Protein 2HUN (pdb70)

Organism: Pyrococcus horikoshii (strain ATCC 700860 / DSM 12428 / JCM 9974 / NBRC 100139 / OT-3) (NCBI:txid70601)

Radius of gyration: 27.23 Å; Cα contacts (8 Å, |Δi|>4): 1419; chains: 2; bounding box: 44×69×77 Å

Foldseek 3Di:
DWEEEEEPLQADLNLLLVVVVCVVDVPYAYEYEYQQDPRGDCVSCVVCPPPVRYHYHHDALLPLVVLLVVLLPGQEYEYPWADADFVVCQVPVVRHLCRLVSSLLSNLCSCLVRPQARAYEAEAELQQQPFDPDDADEQPDHGDHDTSNSVSNNNSVVSQLVSCVVRVHFYEYEYEWAEAAPRGACVPLLNLLLVQVVVVAADEDAPQWTFYAYSVLVSVLSVLCRVFNGGSYYAYDTQPHIDDSVVSNCLLQVLVVHDCPSYDYDHHDPDPPGHGHHDRVVCCVRRVRHGPDDSNRSSNNRSVNCVVPCVNRVVRDDACSNPRCNVVD/DALFEEEEEPLQAQLNLLLVVVVVVPHVNYAYEYEYQQDPRGDNVSCPPCCPPPRYHYHHDALLPLVVVLVVLQPGQAYEYDDADADQVVCQVPVPRRLCRLVSSLLSNLCSCLPRPQAHAYEAEAALQQQPDDDDDADEPPDHGDHQGSNSVSNNNSVVSQLVSCVVSVHFYEYEYEWAEAAPRHACVDLLNVLLVCLVVVAAHEAEAVQQAKTFYAYSNLVSVLVVLCSVPNGGSYYAYYGQPRIDGSLVSSCLLCVLVVHDPVSYDYDYDDDRDHRYGHHDRVPCCVRSVRHHPDHVNRRSNNRSVNCVVPVVNNVVSDDPD

CATH classification: 3.40.50.720 (+1 more: 3.90.25.10)

Solvent-accessible surface area: 26525 Å² total; per-residue (Å²): 122,29,85,0,0,0,0,12,0,10,14,37,34,2,0,19,0,0,54,20,0,5,127,99,36,100,105,19,72,1,22,0,2,13,82,58,30,109,27,26,15,67,28,0,2,111,99,26,97,135,38,126,56,14,71,72,29,134,15,40,9,22,61,39,113,56,0,39,69,10,0,140,111,6,67,0,0,0,2,27,19,38,6,57,59,56,99,83,0,67,89,35,0,91,64,0,15,77,7,2,0,36,0,1,25,8,0,0,11,0,0,58,144,68,33,55,150,3,16,0,0,0,12,5,14,9,46,0,0,4,51,30,154,186,38,47,16,46,15,100,41,49,12,29,0,44,6,0,18,1,0,0,11,0,0,0,0,3,0,1,3,0,0,1,74,19,39,111,7,61,2,0,1,0,3,9,6,38,12,3,0,16,22,13,48,0,83,107,29,2,0,41,0,0,1,2,1,48,89,54,33,82,0,16,8,64,40,105,60,74,2,11,0,10,1,33,1,0,0,61,0,0,25,31,0,5,87,128,12,97,36,82,55,8,0,0,0,9,22,63,51,59,36,52,44,25,74,0,2,85,24,0,0,123,29,29,75,100,42,87,147,25,29,64,103,26,154,106,88,124,71,119,110,81,49,35,1,10,48,17,144,35,0,18,115,52,13,148,8,164,55,120,35,75,8,50,88,0,0,96,84,0,5,84,38,0,88,159,12,90,111,4,11,96,103,54,18,87,122,184,8,43,59,83,38,28,56,139,187,146,103,62,20,78,0,0,0,0,9,0,9,16,32,37,2,0,18,0,0,47,36,0,7,141,106,25,98,76,0,73,0,24,0,0,13,63,61,28,110,29,26,16,69,30,0,1,128,113,21,66,128,38,128,59,9,71,76,35,131,14,33,8,24,64,45,114,60,0,33,78,16,0,98,118,6,69,0,0,0,3,24,22,34,8,67,27,20,62,81,0,35,92,56,1,118,62,0,12,68,8,3,0,38,0,1,21,9,0,0,10,0,0,54,135,55,23,57,156,4,16,0,0,0,11,5,13,5,33,0,0,1,60,28,162,178,40,48,15,47,14,98,41,46,11,29,0,9,1,0,17,1,0,0,11,0,0,1,0,4,0,1,4,0,0,1,76,24,38,110,7,59,1,1,1,0,3,9,5,48,11,2,0,19,29,16,46,16,68,78,39,0,0,62,1,0,13,61,0,43,106,49,75,118,0,36,1,119,11,76,1,142,20,31,22,1,11,0,11,2,48,1,0,0,50,0,0,7,29,0,4,54,132,13,96,39,81,53,8,0,0,0,12,21,68,38,65,41,17,20,42,85,0,0,56,32,0,0,144,76,32,66,79,27,77,138,28,36,89,81,67,150,77,113,95,13,60,20,99,39,9,1,8,50,17,144,36,0,15,115,53,12,143,2,138,50,127,38,69,4,68,84,0,0,96,82,0,13,60,39,0,89,151,30,87,144,3,19,132,108,34,60,109,149,238

InterPro domains:
  IPR005888 dTDP-glucose 4,6-dehydratase [TIGR01181] (5-321)
  IPR005888 dTDP-glucose 4,6-dehydratase [cd05246] (4-316)
  IPR016040 NAD(P)-binding domain [PF16363] (7-307)
  IPR036291 NAD(P)-binding domain superfamily [SSF51735] (2-323)

Secondary structure (DSSP, 8-state):
--EEEEETTTSHHHHHHHHHHHHH-TT-EEEEEE---TT--GGGGTTTTT-TTEEEEE--TT-HHHHHHHHHT-SEEEE------HHHHHH-THHHIIIIIIHHHHHHHHHHHH-TTSEEEEEEEGGGG---SSS-B-TTBPP---SHHHHHHHHHHHHHHHHHHHTT-EEEEEEE-EEESTT--TTSHHHHHHHHHHTT--EEEET--EEEEEHHHHHHHHHHHHHHPPTT-EEEE--S-EE-HHHHHHHHHHHTT--STTEEEE---TT------B--HHHHHHH----SS-HHHHHHHHHHHHHHTHHHHGGG--STTT-SSGGG-/-TT-EEEEETTTSHHHHHHHHHHHHH-TT-EEEEEE---TT--GGGGTTTTT-TTEEEEE--TT-HHHHHHHHHH-SEEEE------HHHHHH-THHHIIIIIIHHHHHHHHHHHH-TTSEEEEEEEGGGG---SSS-B-TTBPP---SHHHHHHHHHHHHHHHHHHHTT-EEEEEEE-EEESTT--TTSHHHHHHHHHTTTPPEEEETTS--EEEEEEHHHHHHHHHHHHHHPPTT-EEEE--S-EEEHHHHHHHHHHHHT--TTSEEEE---SS--SB--B--HHHHHHH----SS-HHHHHHHHHHHHHH-HHHHGGG----

B-factor: mean 34.67, std 12.89, range [15.76, 79.52]

Sequence (654 aa):
SMKLLVTGGMGFIGSNFIRYILEKHPDWEVINIDKLGYGSNPANLKDLEDDPRYTFVKGDVADYELVKELVRKVDGVVHLAAESHVDRSISSPEIFLHSNVIGTYTLLESIRRENPEVRFVHVSTDEVYGDILKGSFTENDRLMPSSPYSATKAASDMLVLGWTRTYNLNASITRCTNNYGPYQFPEKLIPKTIIRASLGLKIPIYGTVRDWLYVEDHVRAIELVLLKGESREIYNISAGEEKTNLEVVKIILRLMGKGEELIELVEDRPGHDLRYSLDSWKITRDLKWRPKYTFDEGIKKTIDWYLKNEWWWKPLVDERILHPTPWKLMHSMKLLVTGGMGFIGSNFIRYILEKHPDWEVINIDKLGYGSNPANLKDLEDDPRYTFVKGDVADYELVKELVRKVDGVVHLAAESHVDRSISSPEIFLHSNVIGTYTLLESIRRENPEVRFVHVSTDEVYGDILKGSFTENDRLMPSSPYSATKAASDMLVLGWTRTYNLNASITRCTNNYGPYQFPEKLIPKTIIRASLGLKIPIYGTGKNVRDWLYVEDHVRAIELVLLKGESREIYNISAGEEKTNLEVVKIILRLMGKGEELIELVEDRPGHDLRYSLDSWKITRDLKWRPKYTFDEGIKKTIDWYLKNEWWWKPLVDER

Structure (mmCIF, N/CA/C/O backbone):
data_2HUN
#
_entry.id   2HUN
#
_cell.length_a   142.892
_cell.length_b   73.677
_cell.length_c   100.222
_cell.angle_alpha   90.00
_cell.angle_beta   128.995
_cell.angle_gamma   90.00
#
_symmetry.space_group_name_H-M   'C 1 2 1'
#
loop_
_entity.id
_entity.type
_entity.pdbx_description
1 polymer '336aa long hypothetical dTDP-glucose 4,6-dehydratase'
2 non-polymer NICOTINAMIDE-ADENINE-DINUCLEOTIDE
3 water water
#
loop_
_atom_site.group_PDB
_atom_site.id
_atom_site.type_symbol
_atom_site.label_atom_id
_atom_site.label_alt_id
_atom_site.label_comp_id
_atom_site.label_asym_id
_atom_site.label_entity_id
_atom_site.label_seq_id
_atom_site.pdbx_PDB_ins_code
_atom_site.Cartn_x
_atom_site.Cartn_y
_atom_site.Cartn_z
_atom_site.occupancy
_atom_site.B_iso_or_equiv
_atom_site.auth_seq_id
_atom_site.auth_comp_id
_atom_site.auth_asym_id
_atom_site.auth_atom_id
_atom_site.pdbx_PDB_model_num
ATOM 1 N N . SER A 1 3 ? 16.083 51.646 32.754 1.00 49.28 3 SER A N 1
ATOM 2 C CA . SER A 1 3 ? 17.508 52.060 32.632 1.00 48.72 3 SER A CA 1
ATOM 3 C C . SER A 1 3 ? 17.887 52.364 31.188 1.00 47.86 3 SER A C 1
ATOM 4 O O . SER A 1 3 ? 17.661 51.554 30.286 1.00 49.04 3 SER A O 1
ATOM 7 N N . MET A 1 4 ? 18.478 53.534 30.982 1.00 45.37 4 MET A N 1
ATOM 8 C CA . MET A 1 4 ? 18.898 53.968 29.660 1.00 41.37 4 MET A CA 1
ATOM 9 C C . MET A 1 4 ? 20.031 54.983 29.801 1.00 39.45 4 MET A C 1
ATOM 10 O O . MET A 1 4 ? 19.935 55.905 30.609 1.00 39.87 4 MET A O 1
ATOM 15 N N . LYS A 1 5 ? 21.113 54.793 29.047 1.00 36.87 5 LYS A N 1
ATOM 16 C CA . LYS A 1 5 ? 22.243 55.725 29.077 1.00 35.21 5 LYS A CA 1
ATOM 17 C C . LYS A 1 5 ? 22.072 56.684 27.902 1.00 33.62 5 LYS A C 1
ATOM 18 O O . LYS A 1 5 ? 21.955 56.249 26.757 1.00 33.05 5 LYS A O 1
ATOM 24 N N . LEU A 1 6 ? 22.075 57.983 28.176 1.00 31.23 6 LEU A N 1
ATOM 25 C CA . LEU A 1 6 ? 21.911 58.965 27.113 1.00 29.09 6 LEU A CA 1
ATOM 26 C C . LEU A 1 6 ? 23.117 59.857 26.914 1.00 27.90 6 LEU A C 1
ATOM 27 O O . LEU A 1 6 ? 23.785 60.244 27.870 1.00 28.24 6 LEU A O 1
ATOM 32 N N . LEU A 1 7 ? 23.383 60.176 25.654 1.00 26.34 7 LEU A N 1
ATOM 33 C CA . LEU A 1 7 ? 24.444 61.101 25.305 1.00 25.14 7 LEU A CA 1
ATOM 34 C C . LEU A 1 7 ? 23.668 62.350 24.909 1.00 25.38 7 LEU A C 1
ATOM 35 O O . LEU A 1 7 ? 22.883 62.311 23.963 1.00 25.53 7 LEU A O 1
ATOM 40 N N . VAL A 1 8 ? 23.849 63.437 25.648 1.00 25.36 8 VAL A N 1
ATOM 41 C CA . VAL A 1 8 ? 23.166 64.686 25.336 1.00 25.50 8 VAL A CA 1
ATOM 42 C C . VAL A 1 8 ? 24.191 65.696 24.834 1.00 26.40 8 VAL A C 1
ATOM 43 O O . VAL A 1 8 ? 25.073 66.105 25.591 1.00 26.15 8 VAL A O 1
ATOM 47 N N . THR A 1 9 ? 24.094 66.087 23.561 1.00 25.79 9 THR A N 1
ATOM 48 C CA . THR A 1 9 ? 25.034 67.067 23.013 1.00 24.96 9 THR A CA 1
ATOM 49 C C . THR A 1 9 ? 24.479 68.463 23.285 1.00 24.59 9 THR A C 1
ATOM 50 O O . THR A 1 9 ? 23.261 68.670 23.301 1.00 24.44 9 THR A O 1
ATOM 54 N N . GLY A 1 10 ? 25.379 69.414 23.502 1.00 24.54 10 GLY A N 1
ATOM 55 C CA . GLY A 1 10 ? 24.966 70.776 23.787 1.00 24.52 10 GLY A CA 1
ATOM 56 C C . GLY A 1 10 ? 24.214 70.859 25.101 1.00 24.46 10 GLY A C 1
ATOM 57 O O . GLY A 1 10 ? 23.375 71.738 25.296 1.00 26.47 10 GLY A O 1
ATOM 58 N N . GLY A 1 11 ? 24.527 69.944 26.012 1.00 24.22 11 GLY A N 1
ATOM 59 C CA . GLY A 1 11 ? 23.857 69.910 27.298 1.00 24.33 11 GLY A CA 1
ATOM 60 C C . GLY A 1 11 ? 24.115 71.074 28.237 1.00 25.90 11 GLY A C 1
ATOM 61 O O . GLY A 1 11 ? 23.344 71.286 29.172 1.00 26.77 11 GLY A O 1
ATOM 62 N N . MET A 1 12 ? 25.185 71.830 28.005 1.00 27.12 12 MET A N 1
ATOM 63 C CA . MET A 1 12 ? 25.499 72.965 28.869 1.00 27.80 12 MET A CA 1
ATOM 64 C C . MET A 1 12 ? 24.760 74.226 28.426 1.00 28.49 12 MET A C 1
ATOM 65 O O . MET A 1 12 ? 24.990 75.314 28.966 1.00 28.76 12 MET A O 1
ATOM 70 N N . GLY A 1 13 ? 23.876 74.073 27.442 1.00 25.86 13 GLY A N 1
ATOM 71 C CA . GLY A 1 13 ? 23.112 75.203 26.944 1.00 24.88 13 GLY A CA 1
ATOM 72 C C . GLY A 1 13 ? 21.743 75.333 27.591 1.00 22.94 13 GLY A C 1
ATOM 73 O O . GLY A 1 13 ? 21.401 74.588 28.512 1.00 23.04 13 GLY A O 1
ATOM 74 N N . PHE A 1 14 ? 20.951 76.273 27.091 1.00 24.10 14 PHE A N 1
ATOM 75 C CA . PHE A 1 14 ? 19.613 76.545 27.620 1.00 23.62 14 PHE A CA 1
ATOM 76 C C . PHE A 1 14 ? 18.691 75.328 27.680 1.00 24.01 14 PHE A C 1
ATOM 77 O O . PHE A 1 14 ? 18.329 74.858 28.763 1.00 25.23 14 PHE A O 1
ATOM 85 N N . ILE A 1 15 ? 18.311 74.812 26.520 1.00 23.91 15 ILE A N 1
ATOM 86 C CA . ILE A 1 15 ? 17.407 73.667 26.466 1.00 23.55 15 ILE A CA 1
ATOM 87 C C . ILE A 1 15 ? 18.080 72.377 26.922 1.00 21.56 15 ILE A C 1
ATOM 88 O O . ILE A 1 15 ? 17.456 71.550 27.587 1.00 21.44 15 ILE A O 1
ATOM 93 N N . GLY A 1 16 ? 19.354 72.209 26.571 1.00 22.96 16 GLY A N 1
ATOM 94 C CA . GLY A 1 16 ? 20.076 71.012 26.968 1.00 22.25 16 GLY A CA 1
ATOM 95 C C . GLY A 1 16 ? 20.094 70.831 28.478 1.00 24.10 16 GLY A C 1
ATOM 96 O O . GLY A 1 16 ? 19.823 69.740 28.980 1.00 24.62 16 GLY A O 1
ATOM 97 N N . SER A 1 17 ? 20.412 71.901 29.206 1.00 23.01 17 SER A N 1
ATOM 98 C CA . SER A 1 17 ? 20.454 71.848 30.666 1.00 24.87 17 SER A CA 1
ATOM 99 C C . SER A 1 17 ? 19.090 71.516 31.238 1.00 23.65 17 SER A C 1
ATOM 100 O O . SER A 1 17 ? 18.976 70.692 32.141 1.00 23.90 17 SER A O 1
ATOM 103 N N . ASN A 1 18 ? 18.053 72.172 30.732 1.00 23.94 18 ASN A N 1
ATOM 104 C CA . ASN A 1 18 ? 16.706 71.890 31.206 1.00 23.95 18 ASN A CA 1
ATOM 105 C C . ASN A 1 18 ? 16.363 70.414 30.962 1.00 25.12 18 ASN A C 1
ATOM 106 O O . ASN A 1 18 ? 15.749 69.766 31.806 1.00 27.13 18 ASN A O 1
ATOM 111 N N . PHE A 1 19 ? 16.766 69.892 29.805 1.00 24.62 19 PHE A N 1
ATOM 112 C CA . PHE A 1 19 ? 16.498 68.499 29.461 1.00 25.47 19 PHE A CA 1
ATOM 113 C C . PHE A 1 19 ? 17.185 67.562 30.452 1.00 25.50 19 PHE A C 1
ATOM 114 O O . PHE A 1 19 ? 16.549 66.682 31.035 1.00 24.00 19 PHE A O 1
ATOM 122 N N . ILE A 1 20 ? 18.488 67.758 30.638 1.00 25.40 20 ILE A N 1
ATOM 123 C CA . ILE A 1 20 ? 19.261 66.929 31.553 1.00 26.52 20 ILE A CA 1
ATOM 124 C C . ILE A 1 20 ? 18.701 66.912 32.981 1.00 26.95 20 ILE A C 1
ATOM 125 O O . ILE A 1 20 ? 18.558 65.848 33.574 1.00 29.28 20 ILE A O 1
ATOM 130 N N . ARG A 1 21 ? 18.379 68.079 33.532 1.00 27.70 21 ARG A N 1
ATOM 131 C CA . ARG A 1 21 ? 17.832 68.136 34.888 1.00 29.58 21 ARG A CA 1
ATOM 132 C C . ARG A 1 21 ? 16.514 67.353 34.946 1.00 30.87 21 ARG A C 1
ATOM 133 O O . ARG A 1 21 ? 16.278 66.556 35.861 1.00 29.38 21 ARG A O 1
ATOM 141 N N . TYR A 1 22 ? 15.659 67.588 33.957 1.00 29.43 22 TYR A N 1
ATOM 142 C CA . TYR A 1 22 ? 14.371 66.906 33.875 1.00 30.20 22 TYR A CA 1
ATOM 143 C C . TYR A 1 22 ? 14.567 65.386 33.793 1.00 30.21 22 TYR A C 1
ATOM 144 O O . TYR A 1 22 ? 13.988 64.623 34.566 1.00 29.69 22 TYR A O 1
ATOM 153 N N . ILE A 1 23 ? 15.385 64.952 32.844 1.00 31.94 23 ILE A N 1
ATOM 154 C CA . ILE A 1 23 ? 15.644 63.531 32.653 1.00 34.33 23 ILE A CA 1
ATOM 155 C C . ILE A 1 23 ? 16.157 62.812 33.901 1.00 35.08 23 ILE A C 1
ATOM 156 O O . ILE A 1 23 ? 15.633 61.761 34.272 1.00 36.34 23 ILE A O 1
ATOM 161 N N . LEU A 1 24 ? 17.177 63.370 34.547 1.00 35.25 24 LEU A N 1
ATOM 162 C CA . LEU A 1 24 ? 17.731 62.746 35.746 1.00 35.85 24 LEU A CA 1
ATOM 163 C C . LEU A 1 24 ? 16.737 62.768 36.900 1.00 36.86 24 LEU A C 1
ATOM 164 O O . LEU A 1 24 ? 16.759 61.897 37.767 1.00 37.73 24 LEU A O 1
ATOM 169 N N . GLU A 1 25 ? 15.855 63.757 36.904 1.00 37.75 25 GLU A N 1
ATOM 170 C CA . GLU A 1 25 ? 14.868 63.864 37.962 1.00 40.23 25 GLU A CA 1
ATOM 171 C C . GLU A 1 25 ? 13.741 62.856 37.786 1.00 40.18 25 GLU A C 1
ATOM 172 O O . GLU A 1 25 ? 13.294 62.247 38.753 1.00 39.96 25 GLU A O 1
ATOM 178 N N . LYS A 1 26 ? 13.292 62.670 36.548 1.00 41.39 26 LYS A N 1
ATOM 179 C CA . LYS A 1 26 ? 12.200 61.737 36.261 1.00 42.19 26 LYS A CA 1
ATOM 180 C C . LYS A 1 26 ? 12.603 60.273 36.131 1.00 41.90 26 LYS A C 1
ATOM 181 O O . LYS A 1 26 ? 11.769 59.384 36.292 1.00 41.90 26 LYS A O 1
ATOM 187 N N . HIS A 1 27 ? 13.873 60.018 35.836 1.00 40.68 27 HIS A N 1
ATOM 188 C CA . HIS A 1 27 ? 14.340 58.649 35.663 1.00 40.13 27 HIS A CA 1
ATOM 189 C C . HIS A 1 27 ? 15.517 58.318 36.578 1.00 39.58 27 HIS A C 1
ATOM 190 O O . HIS A 1 27 ? 16.672 58.478 36.196 1.00 38.92 27 HIS A O 1
ATOM 197 N N . PRO A 1 28 ? 15.229 57.825 37.796 1.00 39.97 28 PRO A N 1
ATOM 198 C CA . PRO A 1 28 ? 16.223 57.454 38.812 1.00 39.00 28 PRO A CA 1
ATOM 199 C C . PRO A 1 28 ? 17.378 56.581 38.325 1.00 38.60 28 PRO A C 1
ATOM 200 O O . PRO A 1 28 ? 18.507 56.730 38.786 1.00 38.84 28 PRO A O 1
ATOM 204 N N . ASP A 1 29 ? 17.097 55.672 37.396 1.00 38.89 29 ASP A N 1
ATOM 205 C CA . ASP A 1 29 ? 18.124 54.761 36.895 1.00 39.81 29 ASP A CA 1
ATOM 206 C C . ASP A 1 29 ? 18.792 55.121 35.578 1.00 39.38 29 ASP A C 1
ATOM 207 O O . ASP A 1 29 ? 19.648 54.380 35.089 1.00 40.86 29 ASP A O 1
ATOM 212 N N . TRP A 1 30 ? 18.415 56.253 35.001 1.00 37.23 30 TRP A N 1
ATOM 213 C CA . TRP A 1 30 ? 19.016 56.678 33.745 1.00 35.05 30 TRP A CA 1
ATOM 214 C C . TRP A 1 30 ? 20.344 57.373 34.011 1.00 32.94 30 TRP A C 1
ATOM 215 O O . TRP A 1 30 ? 20.600 57.840 35.119 1.00 33.02 30 TRP A O 1
ATOM 226 N N . GLU A 1 31 ? 21.187 57.433 32.988 1.00 31.83 31 GLU A N 1
ATOM 227 C CA . GLU A 1 31 ? 22.486 58.081 33.098 1.00 32.46 31 GLU A CA 1
ATOM 228 C C . GLU A 1 31 ? 22.688 59.046 31.937 1.00 31.13 31 GLU A C 1
ATOM 229 O O . GLU A 1 31 ? 22.205 58.814 30.828 1.00 29.58 31 GLU A O 1
ATOM 235 N N . VAL A 1 32 ? 23.416 60.124 32.192 1.00 29.18 32 VAL A N 1
ATOM 236 C CA . VAL A 1 32 ? 23.664 61.115 31.167 1.00 27.05 32 VAL A CA 1
ATOM 237 C C . VAL A 1 32 ? 25.129 61.499 31.001 1.00 28.28 32 VAL A C 1
ATOM 238 O O . VAL A 1 32 ? 25.850 61.719 31.973 1.00 29.34 32 VAL A O 1
ATOM 242 N N . ILE A 1 33 ? 25.561 61.559 29.751 1.00 26.40 33 ILE A N 1
ATOM 243 C CA . ILE A 1 33 ? 26.900 61.994 29.423 1.00 26.34 33 ILE A CA 1
ATOM 244 C C . ILE A 1 33 ? 26.629 63.229 28.589 1.00 27.05 33 ILE A C 1
ATOM 245 O O . ILE A 1 33 ? 25.988 63.141 27.542 1.00 26.85 33 ILE A O 1
ATOM 250 N N . ASN A 1 34 ? 27.098 64.374 29.063 1.00 27.45 34 ASN A N 1
ATOM 251 C CA . ASN A 1 34 ? 26.900 65.635 28.372 1.00 28.88 34 ASN A CA 1
ATOM 252 C C . ASN A 1 34 ? 28.166 66.071 27.653 1.00 29.52 34 ASN A C 1
ATOM 253 O O . ASN A 1 34 ? 29.193 66.314 28.282 1.00 30.59 34 ASN A O 1
ATOM 258 N N . ILE A 1 35 ? 28.100 66.147 26.328 1.00 29.54 35 ILE A N 1
ATOM 259 C CA . ILE A 1 35 ? 29.249 66.586 25.558 1.00 28.75 35 ILE A CA 1
ATOM 260 C C . ILE A 1 35 ? 28.916 67.989 25.079 1.00 28.77 35 ILE A C 1
ATOM 261 O O . ILE A 1 35 ? 27.911 68.213 24.408 1.00 27.72 35 ILE A O 1
ATOM 266 N N . ASP A 1 36 ? 29.748 68.940 25.479 1.00 26.99 36 ASP A N 1
ATOM 267 C CA . ASP A 1 36 ? 29.548 70.327 25.125 1.00 25.68 36 ASP A CA 1
ATOM 268 C C . ASP A 1 36 ? 30.926 70.912 24.984 1.00 26.73 36 ASP A C 1
ATOM 269 O O . ASP A 1 36 ? 31.836 70.632 25.751 1.00 26.25 36 ASP A O 1
ATOM 274 N N . LYS A 1 37 ? 31.042 71.751 23.983 1.00 26.96 37 LYS A N 1
ATOM 275 C CA . LYS A 1 37 ? 32.269 72.386 23.622 1.00 26.85 37 LYS A CA 1
ATOM 276 C C . LYS A 1 37 ? 32.550 73.654 24.456 1.00 27.34 37 LYS A C 1
ATOM 277 O O . LYS A 1 37 ? 33.661 74.198 24.451 1.00 27.36 37 LYS A O 1
ATOM 283 N N . LEU A 1 38 ? 31.526 74.087 25.187 1.00 26.25 38 LEU A N 1
ATOM 284 C CA . LEU A 1 38 ? 31.579 75.278 26.033 1.00 28.10 38 LEU A CA 1
ATOM 285 C C . LEU A 1 38 ? 31.832 76.533 25.213 1.00 29.76 38 LEU A C 1
ATOM 286 O O . LEU A 1 38 ? 32.739 77.314 25.505 1.00 30.71 38 LEU A O 1
ATOM 291 N N . GLY A 1 39 ? 31.026 76.714 24.173 1.00 29.30 39 GLY A N 1
ATOM 292 C CA . GLY A 1 39 ? 31.160 77.886 23.333 1.00 30.97 39 GLY A CA 1
ATOM 293 C C . GLY A 1 39 ? 29.983 78.825 23.544 1.00 31.03 39 GLY A C 1
ATOM 294 O O . GLY A 1 39 ? 29.400 78.867 24.624 1.00 31.46 39 GLY A O 1
ATOM 295 N N . TYR A 1 40 ? 29.635 79.576 22.508 1.00 32.36 40 TYR A N 1
ATOM 296 C CA . TYR A 1 40 ? 28.522 80.517 22.578 1.00 33.27 40 TYR A CA 1
ATOM 297 C C . TYR A 1 40 ? 27.254 79.877 23.155 1.00 32.91 40 TYR A C 1
ATOM 298 O O . TYR A 1 40 ? 26.785 78.843 22.666 1.00 31.69 40 TYR A O 1
ATOM 307 N N . GLY A 1 41 ? 26.706 80.499 24.196 1.00 31.60 41 GLY A N 1
ATOM 308 C CA . GLY A 1 41 ? 25.489 80.000 24.809 1.00 28.29 41 GLY A CA 1
ATOM 309 C C . GLY A 1 41 ? 25.669 79.057 25.984 1.00 27.79 41 GLY A C 1
ATOM 310 O O . GLY A 1 41 ? 24.746 78.876 26.775 1.00 25.92 41 GLY A O 1
ATOM 311 N N . SER A 1 42 ? 26.846 78.454 26.109 1.00 26.44 42 SER A N 1
ATOM 312 C CA . SER A 1 42 ? 27.094 77.521 27.200 1.00 27.18 42 SER A CA 1
ATOM 313 C C . SER A 1 42 ? 27.261 78.229 28.540 1.00 28.48 42 SER A C 1
ATOM 314 O O . SER A 1 42 ? 27.722 79.365 28.609 1.00 28.78 42 SER A O 1
ATOM 317 N N . ASN A 1 43 ? 26.881 77.542 29.608 1.00 29.84 43 ASN A N 1
ATOM 318 C CA . ASN A 1 43 ? 27.002 78.095 30.946 1.00 29.75 43 ASN A CA 1
ATOM 319 C C . ASN A 1 43 ? 27.082 76.959 31.962 1.00 29.97 43 ASN A C 1
ATOM 320 O O . ASN A 1 43 ? 26.062 76.380 32.340 1.00 28.75 43 ASN A O 1
ATOM 325 N N . PRO A 1 44 ? 28.305 76.620 32.407 1.00 29.75 44 PRO A N 1
ATOM 326 C CA . PRO A 1 44 ? 28.549 75.553 33.385 1.00 30.16 44 PRO A CA 1
ATOM 327 C C . PRO A 1 44 ? 27.675 75.693 34.629 1.00 30.60 44 PRO A C 1
ATOM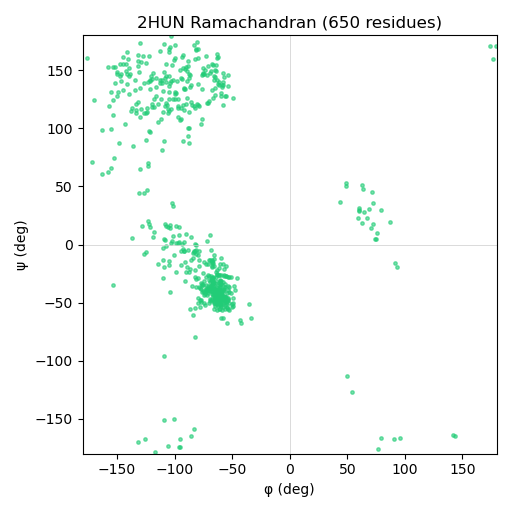 328 O O . PRO A 1 44 ? 27.356 74.705 35.292 1.00 29.92 44 PRO A O 1
ATOM 332 N N . ALA A 1 45 ? 27.295 76.928 34.941 1.00 30.53 45 ALA A N 1
ATOM 333 C CA . ALA A 1 45 ? 26.467 77.197 36.110 1.00 32.10 45 ALA A CA 1
ATOM 334 C C . ALA A 1 45 ? 25.098 76.535 35.983 1.00 32.84 45 ALA A C 1
ATOM 335 O O . ALA A 1 45 ? 24.447 76.239 36.984 1.00 31.82 45 ALA A O 1
ATOM 337 N N . ASN A 1 46 ? 24.669 76.302 34.746 1.00 32.68 46 ASN A N 1
ATOM 338 C CA . ASN A 1 46 ? 23.382 75.669 34.484 1.00 31.90 46 ASN A CA 1
ATOM 339 C C . ASN A 1 46 ? 23.262 74.314 35.170 1.00 32.32 46 ASN A C 1
ATOM 340 O O . ASN A 1 46 ? 22.188 73.949 35.640 1.00 32.21 46 ASN A O 1
ATOM 345 N N . LEU A 1 47 ? 24.365 73.573 35.229 1.00 33.09 47 LEU A N 1
ATOM 346 C CA . LEU A 1 47 ? 24.346 72.237 35.817 1.00 34.76 47 LEU A CA 1
ATOM 347 C C . LEU A 1 47 ? 25.327 72.002 36.966 1.00 38.05 47 LEU A C 1
ATOM 348 O O . LEU A 1 47 ? 25.637 70.850 37.280 1.00 37.24 47 LEU A O 1
ATOM 353 N N . LYS A 1 48 ? 25.806 73.065 37.604 1.00 39.76 48 LYS A N 1
ATOM 354 C CA . LYS A 1 48 ? 26.776 72.883 38.676 1.00 42.56 48 LYS A CA 1
ATOM 355 C C . LYS A 1 48 ? 26.309 72.012 39.835 1.00 43.78 48 LYS A C 1
ATOM 356 O O . LYS A 1 48 ? 27.114 71.300 40.427 1.00 45.10 48 LYS A O 1
ATOM 362 N N . ASP A 1 49 ? 25.020 72.037 40.154 1.00 45.05 49 ASP A N 1
ATOM 363 C CA . ASP A 1 49 ? 24.533 71.225 41.263 1.00 47.88 49 ASP A CA 1
ATOM 364 C C . ASP A 1 49 ? 24.351 69.747 40.917 1.00 48.71 49 ASP A C 1
ATOM 365 O O . ASP A 1 49 ? 24.043 68.937 41.792 1.00 49.21 49 ASP A O 1
ATOM 370 N N . LEU A 1 50 ? 24.540 69.394 39.648 1.00 48.85 50 LEU A N 1
ATOM 371 C CA . LEU A 1 50 ? 24.419 68.002 39.222 1.00 48.64 50 LEU A CA 1
ATOM 372 C C . LEU A 1 50 ? 25.798 67.472 38.856 1.00 48.60 50 LEU A C 1
ATOM 373 O O . LEU A 1 50 ? 25.991 66.266 38.709 1.00 47.87 50 LEU A O 1
ATOM 378 N N . GLU A 1 51 ? 26.753 68.388 38.721 1.00 49.01 51 GLU A N 1
ATOM 379 C CA . GLU A 1 51 ? 28.124 68.043 38.353 1.00 50.82 51 GLU A CA 1
ATOM 380 C C . GLU A 1 51 ? 28.614 66.729 38.923 1.00 50.35 51 GLU A C 1
ATOM 381 O O . GLU A 1 51 ? 29.135 65.885 38.194 1.00 50.59 51 GLU A O 1
ATOM 387 N N . ASP A 1 52 ? 28.453 66.558 40.231 1.00 50.35 52 ASP A N 1
ATOM 388 C CA . ASP A 1 52 ? 28.933 65.352 40.887 1.00 49.81 52 ASP A CA 1
ATOM 389 C C . ASP A 1 52 ? 27.936 64.222 41.120 1.00 47.88 52 ASP A C 1
ATOM 390 O O . ASP A 1 52 ? 28.256 63.246 41.801 1.00 48.23 52 ASP A O 1
ATOM 395 N N . ASP A 1 53 ? 26.732 64.340 40.571 1.00 44.00 53 ASP A N 1
ATOM 396 C CA . ASP A 1 53 ? 25.765 63.261 40.721 1.00 41.15 53 ASP A CA 1
ATOM 397 C C . ASP A 1 53 ? 26.428 62.109 39.967 1.00 38.99 53 ASP A C 1
ATOM 398 O O . ASP A 1 53 ? 26.946 62.305 38.874 1.00 38.16 53 ASP A O 1
ATOM 403 N N . PRO A 1 54 ? 26.439 60.899 40.544 1.00 38.15 54 PRO A N 1
ATOM 404 C CA . PRO A 1 54 ? 27.071 59.759 39.868 1.00 37.69 54 PRO A CA 1
ATOM 405 C C . PRO A 1 54 ? 26.499 59.375 38.500 1.00 36.06 54 PRO A C 1
ATOM 406 O O . PRO A 1 54 ? 27.199 58.801 37.665 1.00 35.43 54 PRO A O 1
ATOM 410 N N . ARG A 1 55 ? 25.233 59.691 38.268 1.00 35.60 55 ARG A N 1
ATOM 411 C CA . ARG A 1 55 ? 24.595 59.351 37.001 1.00 35.08 55 ARG A CA 1
ATOM 412 C C . ARG A 1 55 ? 24.923 60.345 35.889 1.00 35.04 55 ARG A C 1
ATOM 413 O O . ARG A 1 55 ? 24.541 60.139 34.736 1.00 35.18 55 ARG A O 1
ATOM 421 N N . TYR A 1 56 ? 25.637 61.413 36.235 1.00 34.44 56 TYR A N 1
ATOM 422 C CA . TYR A 1 56 ? 25.998 62.448 35.269 1.00 34.14 56 TYR A CA 1
ATOM 423 C C . TYR A 1 56 ? 27.504 62.506 34.993 1.00 33.81 56 TYR A C 1
ATOM 424 O O . TYR A 1 56 ? 28.316 62.384 35.900 1.00 33.46 56 TYR A O 1
ATOM 433 N N . THR A 1 57 ? 27.866 62.684 33.728 1.00 34.39 57 THR A N 1
ATOM 434 C CA . THR A 1 57 ? 29.269 62.779 33.332 1.00 33.10 57 THR A CA 1
ATOM 435 C C . THR A 1 57 ? 29.380 63.864 32.275 1.00 33.39 57 THR A C 1
ATOM 436 O O . THR A 1 57 ? 28.630 63.854 31.297 1.00 33.84 57 THR A O 1
ATOM 440 N N . PHE A 1 58 ? 30.303 64.799 32.469 1.00 33.10 58 PHE A N 1
ATOM 441 C CA . PHE A 1 58 ? 30.500 65.866 31.499 1.00 32.15 58 PHE A CA 1
ATOM 442 C C . PHE A 1 58 ? 31.757 65.644 30.676 1.00 33.00 58 PHE A C 1
ATOM 443 O O . PHE A 1 58 ? 32.835 65.372 31.213 1.00 31.12 58 PHE A O 1
ATOM 451 N N . VAL A 1 59 ? 31.605 65.762 29.363 1.00 33.00 59 VAL A N 1
ATOM 452 C CA . VAL A 1 59 ? 32.718 65.600 28.448 1.00 33.73 59 VAL A CA 1
ATOM 453 C C . VAL A 1 59 ? 32.846 66.847 27.590 1.00 35.10 59 VAL A C 1
ATOM 454 O O . VAL A 1 59 ? 31.966 67.158 26.779 1.00 33.63 59 VAL A O 1
ATOM 458 N N . LYS A 1 60 ? 33.947 67.566 27.783 1.00 34.59 60 LYS A N 1
ATOM 459 C CA . LYS A 1 60 ? 34.211 68.772 27.020 1.00 35.36 60 LYS A CA 1
ATOM 460 C C . LYS A 1 60 ? 34.770 68.373 25.664 1.00 35.68 60 LYS A C 1
ATOM 461 O O . LYS A 1 60 ? 35.800 67.699 25.580 1.00 36.18 60 LYS A O 1
ATOM 467 N N . GLY A 1 61 ? 34.080 68.786 24.604 1.00 34.70 61 GLY A N 1
ATOM 468 C CA . GLY A 1 61 ? 34.518 68.449 23.263 1.00 31.89 61 GLY A CA 1
ATOM 469 C C . GLY A 1 61 ? 33.526 68.871 22.198 1.00 32.81 61 GLY A C 1
ATOM 470 O O . GLY A 1 61 ? 32.395 69.262 22.501 1.00 31.00 61 GLY A O 1
ATOM 471 N N . ASP A 1 62 ? 33.959 68.770 20.946 1.00 31.66 62 ASP A N 1
ATOM 472 C CA . ASP A 1 62 ? 33.164 69.146 19.779 1.00 32.13 62 ASP A CA 1
ATOM 473 C C . ASP A 1 62 ? 32.544 67.903 19.135 1.00 31.02 62 ASP A C 1
ATOM 474 O O . ASP A 1 62 ? 33.250 66.937 18.863 1.00 29.67 62 ASP A O 1
ATOM 479 N N . VAL A 1 63 ? 31.235 67.924 18.887 1.00 28.43 63 VAL A N 1
ATOM 480 C CA . VAL A 1 63 ? 30.577 66.777 18.263 1.00 27.77 63 VAL A CA 1
ATOM 481 C C . VAL A 1 63 ? 31.209 66.469 16.907 1.00 28.81 63 VAL A C 1
ATOM 482 O O . VAL A 1 63 ? 31.029 65.384 16.355 1.00 29.81 63 VAL A O 1
ATOM 486 N N . ALA A 1 64 ? 31.948 67.435 16.374 1.00 28.61 64 ALA A N 1
ATOM 487 C CA . ALA A 1 64 ? 32.622 67.274 15.092 1.00 30.31 64 ALA A CA 1
ATOM 488 C C . ALA A 1 64 ? 33.949 66.530 15.255 1.00 30.83 64 ALA A C 1
ATOM 489 O O . ALA A 1 64 ? 34.670 66.312 14.284 1.00 32.64 64 ALA A O 1
ATOM 491 N N . ASP A 1 65 ? 34.267 66.150 16.487 1.00 31.40 65 ASP A N 1
ATOM 492 C CA . ASP A 1 65 ? 35.506 65.430 16.792 1.00 31.34 65 ASP A CA 1
ATOM 493 C C . ASP A 1 65 ? 35.166 63.947 16.745 1.00 30.69 65 ASP A C 1
ATOM 494 O O . ASP A 1 65 ? 34.809 63.358 17.767 1.00 29.59 65 ASP A O 1
ATOM 499 N N . TYR A 1 66 ? 35.279 63.346 15.564 1.00 30.33 66 TYR A N 1
ATOM 500 C CA . TYR A 1 66 ? 34.936 61.937 15.405 1.00 30.96 66 TYR A CA 1
ATOM 501 C C . TYR A 1 66 ? 35.559 60.999 16.435 1.00 31.11 66 TYR A C 1
ATOM 502 O O . TYR A 1 66 ? 34.849 60.232 17.081 1.00 31.25 66 TYR A O 1
ATOM 511 N N . GLU A 1 67 ? 36.879 61.060 16.590 1.00 31.37 67 GLU A N 1
ATOM 512 C CA . GLU A 1 67 ? 37.577 60.196 17.540 1.00 32.56 67 GLU A CA 1
ATOM 513 C C . GLU A 1 67 ? 37.014 60.253 18.954 1.00 31.55 67 GLU A C 1
ATOM 514 O O . GLU A 1 67 ? 36.901 59.231 19.626 1.00 30.69 67 GLU A O 1
ATOM 520 N N . LEU A 1 68 ? 36.663 61.448 19.411 1.00 31.38 68 LEU A N 1
ATOM 521 C CA . LEU A 1 68 ? 36.108 61.594 20.745 1.00 31.86 68 LEU A CA 1
ATOM 522 C C . LEU A 1 68 ? 34.647 61.145 20.771 1.00 32.00 68 LEU A C 1
ATOM 523 O O . LEU A 1 68 ? 34.232 60.380 21.643 1.00 31.03 68 LEU A O 1
ATOM 528 N N . VAL A 1 69 ? 33.873 61.619 19.803 1.00 31.78 69 VAL A N 1
ATOM 529 C CA . VAL A 1 69 ? 32.451 61.299 19.740 1.00 32.27 69 VAL A CA 1
ATOM 530 C C . VAL A 1 69 ? 32.117 59.817 19.571 1.00 31.42 69 VAL A C 1
ATOM 531 O O . VAL A 1 69 ? 31.193 59.315 20.212 1.00 30.64 69 VAL A O 1
ATOM 535 N N . LYS A 1 70 ? 32.863 59.114 18.723 1.00 32.59 70 LYS A N 1
ATOM 536 C CA . LYS A 1 70 ? 32.592 57.696 18.496 1.00 32.90 70 LYS A CA 1
ATOM 537 C C . LYS A 1 70 ? 32.650 56.900 19.795 1.00 33.75 70 LYS A C 1
ATOM 538 O O . LYS A 1 70 ? 31.842 55.997 20.018 1.00 34.67 70 LYS A O 1
ATOM 544 N N . GLU A 1 71 ? 33.596 57.247 20.661 1.00 34.67 71 GLU A N 1
ATOM 545 C CA . GLU A 1 71 ? 33.755 56.548 21.936 1.00 34.97 71 GLU A CA 1
ATOM 546 C C . GLU A 1 71 ? 32.523 56.726 22.819 1.00 33.46 71 GLU A C 1
ATOM 547 O O . GLU A 1 71 ? 32.108 55.804 23.525 1.00 32.65 71 GLU A O 1
ATOM 553 N N . LEU A 1 72 ? 31.928 57.912 22.771 1.00 31.72 72 LEU A N 1
ATOM 554 C CA . LEU A 1 72 ? 30.746 58.180 23.577 1.00 30.73 72 LEU A CA 1
ATOM 555 C C . LEU A 1 72 ? 29.512 57.485 22.997 1.00 30.41 72 LEU A C 1
ATOM 556 O O . LEU A 1 72 ? 28.719 56.891 23.729 1.00 30.08 72 LEU A O 1
ATOM 561 N N . VAL A 1 73 ? 29.352 57.561 21.679 1.00 30.92 73 VAL A N 1
ATOM 562 C CA . VAL A 1 73 ? 28.209 56.934 21.023 1.00 31.61 73 VAL A CA 1
ATOM 563 C C . VAL A 1 73 ? 28.201 55.423 21.245 1.00 32.58 73 VAL A C 1
ATOM 564 O O . VAL A 1 73 ? 27.137 54.820 21.421 1.00 30.06 73 VAL A O 1
ATOM 568 N N . ARG A 1 74 ? 29.391 54.826 21.251 1.00 32.79 74 ARG A N 1
ATOM 569 C CA . ARG A 1 74 ? 29.545 53.388 21.457 1.00 35.49 74 ARG A CA 1
ATOM 570 C C . ARG A 1 74 ? 28.919 52.882 22.753 1.00 35.69 74 ARG A C 1
ATOM 571 O O . ARG A 1 74 ? 28.420 51.761 22.804 1.00 37.91 74 ARG A O 1
ATOM 579 N N . LYS A 1 75 ? 28.949 53.702 23.798 1.00 35.34 75 LYS A N 1
ATOM 580 C CA . LYS A 1 75 ? 28.446 53.275 25.097 1.00 34.80 75 LYS A CA 1
ATOM 581 C C . LYS A 1 75 ? 27.065 53.734 25.561 1.00 32.85 75 LYS A C 1
ATOM 582 O O . LYS A 1 75 ? 26.699 53.483 26.705 1.00 31.79 75 LYS A O 1
ATOM 588 N N . VAL A 1 76 ? 26.284 54.386 24.707 1.00 31.24 76 VAL A N 1
ATOM 589 C CA . VAL A 1 76 ? 24.964 54.835 25.149 1.00 28.60 76 VAL A CA 1
ATOM 590 C C . VAL A 1 76 ? 23.809 54.114 24.463 1.00 27.47 76 VAL A C 1
ATOM 591 O O . VAL A 1 76 ? 23.999 53.430 23.462 1.00 25.45 76 VAL A O 1
ATOM 595 N N . ASP A 1 77 ? 22.611 54.278 25.018 1.00 27.89 77 ASP A N 1
ATOM 596 C CA . ASP A 1 77 ? 21.402 53.665 24.474 1.00 30.18 77 ASP A CA 1
ATOM 597 C C . ASP A 1 77 ? 20.632 54.672 23.633 1.00 31.68 77 ASP A C 1
ATOM 598 O O . ASP A 1 77 ? 19.846 54.297 22.761 1.00 31.87 77 ASP A O 1
ATOM 603 N N . GLY A 1 78 ? 20.853 55.951 23.914 1.00 31.24 78 GLY A N 1
ATOM 604 C CA . GLY A 1 78 ? 20.165 56.998 23.181 1.00 30.26 78 GLY A CA 1
ATOM 605 C C . GLY A 1 78 ? 21.018 58.243 23.037 1.00 29.66 78 GLY A C 1
ATOM 606 O O . GLY A 1 78 ? 21.928 58.479 23.837 1.00 27.79 78 GLY A O 1
ATOM 607 N N . VAL A 1 79 ? 20.725 59.033 22.008 1.00 27.39 79 VAL A N 1
ATOM 608 C CA . VAL A 1 79 ? 21.454 60.260 21.737 1.00 27.14 79 VAL A CA 1
ATOM 609 C C . VAL A 1 79 ? 20.471 61.393 21.456 1.00 27.32 79 VAL A C 1
ATOM 610 O O . VAL A 1 79 ? 19.662 61.300 20.537 1.00 26.73 79 VAL A O 1
ATOM 614 N N . VAL A 1 80 ? 20.537 62.450 22.261 1.00 25.99 80 VAL A N 1
ATOM 615 C CA . VAL A 1 80 ? 19.674 63.613 22.082 1.00 26.50 80 VAL A CA 1
ATOM 616 C C . VAL A 1 80 ? 20.609 64.739 21.653 1.00 27.25 80 VAL A C 1
ATOM 617 O O . VAL A 1 80 ? 21.393 65.244 22.455 1.00 27.09 80 VAL A O 1
ATOM 621 N N . HIS A 1 81 ? 20.515 65.118 20.379 1.00 25.98 81 HIS A N 1
ATOM 622 C CA . HIS A 1 81 ? 21.383 66.108 19.701 1.00 25.65 81 HIS A CA 1
ATOM 623 C C . HIS A 1 81 ? 20.895 67.579 19.805 1.00 26.44 81 HIS A C 1
ATOM 624 O O . HIS A 1 81 ? 20.141 68.070 18.975 1.00 24.50 81 HIS A O 1
ATOM 631 N N . LEU A 1 82 ? 21.364 68.342 20.789 1.00 25.01 82 LEU A N 1
ATOM 632 C CA . LEU A 1 82 ? 20.981 69.744 20.913 1.00 24.64 82 LEU A CA 1
ATOM 633 C C . LEU A 1 82 ? 22.090 70.702 20.486 1.00 24.74 82 LEU A C 1
ATOM 634 O O . LEU A 1 82 ? 21.828 71.872 20.211 1.00 24.79 82 LEU A O 1
ATOM 639 N N . ALA A 1 83 ? 23.322 70.206 20.417 1.00 22.71 83 ALA A N 1
ATOM 640 C CA . ALA A 1 83 ? 24.462 71.032 20.041 1.00 22.63 83 ALA A CA 1
ATOM 641 C C . ALA A 1 83 ? 24.334 71.730 18.686 1.00 23.67 83 ALA A C 1
ATOM 642 O O . ALA A 1 83 ? 24.083 71.092 17.657 1.00 22.94 83 ALA A O 1
ATOM 644 N N . ALA A 1 84 ? 24.538 73.044 18.691 1.00 23.29 84 ALA A N 1
ATOM 645 C CA . ALA A 1 84 ? 24.454 73.839 17.471 1.00 24.08 84 ALA A CA 1
ATOM 646 C C . ALA A 1 84 ? 24.817 75.291 17.745 1.00 23.52 84 ALA A C 1
ATOM 647 O O . ALA A 1 84 ? 24.793 75.734 18.892 1.00 23.25 84 ALA A O 1
ATOM 649 N N . GLU A 1 85 ? 25.164 76.009 16.681 1.00 24.71 85 GLU A N 1
ATOM 650 C CA . GLU A 1 85 ? 25.470 77.442 16.735 1.00 28.13 85 GLU A CA 1
ATOM 651 C C . GLU A 1 85 ? 24.147 78.039 16.251 1.00 30.32 85 GLU A C 1
ATOM 652 O O . GLU A 1 85 ? 23.670 77.682 15.164 1.00 30.26 85 GLU A O 1
ATOM 658 N N . SER A 1 86 ? 23.550 78.936 17.029 1.00 32.21 86 SER A N 1
ATOM 659 C CA . SER A 1 86 ? 22.236 79.466 16.649 1.00 35.10 86 SER A CA 1
ATOM 660 C C . SER A 1 86 ? 22.025 80.971 16.600 1.00 36.01 86 SER A C 1
ATOM 661 O O . SER A 1 86 ? 20.886 81.434 16.570 1.00 37.55 86 SER A O 1
ATOM 664 N N . HIS A 1 87 ? 23.108 81.734 16.580 1.00 36.41 87 HIS A N 1
ATOM 665 C CA . HIS A 1 87 ? 22.989 83.186 16.555 1.00 39.34 87 HIS A CA 1
ATOM 666 C C . HIS A 1 87 ? 22.869 83.701 15.123 1.00 38.73 87 HIS A C 1
ATOM 667 O O . HIS A 1 87 ? 23.870 83.844 14.426 1.00 39.48 87 HIS A O 1
ATOM 674 N N . VAL A 1 88 ? 21.641 84.002 14.700 1.00 37.69 88 VAL A N 1
ATOM 675 C CA . VAL A 1 88 ? 21.382 84.473 13.345 1.00 37.79 88 VAL A CA 1
ATOM 676 C C . VAL A 1 88 ? 22.370 85.514 12.816 1.00 36.83 88 VAL A C 1
ATOM 677 O O . VAL A 1 88 ? 23.094 85.236 11.867 1.00 35.63 88 VAL A O 1
ATOM 681 N N . ASP A 1 89 ? 22.412 86.705 13.412 1.00 36.90 89 ASP A N 1
ATOM 682 C CA . ASP A 1 89 ? 23.327 87.737 12.924 1.00 37.82 89 ASP A CA 1
ATOM 683 C C . ASP A 1 89 ? 24.758 87.235 12.826 1.00 36.70 89 ASP A C 1
ATOM 684 O O . ASP A 1 89 ? 25.493 87.608 11.913 1.00 36.47 89 ASP A O 1
ATOM 689 N N . ARG A 1 90 ? 25.156 86.392 13.771 1.00 36.42 90 ARG A N 1
ATOM 690 C CA . ARG A 1 90 ? 26.498 85.831 13.743 1.00 36.72 90 ARG A CA 1
ATOM 691 C C . ARG A 1 90 ? 26.648 84.884 12.545 1.00 35.61 90 ARG A C 1
ATOM 692 O O . ARG A 1 90 ? 27.742 84.754 11.990 1.00 35.98 90 ARG A O 1
ATOM 700 N N . SER A 1 91 ? 25.552 84.236 12.140 1.00 33.62 91 SER A N 1
ATOM 701 C CA . SER A 1 91 ? 25.604 83.305 11.005 1.00 31.73 91 SER A CA 1
ATOM 702 C C . SER A 1 91 ? 25.742 84.059 9.685 1.00 31.21 91 SER A C 1
ATOM 703 O O . SER A 1 91 ? 26.304 83.544 8.724 1.00 31.55 91 SER A O 1
ATOM 706 N N . ILE A 1 92 ? 25.243 85.291 9.647 1.00 32.53 92 ILE A N 1
ATOM 707 C CA . ILE A 1 92 ? 25.334 86.107 8.442 1.00 32.55 92 ILE A CA 1
ATOM 708 C C . ILE A 1 92 ? 26.752 86.654 8.264 1.00 33.18 92 ILE A C 1
ATOM 709 O O . ILE A 1 92 ? 27.236 86.781 7.142 1.00 32.97 92 ILE A O 1
ATOM 714 N N . SER A 1 93 ? 27.416 86.957 9.376 1.00 34.49 93 SER A N 1
ATOM 715 C CA . SER A 1 93 ? 28.779 87.490 9.350 1.00 35.87 93 SER A CA 1
ATOM 716 C C . SER A 1 93 ? 29.821 86.409 9.077 1.00 35.25 93 SER A C 1
ATOM 717 O O . SER A 1 93 ? 30.691 86.577 8.228 1.00 36.15 93 SER A O 1
ATOM 720 N N . SER A 1 94 ? 29.739 85.306 9.811 1.00 35.65 94 SER A N 1
ATOM 721 C CA . SER A 1 94 ? 30.684 84.208 9.629 1.00 37.53 94 SER A CA 1
ATOM 722 C C . SER A 1 94 ? 29.943 82.873 9.636 1.00 36.31 94 SER A C 1
ATOM 723 O O . SER A 1 94 ? 29.848 82.204 10.668 1.00 35.96 94 SER A O 1
ATOM 726 N N . PRO A 1 95 ? 29.411 82.470 8.472 1.00 34.31 95 PRO A N 1
ATOM 727 C CA . PRO A 1 95 ? 28.671 81.214 8.340 1.00 32.50 95 PRO A CA 1
ATOM 728 C C . PRO A 1 95 ? 29.510 79.964 8.592 1.00 30.20 95 PRO A C 1
ATOM 729 O O . PRO A 1 95 ? 28.966 78.922 8.951 1.00 28.74 95 PRO A O 1
ATOM 733 N N . GLU A 1 96 ? 30.826 80.069 8.416 1.00 28.20 96 GLU A N 1
ATOM 734 C CA . GLU A 1 96 ? 31.704 78.921 8.614 1.00 28.29 96 GLU A CA 1
ATOM 735 C C . GLU A 1 96 ? 31.412 78.243 9.937 1.00 28.08 96 GLU A C 1
ATOM 736 O O . GLU A 1 96 ? 31.305 77.023 10.019 1.00 27.71 96 GLU A O 1
ATOM 742 N N . ILE A 1 97 ? 31.284 79.055 10.976 1.00 28.95 97 ILE A N 1
ATOM 743 C CA . ILE A 1 97 ? 31.004 78.557 12.310 1.00 29.20 97 ILE A CA 1
ATOM 744 C C . ILE A 1 97 ? 29.761 77.667 12.306 1.00 27.22 97 ILE A C 1
ATOM 745 O O . ILE A 1 97 ? 29.710 76.640 12.984 1.00 26.87 97 ILE A O 1
ATOM 750 N N . PHE A 1 98 ? 28.761 78.051 11.526 1.00 25.98 98 PHE A N 1
ATOM 751 C CA . PHE A 1 98 ? 27.524 77.280 11.494 1.00 26.94 98 PHE A CA 1
ATOM 752 C C . PHE A 1 98 ? 27.600 76.011 10.650 1.00 26.52 98 PHE A C 1
ATOM 753 O O . PHE A 1 98 ? 27.032 74.983 11.025 1.00 24.92 98 PHE A O 1
ATOM 761 N N . LEU A 1 99 ? 28.319 76.072 9.534 1.00 26.87 99 LEU A N 1
ATOM 762 C CA . LEU A 1 99 ? 28.488 74.899 8.680 1.00 28.36 99 LEU A CA 1
ATOM 763 C C . LEU A 1 99 ? 29.186 73.817 9.503 1.00 28.39 99 LEU A C 1
ATOM 764 O O . LEU A 1 99 ? 28.796 72.647 9.484 1.00 27.88 99 LEU A O 1
ATOM 769 N N . HIS A 1 100 ? 30.219 74.226 10.235 1.00 28.42 100 HIS A N 1
ATOM 770 C CA . HIS A 1 100 ? 30.992 73.296 11.050 1.00 28.79 100 HIS A CA 1
ATOM 771 C C . HIS A 1 100 ? 30.217 72.612 12.173 1.00 28.15 100 HIS A C 1
ATOM 772 O O . HIS A 1 100 ? 30.184 71.386 12.256 1.00 27.82 100 HIS A O 1
ATOM 779 N N . SER A 1 101 ? 29.615 73.403 13.054 1.00 27.96 101 SER A N 1
ATOM 780 C CA . SER A 1 101 ? 28.872 72.836 14.174 1.00 28.89 101 SER A CA 1
ATOM 781 C C . SER A 1 101 ? 27.533 72.213 13.780 1.00 28.40 101 SER A C 1
ATOM 782 O O . SER A 1 101 ? 27.191 71.128 14.254 1.00 27.74 101 SER A O 1
ATOM 785 N N . ASN A 1 102 ? 26.782 72.887 12.914 1.00 26.59 102 ASN A N 1
ATOM 786 C CA . ASN A 1 102 ? 25.468 72.377 12.527 1.00 27.09 102 ASN A CA 1
ATOM 787 C C . ASN A 1 102 ? 25.507 71.268 11.483 1.00 25.85 102 ASN A C 1
ATOM 788 O O . ASN A 1 102 ? 24.895 70.220 11.675 1.00 28.93 102 ASN A O 1
ATOM 793 N N . VAL A 1 103 ? 26.223 71.490 10.386 1.00 24.13 103 VAL A N 1
ATOM 794 C CA . VAL A 1 103 ? 26.312 70.483 9.338 1.00 23.80 103 VAL A CA 1
ATOM 795 C C . VAL A 1 103 ? 27.381 69.424 9.599 1.00 24.87 103 VAL A C 1
ATOM 796 O O . VAL A 1 103 ? 27.057 68.241 9.698 1.00 23.19 103 VAL A O 1
ATOM 800 N N . ILE A 1 104 ? 28.645 69.833 9.715 1.00 22.61 104 ILE A N 1
ATOM 801 C CA . ILE A 1 104 ? 29.712 68.860 9.950 1.00 23.79 104 ILE A CA 1
ATOM 802 C C . ILE A 1 104 ? 29.487 68.120 11.267 1.00 23.59 104 ILE A C 1
ATOM 803 O O . ILE A 1 104 ? 29.675 66.912 11.352 1.00 26.14 104 ILE A O 1
ATOM 808 N N . GLY A 1 105 ? 29.071 68.851 12.291 1.00 23.91 105 GLY A N 1
ATOM 809 C CA . GLY A 1 105 ? 28.828 68.233 13.578 1.00 24.19 105 GLY A CA 1
ATOM 810 C C . GLY A 1 105 ? 27.769 67.147 13.514 1.00 25.61 105 GLY A C 1
ATOM 811 O O . GLY A 1 105 ? 27.939 66.073 14.096 1.00 24.72 105 GLY A O 1
ATOM 812 N N . THR A 1 106 ? 26.670 67.414 12.813 1.00 22.60 106 THR A N 1
ATOM 813 C CA . THR A 1 106 ? 25.614 66.418 12.720 1.00 23.61 106 THR A CA 1
ATOM 814 C C . THR A 1 106 ? 26.082 65.230 11.878 1.00 23.59 106 THR A C 1
ATOM 815 O O . THR A 1 106 ? 25.799 64.079 12.204 1.00 25.09 106 THR A O 1
ATOM 819 N N . TYR A 1 107 ? 26.804 65.524 10.805 1.00 25.68 107 TYR A N 1
ATOM 820 C CA . TYR A 1 107 ? 27.364 64.499 9.923 1.00 27.87 107 TYR A CA 1
ATOM 821 C C . TYR A 1 107 ? 28.241 63.544 10.738 1.00 28.32 107 TYR A C 1
ATOM 822 O O . TYR A 1 107 ? 28.118 62.323 10.632 1.00 29.28 107 TYR A O 1
ATOM 831 N N . THR A 1 108 ? 29.129 64.118 11.545 1.00 28.22 108 THR A N 1
ATOM 832 C CA . THR A 1 108 ? 30.046 63.340 12.373 1.00 27.09 108 THR A CA 1
ATOM 833 C C . THR A 1 108 ? 29.301 62.435 13.352 1.00 27.55 108 THR A C 1
ATOM 834 O O . THR A 1 108 ? 29.684 61.286 13.565 1.00 27.30 108 THR A O 1
ATOM 838 N N . LEU A 1 109 ? 28.239 62.963 13.948 1.00 27.78 109 LEU A N 1
ATOM 839 C CA . LEU A 1 109 ? 27.439 62.195 14.885 1.00 28.48 109 LEU A CA 1
ATOM 840 C C . LEU A 1 109 ? 26.774 61.038 14.138 1.00 26.93 109 LEU A C 1
ATOM 841 O O . LEU A 1 109 ? 26.751 59.908 14.628 1.00 27.77 109 LEU A O 1
ATOM 846 N N . LEU A 1 110 ? 26.237 61.323 12.953 1.00 25.73 110 LEU A N 1
ATOM 847 C CA . LEU A 1 110 ? 25.579 60.295 12.145 1.00 24.66 110 LEU A CA 1
ATOM 848 C C . LEU A 1 110 ? 26.581 59.204 11.764 1.00 24.49 110 LEU A C 1
ATOM 849 O O . LEU A 1 110 ? 26.273 58.016 11.821 1.00 24.75 110 LEU A O 1
ATOM 854 N N . GLU A 1 111 ? 27.783 59.607 11.376 1.00 23.94 111 GLU A N 1
ATOM 855 C CA . GLU A 1 111 ? 28.798 58.631 11.005 1.00 24.74 111 GLU A CA 1
ATOM 856 C C . GLU A 1 111 ? 29.176 57.755 12.189 1.00 24.64 111 GLU A C 1
ATOM 857 O O . GLU A 1 111 ? 29.276 56.537 12.053 1.00 26.67 111 GLU A O 1
ATOM 863 N N . SER A 1 112 ? 29.374 58.363 13.356 1.00 24.57 112 SER A N 1
ATOM 864 C CA . SER A 1 112 ? 29.738 57.592 14.537 1.00 25.50 112 SER A CA 1
ATOM 865 C C . SER A 1 112 ? 28.622 56.609 14.867 1.00 25.81 112 SER A C 1
ATOM 866 O O . SER A 1 112 ? 28.878 55.473 15.269 1.00 25.03 112 SER A O 1
ATOM 869 N N . ILE A 1 113 ? 27.379 57.041 14.686 1.00 24.33 113 ILE A N 1
ATOM 870 C CA . ILE A 1 113 ? 26.250 56.171 14.966 1.00 23.05 113 ILE A CA 1
ATOM 871 C C . ILE A 1 113 ? 26.178 54.969 14.020 1.00 23.57 113 ILE A C 1
ATOM 872 O O . ILE A 1 113 ? 26.036 53.832 14.480 1.00 22.68 113 ILE A O 1
ATOM 877 N N . ARG A 1 114 ? 26.291 55.202 12.712 1.00 22.91 114 ARG A N 1
ATOM 878 C CA . ARG A 1 114 ? 26.205 54.100 11.755 1.00 25.45 114 ARG A CA 1
ATOM 879 C C . ARG A 1 114 ? 27.466 53.237 11.718 1.00 25.96 114 ARG A C 1
ATOM 880 O O . ARG A 1 114 ? 27.404 52.065 11.355 1.00 26.22 114 ARG A O 1
ATOM 888 N N . ARG A 1 115 ? 28.603 53.806 12.100 1.00 25.90 115 ARG A N 1
ATOM 889 C CA . ARG A 1 115 ? 29.847 53.044 12.101 1.00 27.36 115 ARG A CA 1
ATOM 890 C C . ARG A 1 115 ? 30.030 52.246 13.393 1.00 28.50 115 ARG A C 1
ATOM 891 O O . ARG A 1 115 ? 30.539 51.127 13.363 1.00 29.76 115 ARG A O 1
ATOM 899 N N . GLU A 1 116 ? 29.593 52.805 14.518 1.00 29.07 116 GLU A N 1
ATOM 900 C CA . GLU A 1 116 ? 29.755 52.143 15.817 1.00 29.46 116 GLU A CA 1
ATOM 901 C C . GLU A 1 116 ? 28.531 51.485 16.448 1.00 32.06 116 GLU A C 1
ATOM 902 O O . GLU A 1 116 ? 28.641 50.400 17.019 1.00 34.25 116 GLU A O 1
ATOM 908 N N . ASN A 1 117 ? 27.371 52.128 16.361 1.00 30.92 117 ASN A N 1
ATOM 909 C CA . ASN A 1 117 ? 26.186 51.588 17.010 1.00 31.84 117 ASN A CA 1
ATOM 910 C C . ASN A 1 117 ? 24.885 51.999 16.317 1.00 30.55 117 ASN A C 1
ATOM 911 O O . ASN A 1 117 ? 24.130 52.825 16.829 1.00 29.48 117 ASN A O 1
ATOM 916 N N . PRO A 1 118 ? 24.595 51.400 15.155 1.00 30.87 118 PRO A N 1
ATOM 917 C CA . PRO A 1 118 ? 23.383 51.716 14.394 1.00 30.99 118 PRO A CA 1
ATOM 918 C C . PRO A 1 118 ? 22.047 51.487 15.100 1.00 31.06 118 PRO A C 1
ATOM 919 O O . PRO A 1 118 ? 21.011 51.940 14.619 1.00 31.74 118 PRO A O 1
ATOM 923 N N . GLU A 1 119 ? 22.060 50.807 16.240 1.00 31.66 119 GLU A N 1
ATOM 924 C CA . GLU A 1 119 ? 20.817 50.549 16.957 1.00 33.98 119 GLU A CA 1
ATOM 925 C C . GLU A 1 119 ? 20.490 51.612 18.006 1.00 33.30 119 GLU A C 1
ATOM 926 O O . GLU A 1 119 ? 19.415 51.586 18.610 1.00 32.45 119 GLU A O 1
ATOM 932 N N . VAL A 1 120 ? 21.410 52.549 18.214 1.00 31.32 120 VAL A N 1
ATOM 933 C CA . VAL A 1 120 ? 21.195 53.609 19.197 1.00 31.40 120 VAL A CA 1
ATOM 934 C C . VAL A 1 120 ? 19.991 54.469 18.798 1.00 31.02 120 VAL A C 1
ATOM 935 O O . VAL A 1 120 ? 19.773 54.728 17.616 1.00 32.16 120 VAL A O 1
ATOM 939 N N . ARG A 1 121 ? 19.203 54.892 19.781 1.00 29.90 121 ARG A N 1
ATOM 940 C CA . ARG A 1 121 ? 18.039 55.733 19.511 1.00 30.19 121 ARG A CA 1
ATOM 941 C C . ARG A 1 121 ? 18.532 57.172 19.396 1.00 30.21 121 ARG A C 1
ATOM 942 O O . ARG A 1 121 ? 19.078 57.721 20.348 1.00 32.64 121 ARG A O 1
ATOM 950 N N . PHE A 1 122 ? 18.327 57.779 18.232 1.00 27.60 122 PHE A N 1
ATOM 951 C CA . PHE A 1 122 ? 18.795 59.137 17.970 1.00 27.49 122 PHE A CA 1
ATOM 952 C C . PHE A 1 122 ? 17.695 60.173 17.725 1.00 26.90 122 PHE A C 1
ATOM 953 O O . PHE A 1 122 ? 16.812 59.966 16.901 1.00 27.12 122 PHE A O 1
ATOM 961 N N . VAL A 1 123 ? 17.754 61.281 18.458 1.00 25.21 123 VAL A N 1
ATOM 962 C CA . VAL A 1 123 ? 16.797 62.366 18.288 1.00 23.74 123 VAL A CA 1
ATOM 963 C C . VAL A 1 123 ? 17.576 63.617 17.891 1.00 23.41 123 VAL A C 1
ATOM 964 O O . VAL A 1 123 ? 18.424 64.092 18.642 1.00 25.25 123 VAL A O 1
ATOM 968 N N . HIS A 1 124 ? 17.286 64.128 16.699 1.00 21.56 124 HIS A N 1
ATOM 969 C CA . HIS A 1 124 ? 17.929 65.326 16.153 1.00 21.48 124 HIS A CA 1
ATOM 970 C C . HIS A 1 124 ? 17.009 66.514 16.428 1.00 23.71 124 HIS A C 1
ATOM 971 O O . HIS A 1 124 ? 15.872 66.552 15.934 1.00 24.56 124 HIS A O 1
ATOM 978 N N . VAL A 1 125 ? 17.496 67.472 17.220 1.00 23.02 125 VAL A N 1
ATOM 979 C CA . VAL A 1 125 ? 16.721 68.664 17.562 1.00 22.27 125 VAL A CA 1
ATOM 980 C C . VAL A 1 125 ? 16.950 69.781 16.529 1.00 24.19 125 VAL A C 1
ATOM 981 O O . VAL A 1 125 ? 18.088 70.176 16.248 1.00 20.58 125 VAL A O 1
ATOM 985 N N . SER A 1 126 ? 15.859 70.291 15.967 1.00 22.10 126 SER A N 1
ATOM 986 C CA . SER A 1 126 ? 15.958 71.331 14.954 1.00 25.90 126 SER A CA 1
ATOM 987 C C . SER A 1 126 ? 15.012 72.500 15.250 1.00 26.36 126 SER A C 1
ATOM 988 O O . SER A 1 126 ? 14.397 72.553 16.323 1.00 27.93 126 SER A O 1
ATOM 991 N N . THR A 1 127 ? 14.869 73.409 14.285 1.00 26.29 127 THR A N 1
ATOM 992 C CA . THR A 1 127 ? 14.062 74.616 14.472 1.00 25.77 127 THR A CA 1
ATOM 993 C C . THR A 1 127 ? 12.940 74.916 13.482 1.00 24.77 127 THR A C 1
ATOM 994 O O . THR A 1 127 ? 12.972 74.494 12.323 1.00 24.62 127 THR A O 1
ATOM 998 N N . ASP A 1 128 ? 11.965 75.691 13.951 1.00 24.82 128 ASP A N 1
ATOM 999 C CA . ASP A 1 128 ? 10.822 76.098 13.136 1.00 23.22 128 ASP A CA 1
ATOM 1000 C C . ASP A 1 128 ? 11.288 77.046 12.031 1.00 24.66 128 ASP A C 1
ATOM 1001 O O . ASP A 1 128 ? 10.573 77.286 11.056 1.00 23.62 128 ASP A O 1
ATOM 1006 N N . GLU A 1 129 ? 12.500 77.574 12.179 1.00 23.60 129 GLU A N 1
ATOM 1007 C CA . GLU A 1 129 ? 13.038 78.491 11.183 1.00 24.86 129 GLU A CA 1
ATOM 1008 C C . GLU A 1 129 ? 13.411 77.825 9.862 1.00 22.90 129 GLU A C 1
ATOM 1009 O O . GLU A 1 129 ? 13.573 78.513 8.852 1.00 20.55 129 GLU A O 1
ATOM 1015 N N . VAL A 1 130 ? 13.543 76.502 9.850 1.00 20.59 130 VAL A N 1
ATOM 1016 C CA . VAL A 1 130 ? 13.903 75.821 8.605 1.00 21.54 130 VAL A CA 1
ATOM 1017 C C . VAL A 1 130 ? 12.868 76.059 7.511 1.00 20.77 130 VAL A C 1
ATOM 1018 O O . VAL A 1 130 ? 13.210 76.100 6.336 1.00 21.14 130 VAL A O 1
ATOM 1022 N N . TYR A 1 131 ? 11.610 76.232 7.907 1.00 20.22 131 TYR A N 1
ATOM 1023 C CA . TYR A 1 131 ? 10.515 76.463 6.967 1.00 21.57 131 TYR A CA 1
ATOM 1024 C C . TYR A 1 131 ? 10.397 77.889 6.429 1.00 22.81 131 TYR A C 1
ATOM 1025 O O . TYR A 1 131 ? 9.664 78.135 5.473 1.00 23.68 131 TYR A O 1
ATOM 1034 N N . GLY A 1 132 ? 11.097 78.832 7.045 1.00 23.85 132 GLY A N 1
ATOM 1035 C CA . GLY A 1 132 ? 10.976 80.208 6.597 1.00 23.15 132 GLY A CA 1
ATOM 1036 C C . GLY A 1 132 ? 9.668 80.784 7.112 1.00 23.65 132 GLY A C 1
ATOM 1037 O O . GLY A 1 132 ? 8.932 80.104 7.831 1.00 22.66 132 GLY A O 1
ATOM 1038 N N . ASP A 1 133 ? 9.347 82.015 6.738 1.00 24.10 133 ASP A N 1
ATOM 1039 C CA . ASP A 1 133 ? 8.122 82.634 7.244 1.00 25.05 133 ASP A CA 1
ATOM 1040 C C . ASP A 1 133 ? 6.843 82.250 6.516 1.00 23.62 133 ASP A C 1
ATOM 1041 O O . ASP A 1 133 ? 6.878 81.649 5.447 1.00 20.32 133 ASP A O 1
ATOM 1046 N N . ILE A 1 134 ? 5.711 82.609 7.112 1.00 22.27 134 ILE A N 1
ATOM 1047 C CA . ILE A 1 134 ? 4.406 82.313 6.536 1.00 23.23 134 ILE A CA 1
ATOM 1048 C C . ILE A 1 134 ? 3.385 83.300 7.108 1.00 24.54 134 ILE A C 1
ATOM 1049 O O . ILE A 1 134 ? 3.168 83.367 8.322 1.00 24.59 134 ILE A O 1
ATOM 1054 N N . LEU A 1 135 ? 2.771 84.078 6.225 1.00 26.57 135 LEU A N 1
ATOM 1055 C CA . LEU A 1 135 ? 1.789 85.074 6.639 1.00 28.67 135 LEU A CA 1
ATOM 1056 C C . LEU A 1 135 ? 0.522 84.483 7.242 1.00 28.22 135 LEU A C 1
ATOM 1057 O O . LEU A 1 135 ? -0.005 85.003 8.223 1.00 28.60 135 LEU A O 1
ATOM 1062 N N . LYS A 1 136 ? 0.029 83.396 6.665 1.00 27.53 136 LYS A N 1
ATOM 1063 C CA . LYS A 1 136 ? -1.183 82.780 7.183 1.00 27.85 136 LYS A CA 1
ATOM 1064 C C . LYS A 1 136 ? -1.104 81.252 7.139 1.00 26.43 136 LYS A C 1
ATOM 1065 O O . LYS A 1 136 ? -0.625 80.673 6.169 1.00 26.05 136 LYS A O 1
ATOM 1071 N N . GLY A 1 137 ? -1.579 80.608 8.202 1.00 27.19 137 GLY A N 1
ATOM 1072 C CA . GLY A 1 137 ? -1.538 79.157 8.265 1.00 25.19 137 GLY A CA 1
ATOM 1073 C C . GLY A 1 137 ? -0.311 78.666 9.015 1.00 25.20 137 GLY A C 1
ATOM 1074 O O . GLY A 1 137 ? 0.354 79.444 9.697 1.00 23.67 137 GLY A O 1
ATOM 1075 N N . SER A 1 138 ? -0.016 77.374 8.895 1.00 24.73 138 SER A N 1
ATOM 1076 C CA . SER A 1 138 ? 1.123 76.773 9.579 1.00 23.88 138 SER A CA 1
ATOM 1077 C C . SER A 1 138 ? 1.733 75.661 8.741 1.00 23.79 138 SER A C 1
ATOM 1078 O O . SER A 1 138 ? 1.022 74.957 8.029 1.00 24.02 138 SER A O 1
ATOM 1081 N N . PHE A 1 139 ? 3.050 75.504 8.849 1.00 21.35 139 PHE A N 1
ATOM 1082 C CA . PHE A 1 139 ? 3.789 74.487 8.110 1.00 19.81 139 PHE A CA 1
ATOM 1083 C C . PHE A 1 139 ? 3.693 73.101 8.741 1.00 18.99 139 PHE A C 1
ATOM 1084 O O . PHE A 1 139 ? 3.770 72.951 9.968 1.00 16.96 139 PHE A O 1
ATOM 1092 N N . THR A 1 140 ? 3.523 72.081 7.903 1.00 17.85 140 THR A N 1
ATOM 1093 C CA . THR A 1 140 ? 3.474 70.720 8.410 1.00 17.83 140 THR A CA 1
ATOM 1094 C C . THR A 1 140 ? 4.826 70.123 8.046 1.00 18.40 140 THR A C 1
ATOM 1095 O O . THR A 1 140 ? 5.585 70.713 7.273 1.00 16.48 140 THR A O 1
ATOM 1099 N N . GLU A 1 141 ? 5.122 68.959 8.606 1.00 16.98 141 GLU A N 1
ATOM 1100 C CA . GLU A 1 141 ? 6.387 68.286 8.339 1.00 18.22 141 GLU A CA 1
ATOM 1101 C C . GLU A 1 141 ? 6.483 67.851 6.875 1.00 19.67 141 GLU A C 1
ATOM 1102 O O . GLU A 1 141 ? 7.543 67.419 6.424 1.00 19.48 141 GLU A O 1
ATOM 1108 N N . ASN A 1 142 ? 5.387 67.967 6.125 1.00 18.60 142 ASN A N 1
ATOM 1109 C CA . ASN A 1 142 ? 5.433 67.586 4.707 1.00 18.57 142 ASN A CA 1
ATOM 1110 C C . ASN A 1 142 ? 5.679 68.763 3.761 1.00 18.15 142 ASN A C 1
ATOM 1111 O O . ASN A 1 142 ? 5.709 68.585 2.546 1.00 17.91 142 ASN A O 1
ATOM 1116 N N . ASP A 1 143 ? 5.866 69.961 4.311 1.00 18.27 143 ASP A N 1
ATOM 1117 C CA . ASP A 1 143 ? 6.113 71.142 3.482 1.00 19.37 143 ASP A CA 1
ATOM 1118 C C . ASP A 1 143 ? 7.600 71.349 3.232 1.00 19.43 143 ASP A C 1
ATOM 1119 O O . ASP A 1 143 ? 8.429 70.939 4.030 1.00 18.69 143 ASP A O 1
ATOM 1124 N N . ARG A 1 144 ? 7.926 71.981 2.110 1.00 19.75 144 ARG A N 1
ATOM 1125 C CA . ARG A 1 144 ? 9.307 72.256 1.746 1.00 20.73 144 ARG A CA 1
ATOM 1126 C C . ARG A 1 144 ? 9.913 73.189 2.776 1.00 20.71 144 ARG A C 1
ATOM 1127 O O . ARG A 1 144 ? 9.202 73.835 3.541 1.00 20.33 144 ARG A O 1
ATOM 1135 N N . LEU A 1 145 ? 11.236 73.267 2.783 1.00 22.09 145 LEU A N 1
ATOM 1136 C CA . LEU A 1 145 ? 11.924 74.162 3.689 1.00 23.13 145 LEU A CA 1
ATOM 1137 C C . LEU A 1 145 ? 12.304 75.396 2.874 1.00 24.99 145 LEU A C 1
ATOM 1138 O O . LEU A 1 145 ? 12.371 75.339 1.643 1.00 23.77 145 LEU A O 1
ATOM 1143 N N . MET A 1 146 ? 12.539 76.511 3.560 1.00 26.22 146 MET A N 1
ATOM 1144 C CA . MET A 1 146 ? 12.933 77.751 2.900 1.00 26.63 146 MET A CA 1
ATOM 1145 C C . MET A 1 146 ? 13.708 78.602 3.906 1.00 26.99 146 MET A C 1
ATOM 1146 O O . MET A 1 146 ? 13.249 79.668 4.320 1.00 26.25 146 MET A O 1
ATOM 1151 N N . PRO A 1 147 ? 14.897 78.129 4.318 1.00 26.68 147 PRO A N 1
ATOM 1152 C CA . PRO A 1 147 ? 15.730 78.855 5.283 1.00 26.01 147 PRO A CA 1
ATOM 1153 C C . PRO A 1 147 ? 16.139 80.227 4.747 1.00 26.64 147 PRO A C 1
ATOM 1154 O O . PRO A 1 147 ? 16.491 80.355 3.578 1.00 26.05 147 PRO A O 1
ATOM 1158 N N . SER A 1 148 ? 16.087 81.249 5.599 1.00 26.68 148 SER A N 1
ATOM 1159 C CA . SER A 1 148 ? 16.442 82.598 5.168 1.00 28.25 148 SER A CA 1
ATOM 1160 C C . SER A 1 148 ? 17.758 83.110 5.740 1.00 27.18 148 SER A C 1
ATOM 1161 O O . SER A 1 148 ? 18.111 84.261 5.525 1.00 29.13 148 SER A O 1
ATOM 1164 N N . SER A 1 149 ? 18.483 82.264 6.465 1.00 27.67 149 SER A N 1
ATOM 1165 C CA . SER A 1 149 ? 19.773 82.669 7.026 1.00 26.26 149 SER A CA 1
ATOM 1166 C C . SER A 1 149 ? 20.730 81.488 7.010 1.00 26.56 149 SER A C 1
ATOM 1167 O O . SER A 1 149 ? 20.302 80.343 6.890 1.00 26.65 149 SER A O 1
ATOM 1170 N N . PRO A 1 150 ? 22.044 81.749 7.118 1.00 24.90 150 PRO A N 1
ATOM 1171 C CA . PRO A 1 150 ? 22.998 80.638 7.113 1.00 24.83 150 PRO A CA 1
ATOM 1172 C C . PRO A 1 150 ? 22.717 79.718 8.293 1.00 25.17 150 PRO A C 1
ATOM 1173 O O . PRO A 1 150 ? 22.931 78.507 8.223 1.00 27.65 150 PRO A O 1
ATOM 1177 N N . TYR A 1 151 ? 22.237 80.298 9.384 1.00 22.69 151 TYR A N 1
ATOM 1178 C CA . TYR A 1 151 ? 21.923 79.498 10.553 1.00 24.66 151 TYR A CA 1
ATOM 1179 C C . TYR A 1 151 ? 20.829 78.476 10.235 1.00 24.56 151 TYR A C 1
ATOM 1180 O O . TYR A 1 151 ? 21.014 77.277 10.448 1.00 23.24 151 TYR A O 1
ATOM 1189 N N . SER A 1 152 ? 19.690 78.951 9.734 1.00 22.06 152 SER A N 1
ATOM 1190 C CA . SER A 1 152 ? 18.585 78.048 9.438 1.00 23.35 152 SER A CA 1
ATOM 1191 C C . SER A 1 152 ? 18.890 77.159 8.232 1.00 23.10 152 SER A C 1
ATOM 1192 O 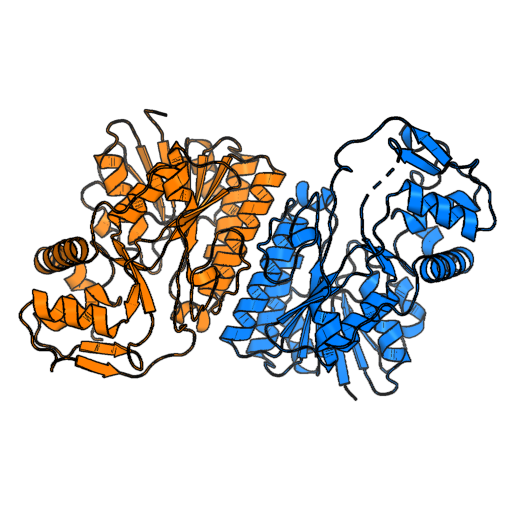O . SER A 1 152 ? 18.389 76.042 8.136 1.00 22.30 152 SER A O 1
ATOM 1195 N N . ALA A 1 153 ? 19.734 77.640 7.326 1.00 23.92 153 ALA A N 1
ATOM 1196 C CA . ALA A 1 153 ? 20.088 76.848 6.154 1.00 23.49 153 ALA A CA 1
ATOM 1197 C C . ALA A 1 153 ? 20.973 75.674 6.572 1.00 23.71 153 ALA A C 1
ATOM 1198 O O . ALA A 1 153 ? 20.873 74.577 6.001 1.00 22.97 153 ALA A O 1
ATOM 1200 N N . THR A 1 154 ? 21.837 75.901 7.560 1.00 21.10 154 THR A N 1
ATOM 1201 C CA . THR A 1 154 ? 22.717 74.838 8.039 1.00 21.45 154 THR A CA 1
ATOM 1202 C C . THR A 1 154 ? 21.925 73.863 8.909 1.00 20.72 154 THR A C 1
ATOM 1203 O O . THR A 1 154 ? 22.197 72.664 8.914 1.00 20.25 154 THR A O 1
ATOM 1207 N N . LYS A 1 155 ? 20.940 74.369 9.643 1.00 20.92 155 LYS A N 1
ATOM 1208 C CA . LYS A 1 155 ? 20.109 73.480 10.448 1.00 21.28 155 LYS A CA 1
ATOM 1209 C C . LYS A 1 155 ? 19.315 72.613 9.466 1.00 21.01 155 LYS A C 1
ATOM 1210 O O . LYS A 1 155 ? 19.181 71.406 9.664 1.00 22.49 155 LYS A O 1
ATOM 1216 N N . ALA A 1 156 ? 18.799 73.236 8.406 1.00 20.95 156 ALA A N 1
ATOM 1217 C CA . ALA A 1 156 ? 18.016 72.534 7.382 1.00 21.73 156 ALA A CA 1
ATOM 1218 C C . ALA A 1 156 ? 18.872 71.481 6.699 1.00 20.87 156 ALA A C 1
ATOM 1219 O O . ALA A 1 156 ? 18.417 70.366 6.464 1.00 22.01 156 ALA A O 1
ATOM 1221 N N . ALA A 1 157 ? 20.113 71.842 6.385 1.00 19.11 157 ALA A N 1
ATOM 1222 C CA . ALA A 1 157 ? 21.042 70.921 5.749 1.00 19.30 157 ALA A CA 1
ATOM 1223 C C . ALA A 1 157 ? 21.293 69.726 6.655 1.00 21.48 157 ALA A C 1
ATOM 1224 O O . ALA A 1 157 ? 21.376 68.594 6.175 1.00 24.35 157 ALA A O 1
ATOM 1226 N N . SER A 1 158 ? 21.420 69.967 7.961 1.00 19.89 158 SER A N 1
ATOM 1227 C CA . SER A 1 158 ? 21.656 68.868 8.891 1.00 19.13 158 SER A CA 1
ATOM 1228 C C . SER A 1 158 ? 20.442 67.942 8.936 1.00 17.86 158 SER A C 1
ATOM 1229 O O . SER A 1 158 ? 20.599 66.725 9.016 1.00 19.36 158 SER A O 1
ATOM 1232 N N . ASP A 1 159 ? 19.236 68.504 8.879 1.00 17.54 159 ASP A N 1
ATOM 1233 C CA . ASP A 1 159 ? 18.026 67.673 8.879 1.00 18.01 159 ASP A CA 1
ATOM 1234 C C . ASP A 1 159 ? 18.077 66.689 7.701 1.00 17.74 159 ASP A C 1
ATOM 1235 O O . ASP A 1 159 ? 17.783 65.501 7.851 1.00 19.95 159 ASP A O 1
ATOM 1240 N N . MET A 1 160 ? 18.441 67.191 6.526 1.00 18.48 160 MET A N 1
ATOM 1241 C CA . MET A 1 160 ? 18.503 66.358 5.331 1.00 19.00 160 MET A CA 1
ATOM 1242 C C . MET A 1 160 ? 19.470 65.181 5.486 1.00 22.10 160 MET A C 1
ATOM 1243 O O . MET A 1 160 ? 19.164 64.060 5.051 1.00 21.65 160 MET A O 1
ATOM 1248 N N . LEU A 1 161 ? 20.630 65.425 6.099 1.00 22.08 161 LEU A N 1
ATOM 1249 C CA . LEU A 1 161 ? 21.605 64.352 6.293 1.00 23.51 161 LEU A CA 1
ATOM 1250 C C . LEU A 1 161 ? 21.005 63.284 7.197 1.00 23.83 161 LEU A C 1
ATOM 1251 O O . LEU A 1 161 ? 21.137 62.092 6.932 1.00 23.45 161 LEU A O 1
ATOM 1256 N N . VAL A 1 162 ? 20.332 63.711 8.260 1.00 24.19 162 VAL A N 1
ATOM 1257 C CA . VAL A 1 162 ? 19.717 62.756 9.171 1.00 24.41 162 VAL A CA 1
ATOM 1258 C C . VAL A 1 162 ? 18.698 61.872 8.455 1.00 23.95 162 VAL A C 1
ATOM 1259 O O . VAL A 1 162 ? 18.670 60.664 8.666 1.00 23.80 162 VAL A O 1
ATOM 1263 N N . LEU A 1 163 ? 17.862 62.469 7.612 1.00 24.31 163 LEU A N 1
ATOM 1264 C CA . LEU A 1 163 ? 16.858 61.704 6.880 1.00 23.32 163 LEU A CA 1
ATOM 1265 C C . LEU A 1 163 ? 17.539 60.676 5.973 1.00 22.70 163 LEU A C 1
ATOM 1266 O O . LEU A 1 163 ? 17.141 59.514 5.925 1.00 22.37 163 LEU A O 1
ATOM 1271 N N . GLY A 1 164 ? 18.583 61.112 5.278 1.00 22.03 164 GLY A N 1
ATOM 1272 C CA . GLY A 1 164 ? 19.304 60.237 4.370 1.00 23.91 164 GLY A CA 1
ATOM 1273 C C . GLY A 1 164 ? 20.044 59.094 5.034 1.00 24.12 164 GLY A C 1
ATOM 1274 O O . GLY A 1 164 ? 19.927 57.943 4.610 1.00 23.71 164 GLY A O 1
ATOM 1275 N N . TRP A 1 165 ? 20.819 59.410 6.065 1.00 23.78 165 TRP A N 1
ATOM 1276 C CA . TRP A 1 165 ? 21.587 58.399 6.790 1.00 23.64 165 TRP A CA 1
ATOM 1277 C C . TRP A 1 165 ? 20.671 57.373 7.457 1.00 23.62 165 TRP A C 1
ATOM 1278 O O . TRP A 1 165 ? 20.970 56.181 7.481 1.00 24.02 165 TRP A O 1
ATOM 1289 N N . THR A 1 166 ? 19.548 57.842 7.988 1.00 23.44 166 THR A N 1
ATOM 1290 C CA . THR A 1 166 ? 18.594 56.968 8.652 1.00 22.84 166 THR A CA 1
ATOM 1291 C C . THR A 1 166 ? 18.108 55.853 7.721 1.00 24.69 166 THR A C 1
ATOM 1292 O O . THR A 1 166 ? 18.033 54.690 8.122 1.00 22.64 166 THR A O 1
ATOM 1296 N N . ARG A 1 167 ? 17.779 56.213 6.484 1.00 25.09 167 ARG A N 1
ATOM 1297 C CA . ARG A 1 167 ? 17.299 55.248 5.499 1.00 27.41 167 ARG A CA 1
ATOM 1298 C C . ARG A 1 167 ? 18.438 54.425 4.912 1.00 28.26 167 ARG A C 1
ATOM 1299 O O . ARG A 1 167 ? 18.290 53.230 4.666 1.00 28.64 167 ARG A O 1
ATOM 1307 N N . THR A 1 168 ? 19.582 55.062 4.700 1.00 27.66 168 THR A N 1
ATOM 1308 C CA . THR A 1 168 ? 20.724 54.362 4.139 1.00 28.11 168 THR A CA 1
ATOM 1309 C C . THR A 1 168 ? 21.232 53.244 5.047 1.00 28.75 168 THR A C 1
ATOM 1310 O O . THR A 1 168 ? 21.461 52.126 4.589 1.00 28.66 168 THR A O 1
ATOM 1314 N N . TYR A 1 169 ? 21.392 53.548 6.334 1.00 27.40 169 TYR A N 1
ATOM 1315 C CA . TYR A 1 169 ? 21.924 52.585 7.291 1.00 25.33 169 TYR A CA 1
ATOM 1316 C C . TYR A 1 169 ? 20.917 52.033 8.290 1.00 25.29 169 TYR A C 1
ATOM 1317 O O . TYR A 1 169 ? 21.296 51.480 9.324 1.00 24.38 169 TYR A O 1
ATOM 1326 N N . ASN A 1 170 ? 19.633 52.177 7.977 1.00 25.96 170 ASN A N 1
ATOM 1327 C CA . ASN A 1 170 ? 18.568 51.685 8.842 1.00 25.33 170 ASN A CA 1
ATOM 1328 C C . ASN A 1 170 ? 18.712 52.089 10.301 1.00 25.27 170 ASN A C 1
ATOM 1329 O O . ASN A 1 170 ? 18.613 51.255 11.202 1.00 23.29 170 ASN A O 1
ATOM 1334 N N . LEU A 1 171 ? 18.919 53.378 10.534 1.00 23.86 171 LEU A N 1
ATOM 1335 C CA . LEU A 1 171 ? 19.064 53.885 11.886 1.00 23.17 171 LEU A CA 1
ATOM 1336 C C . LEU A 1 171 ? 17.698 54.057 12.551 1.00 24.84 171 LEU A C 1
ATOM 1337 O O . LEU A 1 171 ? 16.659 53.966 11.895 1.00 24.41 171 LEU A O 1
ATOM 1342 N N . ASN A 1 172 ? 17.713 54.288 13.860 1.00 25.90 172 ASN A N 1
ATOM 1343 C CA . ASN A 1 172 ? 16.497 54.512 14.635 1.00 25.78 172 ASN A CA 1
ATOM 1344 C C . ASN A 1 172 ? 16.591 55.981 15.020 1.00 25.56 172 ASN A C 1
ATOM 1345 O O . ASN A 1 172 ? 17.001 56.311 16.132 1.00 25.55 172 ASN A O 1
ATOM 1350 N N . ALA A 1 173 ? 16.214 56.860 14.095 1.00 24.04 173 ALA A N 1
ATOM 1351 C CA . ALA A 1 173 ? 16.317 58.289 14.334 1.00 23.16 173 ALA A CA 1
ATOM 1352 C C . ALA A 1 173 ? 15.096 59.109 13.949 1.00 22.63 173 ALA A C 1
ATOM 1353 O O . ALA A 1 173 ? 14.457 58.847 12.935 1.00 20.00 173 ALA A O 1
ATOM 1355 N N . SER A 1 174 ? 14.784 60.102 14.776 1.00 21.45 174 SER A N 1
ATOM 1356 C CA . SER A 1 174 ? 13.673 61.016 14.520 1.00 23.25 174 SER A CA 1
ATOM 1357 C C . SER A 1 174 ? 14.222 62.438 14.609 1.00 23.63 174 SER A C 1
ATOM 1358 O O . SER A 1 174 ? 15.301 62.658 15.158 1.00 23.22 174 SER A O 1
ATOM 1361 N N . ILE A 1 175 ? 13.474 63.391 14.062 1.00 22.94 175 ILE A N 1
ATOM 1362 C CA . ILE A 1 175 ? 13.860 64.795 14.076 1.00 20.48 175 ILE A CA 1
ATOM 1363 C C . ILE A 1 175 ? 12.741 65.593 14.735 1.00 21.03 175 ILE A C 1
ATOM 1364 O O . ILE A 1 175 ? 11.561 65.312 14.517 1.00 20.50 175 ILE A O 1
ATOM 1369 N N . THR A 1 176 ? 13.110 66.574 15.555 1.00 20.03 176 THR A N 1
ATOM 1370 C CA . THR A 1 176 ? 12.115 67.435 16.182 1.00 20.41 176 THR A CA 1
ATOM 1371 C C . THR A 1 176 ? 12.350 68.879 15.725 1.00 20.15 176 THR A C 1
ATOM 1372 O O . THR A 1 176 ? 13.491 69.284 15.467 1.00 17.17 176 THR A O 1
ATOM 1376 N N . ARG A 1 177 ? 11.269 69.642 15.608 1.00 19.51 177 ARG A N 1
ATOM 1377 C CA . ARG A 1 177 ? 11.350 71.047 15.219 1.00 20.01 177 ARG A CA 1
ATOM 1378 C C . ARG A 1 177 ? 10.396 71.810 16.129 1.00 21.55 177 ARG A C 1
ATOM 1379 O O . ARG A 1 177 ? 9.182 71.575 16.119 1.00 18.26 177 ARG A O 1
ATOM 1387 N N . CYS A 1 178 ? 10.947 72.724 16.919 1.00 21.41 178 CYS A N 1
ATOM 1388 C CA . CYS A 1 178 ? 10.142 73.486 17.861 1.00 23.80 178 CYS A CA 1
ATOM 1389 C C . CYS A 1 178 ? 10.229 74.993 17.660 1.00 24.37 178 CYS A C 1
ATOM 1390 O O . CYS A 1 178 ? 11.161 75.507 17.037 1.00 23.50 178 CYS A O 1
ATOM 1393 N N . THR A 1 179 ? 9.257 75.691 18.233 1.00 24.99 179 THR A N 1
ATOM 1394 C CA . THR A 1 179 ? 9.189 77.138 18.149 1.00 26.47 179 THR A CA 1
ATOM 1395 C C . THR A 1 179 ? 10.080 77.748 19.227 1.00 26.85 179 THR A C 1
ATOM 1396 O O . THR A 1 179 ? 10.982 77.090 19.740 1.00 27.44 179 THR A O 1
ATOM 1400 N N . ASN A 1 180 ? 9.813 78.997 19.586 1.00 26.43 180 ASN A N 1
ATOM 1401 C CA . ASN A 1 180 ? 10.620 79.694 20.582 1.00 26.25 180 ASN A CA 1
ATOM 1402 C C . ASN A 1 180 ? 10.470 79.176 22.008 1.00 24.47 180 ASN A C 1
ATOM 1403 O O . ASN A 1 180 ? 9.365 79.131 22.542 1.00 24.45 180 ASN A O 1
ATOM 1408 N N . ASN A 1 181 ? 11.589 78.783 22.615 1.00 23.25 181 ASN A N 1
ATOM 1409 C CA . ASN A 1 181 ? 11.579 78.297 23.996 1.00 24.15 181 ASN A CA 1
ATOM 1410 C C . ASN A 1 181 ? 11.822 79.448 24.971 1.00 24.24 181 ASN A C 1
ATOM 1411 O O . ASN A 1 181 ? 12.500 80.423 24.642 1.00 25.01 181 ASN A O 1
ATOM 1416 N N . TYR A 1 182 ? 11.271 79.313 26.172 1.00 25.21 182 TYR A N 1
ATOM 1417 C CA . TYR A 1 182 ? 11.448 80.294 27.236 1.00 26.06 182 TYR A CA 1
ATOM 1418 C C . TYR A 1 182 ? 11.335 79.542 28.556 1.00 25.81 182 TYR A C 1
ATOM 1419 O O . TYR A 1 182 ? 10.686 78.495 28.632 1.00 26.49 182 TYR A O 1
ATOM 1428 N N . GLY A 1 183 ? 11.990 80.062 29.588 1.00 26.31 183 GLY A N 1
ATOM 1429 C CA . GLY A 1 183 ? 11.960 79.414 30.883 1.00 23.84 183 GLY A CA 1
ATOM 1430 C C . GLY A 1 183 ? 13.305 79.540 31.573 1.00 24.51 183 GLY A C 1
ATOM 1431 O O . GLY A 1 183 ? 14.145 80.343 31.151 1.00 23.33 183 GLY A O 1
ATOM 1432 N N . PRO A 1 184 ? 13.550 78.745 32.627 1.00 24.08 184 PRO A N 1
ATOM 1433 C CA . PRO A 1 184 ? 14.812 78.782 33.377 1.00 24.34 184 PRO A CA 1
ATOM 1434 C C . PRO A 1 184 ? 16.060 78.619 32.517 1.00 26.50 184 PRO A C 1
ATOM 1435 O O . PRO A 1 184 ? 16.055 77.900 31.515 1.00 27.34 184 PRO A O 1
ATOM 1439 N N . TYR A 1 185 ? 17.127 79.304 32.911 1.00 27.31 185 TYR A N 1
ATOM 1440 C CA . TYR A 1 185 ? 18.408 79.213 32.221 1.00 27.51 185 TYR A CA 1
ATOM 1441 C C . TYR A 1 185 ? 18.538 79.837 30.831 1.00 26.64 185 TYR A C 1
ATOM 1442 O O . TYR A 1 185 ? 19.501 79.552 30.118 1.00 25.04 185 TYR A O 1
ATOM 1451 N N . GLN A 1 186 ? 17.585 80.673 30.430 1.00 26.05 186 GLN A N 1
ATOM 1452 C CA . GLN A 1 186 ? 17.694 81.341 29.133 1.00 25.47 186 GLN A CA 1
ATOM 1453 C C . GLN A 1 186 ? 18.518 82.613 29.357 1.00 27.16 186 GLN A C 1
ATOM 1454 O O . GLN A 1 186 ? 18.282 83.332 30.328 1.00 27.39 186 GLN A O 1
ATOM 1460 N N . PHE A 1 187 ? 19.476 82.898 28.475 1.00 28.27 187 PHE A N 1
ATOM 1461 C CA . PHE A 1 187 ? 20.305 84.095 28.638 1.00 29.71 187 PHE A CA 1
ATOM 1462 C C . PHE A 1 187 ? 19.468 85.380 28.689 1.00 31.61 187 PHE A C 1
ATOM 1463 O O . PHE A 1 187 ? 18.504 85.533 27.942 1.00 31.05 187 PHE A O 1
ATOM 1471 N N . PRO A 1 188 ? 19.842 86.316 29.581 1.00 33.30 188 PRO A N 1
ATOM 1472 C CA . PRO A 1 188 ? 19.225 87.620 29.864 1.00 34.13 188 PRO A CA 1
ATOM 1473 C C . PRO A 1 188 ? 18.814 88.560 28.735 1.00 35.63 188 PRO A C 1
ATOM 1474 O O . PRO A 1 188 ? 17.872 89.338 28.910 1.00 37.75 188 PRO A O 1
ATOM 1478 N N . GLU A 1 189 ? 19.482 88.513 27.590 1.00 36.86 189 GLU A N 1
ATOM 1479 C CA . GLU A 1 189 ? 19.085 89.416 26.518 1.00 39.03 189 GLU A CA 1
ATOM 1480 C C . GLU A 1 189 ? 17.912 88.927 25.675 1.00 38.42 189 GLU A C 1
ATOM 1481 O O . GLU A 1 189 ? 17.424 89.660 24.820 1.00 38.34 189 GLU A O 1
ATOM 1487 N N . LYS A 1 190 ? 17.461 87.695 25.904 1.00 36.39 190 LYS A N 1
ATOM 1488 C CA . LYS A 1 190 ? 16.316 87.182 25.156 1.00 35.60 190 LYS A CA 1
ATOM 1489 C C . LYS A 1 190 ? 15.088 87.915 25.692 1.00 33.78 190 LYS A C 1
ATOM 1490 O O . LYS A 1 190 ? 15.024 88.229 26.873 1.00 32.21 190 LYS A O 1
ATOM 1496 N N . LEU A 1 191 ? 14.127 88.186 24.819 1.00 33.83 191 LEU A N 1
ATOM 1497 C CA . LEU A 1 191 ? 12.913 88.917 25.177 1.00 32.94 191 LEU A CA 1
ATOM 1498 C C . LEU A 1 191 ? 12.296 88.752 26.566 1.00 33.59 191 LEU A C 1
ATOM 1499 O O . LEU A 1 191 ? 12.202 89.717 27.327 1.00 34.88 191 LEU A O 1
ATOM 1504 N N . ILE A 1 192 ? 11.857 87.539 26.886 1.00 32.74 192 ILE A N 1
ATOM 1505 C CA . ILE A 1 192 ? 11.203 87.269 28.163 1.00 32.28 192 ILE A CA 1
ATOM 1506 C C . ILE A 1 192 ? 12.110 87.496 29.376 1.00 32.89 192 ILE A C 1
ATOM 1507 O O . ILE A 1 192 ? 11.701 88.131 30.347 1.00 31.53 192 ILE A O 1
ATOM 1512 N N . PRO A 1 193 ? 13.353 86.988 29.339 1.00 33.11 193 PRO A N 1
ATOM 1513 C CA . PRO A 1 193 ? 14.239 87.207 30.487 1.00 33.13 193 PRO A CA 1
ATOM 1514 C C . PRO A 1 193 ? 14.556 88.696 30.647 1.00 33.44 193 PRO A C 1
ATOM 1515 O O . PRO A 1 193 ? 14.493 89.241 31.747 1.00 34.11 193 PRO A O 1
ATOM 1519 N N . LYS A 1 194 ? 14.902 89.345 29.538 1.00 33.74 194 LYS A N 1
ATOM 1520 C CA . LYS A 1 194 ? 15.224 90.765 29.557 1.00 34.14 194 LYS A CA 1
ATOM 1521 C C . LYS A 1 194 ? 14.070 91.564 30.152 1.00 35.29 194 LYS A C 1
ATOM 1522 O O . LYS A 1 194 ? 14.281 92.445 30.989 1.00 35.78 194 LYS A O 1
ATOM 1528 N N . THR A 1 195 ? 12.850 91.256 29.721 1.00 34.38 195 THR A N 1
ATOM 1529 C CA . THR A 1 195 ? 11.674 91.957 30.218 1.00 34.15 195 THR A CA 1
ATOM 1530 C C . THR A 1 195 ? 11.494 91.790 31.727 1.00 35.00 195 THR A C 1
ATOM 1531 O O . THR A 1 195 ? 11.256 92.768 32.435 1.00 35.48 195 THR A O 1
ATOM 1535 N N . ILE A 1 196 ? 11.604 90.558 32.218 1.00 34.28 196 ILE A N 1
ATOM 1536 C CA . ILE A 1 196 ? 11.449 90.290 33.646 1.00 33.48 196 ILE A CA 1
ATOM 1537 C C . ILE A 1 196 ? 12.503 91.042 34.456 1.00 34.41 196 ILE A C 1
ATOM 1538 O O . ILE A 1 196 ? 12.181 91.742 35.418 1.00 34.01 196 ILE A O 1
ATOM 1543 N N . ILE A 1 197 ? 13.763 90.885 34.062 1.00 34.15 197 ILE A N 1
ATOM 1544 C CA . ILE A 1 197 ? 14.872 91.544 34.736 1.00 33.88 197 ILE A CA 1
ATOM 1545 C C . ILE A 1 197 ? 14.698 93.065 34.792 1.00 34.87 197 ILE A C 1
ATOM 1546 O O . ILE A 1 197 ? 14.725 93.665 35.871 1.00 34.68 197 ILE A O 1
ATOM 1551 N N . ARG A 1 198 ? 14.518 93.686 33.633 1.00 34.77 198 ARG A N 1
ATOM 1552 C CA . ARG A 1 19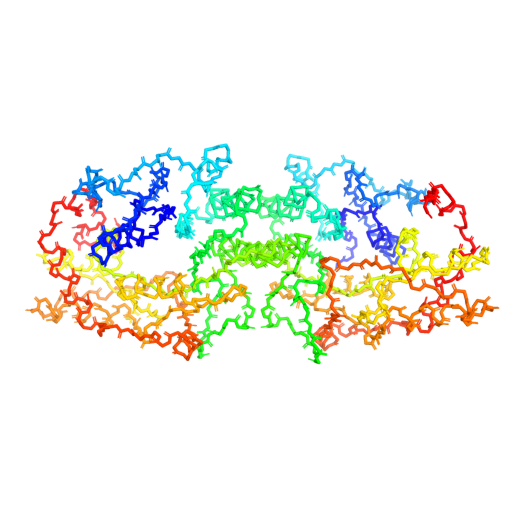8 ? 14.346 95.132 33.574 1.00 36.14 198 ARG A CA 1
ATOM 1553 C C . ARG A 1 198 ? 13.140 95.628 34.370 1.00 36.62 198 ARG A C 1
ATOM 1554 O O . ARG A 1 198 ? 13.226 96.644 35.055 1.00 37.14 198 ARG A O 1
ATOM 1562 N N . ALA A 1 199 ? 12.022 94.913 34.288 1.00 36.04 199 ALA A N 1
ATOM 1563 C CA . ALA A 1 199 ? 10.821 95.317 35.007 1.00 36.41 199 ALA A CA 1
ATOM 1564 C C . ALA A 1 199 ? 11.032 95.249 36.518 1.00 37.47 199 ALA A C 1
ATOM 1565 O O . ALA A 1 199 ? 10.549 96.106 37.258 1.00 36.72 199 ALA A O 1
ATOM 1567 N N . SER A 1 200 ? 11.749 94.229 36.979 1.00 37.69 200 SER A N 1
ATOM 1568 C CA . SER A 1 200 ? 12.003 94.089 38.408 1.00 39.15 200 SER A CA 1
ATOM 1569 C C . SER A 1 200 ? 12.903 95.229 38.886 1.00 40.24 200 SER A C 1
ATOM 1570 O O . SER A 1 200 ? 13.013 95.481 40.087 1.00 40.08 200 SER A O 1
ATOM 1573 N N . LEU A 1 201 ? 13.541 95.909 37.935 1.00 41.20 201 LEU A N 1
ATOM 1574 C CA . LEU A 1 201 ? 14.437 97.021 38.235 1.00 42.86 201 LEU A CA 1
ATOM 1575 C C . LEU A 1 201 ? 13.825 98.366 37.858 1.00 44.20 201 LEU A C 1
ATOM 1576 O O . LEU A 1 201 ? 14.531 99.374 37.761 1.00 45.50 201 LEU A O 1
ATOM 1581 N N . GLY A 1 202 ? 12.516 98.375 37.636 1.00 42.98 202 GLY A N 1
ATOM 1582 C CA . GLY A 1 202 ? 11.837 99.604 37.273 1.00 42.88 202 GLY A CA 1
ATOM 1583 C C . GLY A 1 202 ? 12.346 100.263 36.002 1.00 42.91 202 GLY A C 1
ATOM 1584 O O . GLY A 1 202 ? 12.170 101.468 35.821 1.00 43.05 202 GLY A O 1
ATOM 1585 N N . LEU A 1 203 ? 12.973 99.486 35.120 1.00 42.48 203 LEU A N 1
ATOM 1586 C CA . LEU A 1 203 ? 13.492 100.028 33.867 1.00 42.14 203 LEU A CA 1
ATOM 1587 C C . LEU A 1 203 ? 12.434 99.967 32.770 1.00 42.47 203 LEU A C 1
ATOM 1588 O O . LEU A 1 203 ? 11.579 99.079 32.762 1.00 42.48 203 LEU A O 1
ATOM 1593 N N . LYS A 1 204 ? 12.496 100.923 31.847 1.00 43.35 204 LYS A N 1
ATOM 1594 C CA . LYS A 1 204 ? 11.554 100.994 30.740 1.00 44.83 204 LYS A CA 1
ATOM 1595 C C . LYS A 1 204 ? 11.743 99.823 29.781 1.00 45.89 204 LYS A C 1
ATOM 1596 O O . LYS A 1 204 ? 12.863 99.498 29.391 1.00 45.16 204 LYS A O 1
ATOM 1602 N N . ILE A 1 205 ? 10.638 99.191 29.409 1.00 46.42 205 ILE A N 1
ATOM 1603 C CA . ILE A 1 205 ? 10.670 98.070 28.485 1.00 47.48 205 ILE A CA 1
ATOM 1604 C C . ILE A 1 205 ? 10.348 98.625 27.097 1.00 48.22 205 ILE A C 1
ATOM 1605 O O . ILE A 1 205 ? 9.221 99.028 26.830 1.00 47.69 205 ILE A O 1
ATOM 1610 N N . PRO A 1 206 ? 11.333 98.663 26.194 1.00 49.28 206 PRO A N 1
ATOM 1611 C CA . PRO A 1 206 ? 11.025 99.203 24.866 1.00 50.58 206 PRO A CA 1
ATOM 1612 C C . PRO A 1 206 ? 10.231 98.239 24.017 1.00 52.32 206 PRO A C 1
ATOM 1613 O O . PRO A 1 206 ? 10.338 97.028 24.163 1.00 52.69 206 PRO A O 1
ATOM 1617 N N . ILE A 1 207 ? 9.437 98.791 23.115 1.00 53.84 207 ILE A N 1
ATOM 1618 C CA . ILE A 1 207 ? 8.630 98.027 22.175 1.00 55.33 207 ILE A CA 1
ATOM 1619 C C . ILE A 1 207 ? 8.589 98.730 20.824 1.00 56.46 207 ILE A C 1
ATOM 1620 O O . ILE A 1 207 ? 7.951 99.756 20.636 1.00 55.88 207 ILE A O 1
ATOM 1625 N N . TYR A 1 208 ? 9.364 98.179 19.879 1.00 58.03 208 TYR A N 1
ATOM 1626 C CA . TYR A 1 208 ? 9.514 98.889 18.615 1.00 60.59 208 TYR A CA 1
ATOM 1627 C C . TYR A 1 208 ? 8.283 98.715 17.726 1.00 62.00 208 TYR A C 1
ATOM 1628 O O . TYR A 1 208 ? 8.031 97.653 17.170 1.00 61.90 208 TYR A O 1
ATOM 1637 N N . GLY A 1 209 ? 7.475 99.790 17.701 1.00 63.82 209 GLY A N 1
ATOM 1638 C CA . GLY A 1 209 ? 6.394 99.882 16.720 1.00 65.66 209 GLY A CA 1
ATOM 1639 C C . GLY A 1 209 ? 5.217 98.931 16.990 1.00 67.34 209 GLY A C 1
ATOM 1640 O O . GLY A 1 209 ? 4.719 98.254 16.102 1.00 67.66 209 GLY A O 1
ATOM 1641 N N . THR A 1 210 ? 4.785 98.877 18.267 1.00 69.00 210 THR A N 1
ATOM 1642 C CA . THR A 1 210 ? 3.607 98.070 18.610 1.00 70.71 210 THR A CA 1
ATOM 1643 C C . THR A 1 210 ? 3.735 96.616 18.149 1.00 71.05 210 THR A C 1
ATOM 1644 O O . THR A 1 210 ? 2.849 95.794 18.357 1.00 71.29 210 THR A O 1
ATOM 1648 N N . VAL A 1 214 ? 3.456 87.612 14.684 1.00 46.90 214 VAL A N 1
ATOM 1649 C CA . VAL A 1 214 ? 3.773 86.776 15.825 1.00 46.56 214 VAL A CA 1
ATOM 1650 C C . VAL A 1 214 ? 4.827 85.685 15.816 1.00 46.51 214 VAL A C 1
ATOM 1651 O O . VAL A 1 214 ? 5.418 85.336 14.792 1.00 47.67 214 VAL A O 1
ATOM 1655 N N . ARG A 1 215 ? 5.035 85.160 17.019 1.00 44.78 215 ARG A N 1
ATOM 1656 C CA . ARG A 1 215 ? 5.948 84.065 17.287 1.00 43.36 215 ARG A CA 1
ATOM 1657 C C . ARG A 1 215 ? 5.225 83.163 18.270 1.00 39.32 215 ARG A C 1
ATOM 1658 O O . ARG A 1 215 ? 4.433 83.630 19.090 1.00 38.06 215 ARG A O 1
ATOM 1666 N N . ASP A 1 216 ? 5.482 81.868 18.162 1.00 36.65 216 ASP A N 1
ATOM 1667 C CA . ASP A 1 216 ? 4.872 80.896 19.046 1.00 35.22 216 ASP A CA 1
ATOM 1668 C C . ASP A 1 216 ? 5.824 80.723 20.228 1.00 32.48 216 ASP A C 1
ATOM 1669 O O . ASP A 1 216 ? 7.036 80.603 20.046 1.00 32.95 216 ASP A O 1
ATOM 1674 N N . TRP A 1 217 ? 5.278 80.731 21.437 1.00 30.54 217 TRP A N 1
ATOM 1675 C CA . TRP A 1 217 ? 6.101 80.571 22.625 1.00 27.56 217 TRP A CA 1
ATOM 1676 C C . TRP A 1 217 ? 5.813 79.246 23.300 1.00 26.31 217 TRP A C 1
ATOM 1677 O O . TRP A 1 217 ? 4.664 78.927 23.619 1.00 25.40 217 TRP A O 1
ATOM 1688 N N . LEU A 1 218 ? 6.871 78.468 23.498 1.00 24.64 218 LEU A N 1
ATOM 1689 C CA . LEU A 1 218 ? 6.764 77.153 24.118 1.00 24.19 218 LEU A CA 1
ATOM 1690 C C . LEU A 1 218 ? 7.595 77.073 25.397 1.00 22.93 218 LEU A C 1
ATOM 1691 O O . LEU A 1 218 ? 8.812 77.269 25.357 1.00 22.95 218 LEU A O 1
ATOM 1696 N N . TYR A 1 219 ? 6.950 76.781 26.525 1.00 23.59 219 TYR A N 1
ATOM 1697 C CA . TYR A 1 219 ? 7.684 76.663 27.788 1.00 23.93 219 TYR A CA 1
ATOM 1698 C C . TYR A 1 219 ? 8.715 75.549 27.614 1.00 23.22 219 TYR A C 1
ATOM 1699 O O . TYR A 1 219 ? 8.381 74.457 27.160 1.00 24.58 219 TYR A O 1
ATOM 1708 N N . VAL A 1 220 ? 9.966 75.825 27.968 1.00 22.88 220 VAL A N 1
ATOM 1709 C CA . VAL A 1 220 ? 11.032 74.846 27.786 1.00 21.75 220 VAL A CA 1
ATOM 1710 C C . VAL A 1 220 ? 10.740 73.455 28.348 1.00 23.59 220 VAL A C 1
ATOM 1711 O O . VAL A 1 220 ? 11.050 72.453 27.702 1.00 22.31 220 VAL A O 1
ATOM 1715 N N . GLU A 1 221 ? 10.138 73.368 29.531 1.00 23.81 221 GLU A N 1
ATOM 1716 C CA . GLU A 1 221 ? 9.848 72.045 30.084 1.00 27.18 221 GLU A CA 1
ATOM 1717 C C . GLU A 1 221 ? 8.905 71.257 29.161 1.00 28.38 221 GLU A C 1
ATOM 1718 O O . GLU A 1 221 ? 9.016 70.029 29.054 1.00 27.74 221 GLU A O 1
ATOM 1724 N N . ASP A 1 222 ? 7.983 71.961 28.500 1.00 27.48 222 ASP A N 1
ATOM 1725 C CA . ASP A 1 222 ? 7.052 71.312 27.579 1.00 26.79 222 ASP A CA 1
ATOM 1726 C C . ASP A 1 222 ? 7.804 70.803 26.352 1.00 25.66 222 ASP A C 1
ATOM 1727 O O . ASP A 1 222 ? 7.461 69.761 25.795 1.00 24.34 222 ASP A O 1
ATOM 1732 N N . HIS A 1 223 ? 8.815 71.551 25.919 1.00 24.11 223 HIS A N 1
ATOM 1733 C CA . HIS A 1 223 ? 9.623 71.130 24.784 1.00 24.02 223 HIS A CA 1
ATOM 1734 C C . HIS A 1 223 ? 10.333 69.856 25.248 1.00 24.02 223 HIS A C 1
ATOM 1735 O O . HIS A 1 223 ? 10.349 68.843 24.548 1.00 24.18 223 HIS A O 1
ATOM 1742 N N . VAL A 1 224 ? 10.900 69.917 26.448 1.00 24.85 224 VAL A N 1
ATOM 1743 C CA . VAL A 1 224 ? 11.615 68.791 27.045 1.00 23.84 224 VAL A CA 1
ATOM 1744 C C . VAL A 1 224 ? 10.741 67.541 27.108 1.00 24.50 224 VAL A C 1
ATOM 1745 O O . VAL A 1 224 ? 11.190 66.447 26.768 1.00 24.18 224 VAL A O 1
ATOM 1749 N N . ARG A 1 225 ? 9.493 67.708 27.537 1.00 23.90 225 ARG A N 1
ATOM 1750 C CA . ARG A 1 225 ? 8.567 66.585 27.633 1.00 23.57 225 ARG A CA 1
ATOM 1751 C C . ARG A 1 225 ? 8.315 65.986 26.256 1.00 25.14 225 ARG A C 1
ATOM 1752 O O . ARG A 1 225 ? 8.216 64.758 26.110 1.00 25.30 225 ARG A O 1
ATOM 1760 N N . ALA A 1 226 ? 8.219 66.853 25.247 1.00 23.01 226 ALA A N 1
ATOM 1761 C CA . ALA A 1 226 ? 8.008 66.406 23.877 1.00 21.10 226 ALA A CA 1
ATOM 1762 C C . ALA A 1 226 ? 9.217 65.596 23.400 1.00 21.25 226 ALA A C 1
ATOM 1763 O O . ALA A 1 226 ? 9.056 64.531 22.814 1.00 22.06 226 ALA A O 1
ATOM 1765 N N . ILE A 1 227 ? 10.424 66.102 23.641 1.00 19.86 227 ILE A N 1
ATOM 1766 C CA . ILE A 1 227 ? 11.631 65.389 23.231 1.00 19.92 227 ILE A CA 1
ATOM 1767 C C . ILE A 1 227 ? 11.660 64.001 23.877 1.00 22.36 227 ILE A C 1
ATOM 1768 O O . ILE A 1 227 ? 11.963 63.002 23.217 1.00 23.60 227 ILE A O 1
ATOM 1773 N N . GLU A 1 228 ? 11.342 63.944 25.166 1.00 22.75 228 GLU A N 1
ATOM 1774 C CA . GLU A 1 228 ? 11.321 62.678 25.892 1.00 24.19 228 GLU A CA 1
ATOM 1775 C C . GLU A 1 228 ? 10.375 61.709 25.197 1.00 25.38 228 GLU A C 1
ATOM 1776 O O . GLU A 1 228 ? 10.718 60.550 24.949 1.00 22.01 228 GLU A O 1
ATOM 1782 N N . LEU A 1 229 ? 9.178 62.202 24.886 1.00 25.67 229 LEU A N 1
ATOM 1783 C CA . LEU A 1 229 ? 8.154 61.408 24.232 1.00 26.40 229 LEU A CA 1
ATOM 1784 C C . LEU A 1 229 ? 8.640 60.898 22.877 1.00 24.88 229 LEU A C 1
ATOM 1785 O O . LEU A 1 229 ? 8.452 59.730 22.546 1.00 23.89 229 LEU A O 1
ATOM 1790 N N . VAL A 1 230 ? 9.254 61.783 22.095 1.00 23.73 230 VAL A N 1
ATOM 1791 C CA . VAL A 1 230 ? 9.774 61.422 20.783 1.00 22.78 230 VAL A CA 1
ATOM 1792 C C . VAL A 1 230 ? 10.885 60.378 20.949 1.00 23.10 230 VAL A C 1
ATOM 1793 O O . VAL A 1 230 ? 10.975 59.436 20.174 1.00 22.87 230 VAL A O 1
ATOM 1797 N N . LEU A 1 231 ? 11.720 60.554 21.968 1.00 23.20 231 LEU A N 1
ATOM 1798 C CA . LEU A 1 231 ? 12.816 59.621 22.239 1.00 25.82 231 LEU A CA 1
ATOM 1799 C C . LEU A 1 231 ? 12.297 58.205 22.494 1.00 26.26 231 LEU A C 1
ATOM 1800 O O . LEU A 1 231 ? 12.750 57.249 21.875 1.00 25.64 231 LEU A O 1
ATOM 1805 N N . LEU A 1 232 ? 11.335 58.085 23.403 1.00 25.93 232 LEU A N 1
ATOM 1806 C CA . LEU A 1 232 ? 10.780 56.785 23.769 1.00 27.84 232 LEU A CA 1
ATOM 1807 C C . LEU A 1 232 ? 9.702 56.217 22.843 1.00 27.20 232 LEU A C 1
ATOM 1808 O O . LEU A 1 232 ? 9.552 55.006 22.756 1.00 28.56 232 LEU A O 1
ATOM 1813 N N . LYS A 1 233 ? 8.949 57.069 22.156 1.00 27.97 233 LYS A N 1
ATOM 1814 C CA . LYS A 1 233 ? 7.880 56.567 21.296 1.00 28.68 233 LYS A CA 1
ATOM 1815 C C . LYS A 1 233 ? 7.881 57.022 19.840 1.00 28.30 233 LYS A C 1
ATOM 1816 O O . LYS A 1 233 ? 7.097 56.515 19.036 1.00 27.03 233 LYS A O 1
ATOM 1822 N N . GLY A 1 234 ? 8.752 57.969 19.497 1.00 27.43 234 GLY A N 1
ATOM 1823 C CA . GLY A 1 234 ? 8.812 58.457 18.130 1.00 25.57 234 GLY A CA 1
ATOM 1824 C C . GLY A 1 234 ? 9.265 57.409 17.128 1.00 27.73 234 GLY A C 1
ATOM 1825 O O . GLY A 1 234 ? 10.129 56.580 17.425 1.00 29.28 234 GLY A O 1
ATOM 1826 N N . GLU A 1 235 ? 8.698 57.454 15.927 1.00 27.58 235 GLU A N 1
ATOM 1827 C CA . GLU A 1 235 ? 9.039 56.493 14.885 1.00 27.04 235 GLU A CA 1
ATOM 1828 C C . GLU A 1 235 ? 10.238 56.971 14.078 1.00 26.64 235 GLU A C 1
ATOM 1829 O O . GLU A 1 235 ? 10.389 58.164 13.823 1.00 24.37 235 GLU A O 1
ATOM 1835 N N . SER A 1 236 ? 11.089 56.032 13.678 1.00 25.09 236 SER A N 1
ATOM 1836 C CA . SER A 1 236 ? 12.279 56.360 12.910 1.00 26.06 236 SER A CA 1
ATOM 1837 C C . SER A 1 236 ? 11.897 56.929 11.549 1.00 25.50 236 SER A C 1
ATOM 1838 O O . SER A 1 236 ? 10.850 56.588 11.008 1.00 24.98 236 SER A O 1
ATOM 1841 N N . ARG A 1 237 ? 12.748 57.799 11.010 1.00 25.35 237 ARG A N 1
ATOM 1842 C CA . ARG A 1 237 ? 12.516 58.419 9.706 1.00 26.81 237 ARG A CA 1
ATOM 1843 C C . ARG A 1 237 ? 11.422 59.487 9.738 1.00 26.10 237 ARG A C 1
ATOM 1844 O O . ARG A 1 237 ? 11.061 60.035 8.697 1.00 26.13 237 ARG A O 1
ATOM 1852 N N . GLU A 1 238 ? 10.902 59.792 10.923 1.00 23.49 238 GLU A N 1
ATOM 1853 C CA . GLU A 1 238 ? 9.837 60.789 11.049 1.00 25.12 238 GLU A CA 1
ATOM 1854 C C . GLU A 1 238 ? 10.257 62.114 11.686 1.00 24.73 238 GLU A C 1
ATOM 1855 O O . GLU A 1 238 ? 11.071 62.151 12.608 1.00 22.93 238 GLU A O 1
ATOM 1861 N N . ILE A 1 239 ? 9.679 63.202 11.185 1.00 23.04 239 ILE A N 1
ATOM 1862 C CA . ILE A 1 239 ? 9.938 64.525 11.725 1.00 21.63 239 ILE A CA 1
ATOM 1863 C C . ILE A 1 239 ? 8.720 64.899 12.574 1.00 22.17 239 ILE A C 1
ATOM 1864 O O . ILE A 1 239 ? 7.574 64.598 12.205 1.00 19.93 239 ILE A O 1
ATOM 1869 N N . TYR A 1 240 ? 8.970 65.540 13.712 1.00 20.60 240 TYR A N 1
ATOM 1870 C CA . TYR A 1 240 ? 7.902 65.942 14.614 1.00 20.64 240 TYR A CA 1
ATOM 1871 C C . TYR A 1 240 ? 7.967 67.431 14.964 1.00 23.06 240 TYR A C 1
ATOM 1872 O O . TYR A 1 240 ? 8.902 67.877 15.631 1.00 22.89 240 TYR A O 1
ATOM 1881 N N . ASN A 1 241 ? 6.978 68.197 14.507 1.00 23.32 241 ASN A N 1
ATOM 1882 C CA . ASN A 1 241 ? 6.919 69.623 14.816 1.00 22.05 241 ASN A CA 1
ATOM 1883 C C . ASN A 1 241 ? 6.445 69.707 16.259 1.00 20.31 241 ASN A C 1
ATOM 1884 O O . ASN A 1 241 ? 5.632 68.895 16.691 1.00 18.23 241 ASN A O 1
ATOM 1889 N N . ILE A 1 242 ? 6.930 70.703 16.991 1.00 20.46 242 ILE A N 1
ATOM 1890 C CA . ILE A 1 242 ? 6.532 70.900 18.384 1.00 20.63 242 ILE A CA 1
ATOM 1891 C C . ILE A 1 242 ? 6.207 72.379 18.575 1.00 22.02 242 ILE A C 1
ATOM 1892 O O . ILE A 1 242 ? 7.085 73.234 18.440 1.00 21.31 242 ILE A O 1
ATOM 1897 N N . SER A 1 243 ? 4.943 72.665 18.882 1.00 22.39 243 SER A N 1
ATOM 1898 C CA . SER A 1 243 ? 4.474 74.028 19.083 1.00 25.38 243 SER A CA 1
ATOM 1899 C C . SER A 1 243 ? 3.323 74.063 20.079 1.00 25.19 243 SER A C 1
ATOM 1900 O O . SER A 1 243 ? 2.525 73.127 20.169 1.00 26.78 243 SER A O 1
ATOM 1903 N N . ALA A 1 244 ? 3.235 75.158 20.822 1.00 25.84 244 ALA A N 1
ATOM 1904 C CA . ALA A 1 244 ? 2.203 75.304 21.832 1.00 26.98 244 ALA A CA 1
ATOM 1905 C C . ALA A 1 244 ? 0.920 75.953 21.334 1.00 26.95 244 ALA A C 1
ATOM 1906 O O . ALA A 1 244 ? -0.108 75.881 22.002 1.00 28.52 244 ALA A O 1
ATOM 1908 N N . GLY A 1 245 ? 0.974 76.577 20.164 1.00 27.05 245 GLY A N 1
ATOM 1909 C CA . GLY A 1 245 ? -0.201 77.248 19.648 1.00 29.00 245 GLY A CA 1
ATOM 1910 C C . GLY A 1 245 ? -0.459 78.510 20.454 1.00 29.36 245 GLY A C 1
ATOM 1911 O O . GLY A 1 245 ? -1.602 78.878 20.711 1.00 31.01 245 GLY A O 1
ATOM 1912 N N . GLU A 1 246 ? 0.620 79.167 20.867 1.00 29.43 246 GLU A N 1
ATOM 1913 C CA . GLU A 1 246 ? 0.535 80.397 21.655 1.00 29.98 246 GLU A CA 1
ATOM 1914 C C . GLU A 1 246 ? 1.288 81.468 20.882 1.00 29.79 246 GLU A C 1
ATOM 1915 O O . GLU A 1 246 ? 2.381 81.885 21.282 1.00 27.49 246 GLU A O 1
ATOM 1921 N N . GLU A 1 247 ? 0.715 81.896 19.763 1.00 29.42 247 GLU A N 1
ATOM 1922 C CA . GLU A 1 247 ? 1.358 82.907 18.934 1.00 31.31 247 GLU A CA 1
ATOM 1923 C C . GLU A 1 247 ? 1.016 84.288 19.442 1.00 32.73 247 GLU A C 1
ATOM 1924 O O . GLU A 1 247 ? -0.153 84.670 19.508 1.00 32.64 247 GLU A O 1
ATOM 1930 N N . LYS A 1 248 ? 2.050 85.031 19.815 1.00 33.28 248 LYS A N 1
ATOM 1931 C CA . LYS A 1 248 ? 1.868 86.368 20.353 1.00 35.80 248 LYS A CA 1
ATOM 1932 C C . LYS A 1 248 ? 2.926 87.337 19.851 1.00 37.08 248 LYS A C 1
ATOM 1933 O O . LYS A 1 248 ? 3.993 86.933 19.388 1.00 36.60 248 LYS A O 1
ATOM 1939 N N . THR A 1 249 ? 2.612 88.624 19.944 1.00 38.33 249 THR A N 1
ATOM 1940 C CA . THR A 1 249 ? 3.536 89.670 19.536 1.00 39.57 249 THR A CA 1
ATOM 1941 C C . THR A 1 249 ? 4.304 90.064 20.784 1.00 38.88 249 THR A C 1
ATOM 1942 O O . THR A 1 249 ? 3.883 89.745 21.897 1.00 38.86 249 THR A O 1
ATOM 1946 N N . ASN A 1 250 ? 5.428 90.747 20.611 1.00 39.18 250 ASN A N 1
ATOM 1947 C CA . ASN A 1 250 ? 6.220 91.157 21.760 1.00 39.78 250 ASN A CA 1
ATOM 1948 C C . ASN A 1 250 ? 5.417 92.003 22.743 1.00 39.72 250 ASN A C 1
ATOM 1949 O O . ASN A 1 250 ? 5.547 91.844 23.958 1.00 39.52 250 ASN A O 1
ATOM 1954 N N . LEU A 1 251 ? 4.578 92.896 22.229 1.00 39.74 251 LEU A N 1
ATOM 1955 C CA . LEU A 1 251 ? 3.772 93.728 23.110 1.00 40.53 251 LEU A CA 1
ATOM 1956 C C . LEU A 1 251 ? 2.872 92.845 23.961 1.00 40.37 251 LEU A C 1
ATOM 1957 O O . LEU A 1 251 ? 2.715 93.082 25.156 1.00 40.62 251 LEU A O 1
ATOM 1962 N N . GLU A 1 252 ? 2.281 91.827 23.339 1.00 39.97 252 GLU A N 1
ATOM 1963 C CA . GLU A 1 252 ? 1.404 90.903 24.054 1.00 39.64 252 GLU A CA 1
ATOM 1964 C C . GLU A 1 252 ? 2.168 90.186 25.155 1.00 37.90 252 GLU A C 1
ATOM 1965 O O . GLU A 1 252 ? 1.675 90.042 26.277 1.00 36.75 252 GLU A O 1
ATOM 1971 N N . VAL A 1 253 ? 3.369 89.723 24.819 1.00 37.37 253 VAL A N 1
ATOM 1972 C CA . VAL A 1 253 ? 4.212 89.018 25.775 1.00 35.40 253 VAL A CA 1
ATOM 1973 C C . VAL A 1 253 ? 4.532 89.946 26.940 1.00 35.38 253 VAL A C 1
ATOM 1974 O O . VAL A 1 253 ? 4.352 89.580 28.101 1.00 34.68 253 VAL A O 1
ATOM 1978 N N . VAL A 1 254 ? 4.987 91.154 26.623 1.00 36.13 254 VAL A N 1
ATOM 1979 C CA . VAL A 1 254 ? 5.325 92.133 27.650 1.00 36.89 254 VAL A CA 1
ATOM 1980 C C . VAL A 1 254 ? 4.141 92.472 28.556 1.00 36.19 254 VAL A C 1
ATOM 1981 O O . VAL A 1 254 ? 4.284 92.497 29.775 1.00 37.03 254 VAL A O 1
ATOM 1985 N N . LYS A 1 255 ? 2.972 92.723 27.974 1.00 36.80 255 LYS A N 1
ATOM 1986 C CA . LYS A 1 255 ? 1.793 93.043 28.777 1.00 37.50 255 LYS A CA 1
ATOM 1987 C C . LYS A 1 255 ? 1.462 91.937 29.774 1.00 36.75 255 LYS A C 1
ATOM 1988 O O . LYS A 1 255 ? 1.064 92.210 30.906 1.00 38.33 255 LYS A O 1
ATOM 1994 N N . ILE A 1 256 ? 1.619 90.687 29.353 1.00 35.51 256 ILE A N 1
ATOM 1995 C CA . ILE A 1 256 ? 1.325 89.555 30.224 1.00 33.64 256 ILE A CA 1
ATOM 1996 C C . ILE A 1 256 ? 2.378 89.404 31.324 1.00 32.45 256 ILE A C 1
ATOM 1997 O O . ILE A 1 256 ? 2.049 89.092 32.468 1.00 33.49 256 ILE A O 1
ATOM 2002 N N . ILE A 1 257 ? 3.641 89.631 30.982 1.00 32.92 257 ILE A N 1
ATOM 2003 C CA . ILE A 1 257 ? 4.718 89.530 31.962 1.00 32.17 257 ILE A CA 1
ATOM 2004 C C . ILE A 1 257 ? 4.511 90.549 33.084 1.00 33.38 257 ILE A C 1
ATOM 2005 O O . ILE A 1 257 ? 4.642 90.230 34.265 1.00 33.62 257 ILE A O 1
ATOM 2010 N N . LEU A 1 258 ? 4.181 91.779 32.708 1.00 35.57 258 LEU A N 1
ATOM 2011 C CA . LEU A 1 258 ? 3.965 92.836 33.688 1.00 37.28 258 LEU A CA 1
ATOM 2012 C C . LEU A 1 258 ? 2.784 92.509 34.584 1.00 38.09 258 LEU A C 1
ATOM 2013 O O . LEU A 1 258 ? 2.864 92.660 35.804 1.00 39.58 258 LEU A O 1
ATOM 2018 N N . ARG A 1 259 ? 1.687 92.063 33.981 1.00 38.87 259 ARG A N 1
ATOM 2019 C CA . ARG A 1 259 ? 0.509 91.704 34.753 1.00 39.70 259 ARG A CA 1
ATOM 2020 C C . ARG A 1 259 ? 0.871 90.635 35.774 1.00 40.78 259 ARG A C 1
ATOM 2021 O O . ARG A 1 259 ? 0.570 90.768 36.959 1.00 40.60 259 ARG A O 1
ATOM 2029 N N . LEU A 1 260 ? 1.537 89.582 35.307 1.00 42.05 260 LEU A N 1
ATOM 2030 C CA . LEU A 1 260 ? 1.919 88.472 36.173 1.00 42.84 260 LEU A CA 1
ATOM 2031 C C . LEU A 1 260 ? 2.972 88.840 37.205 1.00 42.93 260 LEU A C 1
ATOM 2032 O O . LEU A 1 260 ? 3.210 88.091 38.153 1.00 42.76 260 LEU A O 1
ATOM 2037 N N . MET A 1 261 ? 3.605 89.993 37.018 1.00 43.59 261 MET A N 1
ATOM 2038 C CA . MET A 1 261 ? 4.598 90.459 37.972 1.00 44.17 261 MET A CA 1
ATOM 2039 C C . MET A 1 261 ? 3.887 91.417 38.927 1.00 46.06 261 MET A C 1
ATOM 2040 O O . MET A 1 261 ? 4.520 92.175 39.664 1.00 45.31 261 MET A O 1
ATOM 2045 N N . GLY A 1 262 ? 2.557 91.368 38.897 1.00 47.49 262 GLY A N 1
ATOM 2046 C CA . GLY A 1 262 ? 1.742 92.212 39.752 1.00 49.29 262 GLY A CA 1
ATOM 2047 C C . GLY A 1 262 ? 1.968 93.691 39.521 1.00 50.93 262 GLY A C 1
ATOM 2048 O O . GLY A 1 262 ? 1.834 94.496 40.445 1.00 51.31 262 GLY A O 1
ATOM 2049 N N . LYS A 1 263 ? 2.291 94.055 38.284 1.00 52.29 263 LYS A N 1
ATOM 2050 C CA . LYS A 1 263 ? 2.557 95.450 37.956 1.00 53.73 263 LYS A CA 1
ATOM 2051 C C . LYS A 1 263 ? 1.605 96.073 36.956 1.00 55.97 263 LYS A C 1
ATOM 2052 O O . LYS A 1 263 ? 0.653 95.451 36.478 1.00 57.29 263 LYS A O 1
ATOM 2058 N N . GLY A 1 264 ? 1.894 97.335 36.648 1.00 57.26 264 GLY A N 1
ATOM 2059 C CA . GLY A 1 264 ? 1.107 98.084 35.696 1.00 57.55 264 GLY A CA 1
ATOM 2060 C C . GLY A 1 264 ? 1.863 98.156 34.393 1.00 57.91 264 GLY A C 1
ATOM 2061 O O . GLY A 1 264 ? 2.968 97.629 34.287 1.00 58.83 264 GLY A O 1
ATOM 2062 N N . GLU A 1 265 ? 1.274 98.808 33.397 1.00 57.79 265 GLU A N 1
ATOM 2063 C CA . GLU A 1 265 ? 1.911 98.902 32.090 1.00 57.74 265 GLU A CA 1
ATOM 2064 C C . GLU A 1 265 ? 2.657 100.210 31.812 1.00 57.49 265 GLU A C 1
ATOM 2065 O O . GLU A 1 265 ? 2.996 100.502 30.663 1.00 57.22 265 GLU A O 1
ATOM 2071 N N . GLU A 1 266 ? 2.928 100.985 32.867 1.00 57.86 266 GLU A N 1
ATOM 2072 C CA . GLU A 1 266 ? 3.632 102.269 32.747 1.00 58.17 266 GLU A CA 1
ATOM 2073 C C . GLU A 1 266 ? 5.044 102.133 32.185 1.00 57.41 266 GLU A C 1
ATOM 2074 O O . GLU A 1 266 ? 5.583 103.074 31.605 1.00 57.85 266 GLU A O 1
ATOM 2080 N N . LEU A 1 267 ? 5.639 100.961 32.382 1.00 56.50 267 LEU A N 1
ATOM 2081 C CA . LEU A 1 267 ? 6.996 100.677 31.928 1.00 55.22 267 LEU A CA 1
ATOM 2082 C C . LEU A 1 267 ? 7.114 100.511 30.423 1.00 55.03 267 LEU A C 1
ATOM 2083 O O . LEU A 1 267 ? 8.216 100.569 29.874 1.00 54.04 267 LEU A O 1
ATOM 2088 N N . ILE A 1 268 ? 5.985 100.303 29.753 1.00 55.50 268 ILE A N 1
ATOM 2089 C CA . ILE A 1 268 ? 6.007 100.132 28.305 1.00 56.74 268 ILE A CA 1
ATOM 2090 C C . ILE A 1 268 ? 6.298 101.452 27.600 1.00 58.20 268 ILE A C 1
ATOM 2091 O O . ILE A 1 268 ? 5.570 102.433 27.763 1.00 58.01 268 ILE A O 1
ATOM 2096 N N . GLU A 1 269 ? 7.372 101.463 26.818 1.00 59.75 269 GLU A N 1
ATOM 2097 C CA . GLU A 1 269 ? 7.787 102.646 26.078 1.00 61.88 269 GLU A CA 1
ATOM 2098 C C . GLU A 1 269 ? 7.841 102.314 24.591 1.00 62.99 269 GLU A C 1
ATOM 2099 O O . GLU A 1 269 ? 8.823 101.755 24.093 1.00 63.54 269 GLU A O 1
ATOM 2105 N N . LEU A 1 270 ? 6.769 102.666 23.892 1.00 64.28 270 LEU A N 1
ATOM 2106 C CA . LEU A 1 270 ? 6.816 102.373 22.465 1.00 65.68 270 LEU A CA 1
ATOM 2107 C C . LEU A 1 270 ? 7.649 103.419 21.714 1.00 66.31 270 LEU A C 1
ATOM 2108 O O . LEU A 1 270 ? 7.370 104.610 21.736 1.00 66.40 270 LEU A O 1
ATOM 2113 N N . VAL A 1 271 ? 8.728 102.930 21.064 1.00 67.38 271 VAL A N 1
ATOM 2114 C CA . VAL A 1 271 ? 9.592 103.813 20.282 1.00 69.21 271 VAL A CA 1
ATOM 2115 C C . VAL A 1 271 ? 9.373 103.630 18.777 1.00 70.65 271 VAL A C 1
ATOM 2116 O O . VAL A 1 271 ? 8.458 102.950 18.330 1.00 71.01 271 VAL A O 1
ATOM 2120 N N . GLU A 1 272 ? 10.228 104.304 17.982 1.00 72.23 272 GLU A N 1
ATOM 2121 C CA . GLU A 1 272 ? 10.140 104.133 16.535 1.00 73.75 272 GLU A CA 1
ATOM 2122 C C . GLU A 1 272 ? 10.554 102.722 16.109 1.00 74.17 272 GLU A C 1
ATOM 2123 O O . GLU A 1 272 ? 11.276 102.019 16.804 1.00 74.92 272 GLU A O 1
ATOM 2129 N N . ASP A 1 273 ? 10.040 102.300 14.938 1.00 73.90 273 ASP A N 1
ATOM 2130 C CA . ASP A 1 273 ? 10.194 100.905 14.537 1.00 73.66 273 ASP A CA 1
ATOM 2131 C C . ASP A 1 273 ? 11.619 100.547 14.112 1.00 73.41 273 ASP A C 1
ATOM 2132 O O . ASP A 1 273 ? 12.462 101.400 13.843 1.00 72.92 273 ASP A O 1
ATOM 2137 N N . ARG A 1 274 ? 11.887 99.224 14.092 1.00 73.39 274 ARG A N 1
ATOM 2138 C CA . ARG A 1 274 ? 13.229 98.742 13.774 1.00 73.55 274 ARG A CA 1
ATOM 2139 C C . ARG A 1 274 ? 13.206 97.614 12.730 1.00 73.37 274 ARG A C 1
ATOM 2140 O O . ARG A 1 274 ? 12.210 96.943 12.511 1.00 73.36 274 ARG A O 1
ATOM 2148 N N . PRO A 1 275 ? 14.362 97.458 12.057 1.00 72.99 275 PRO A N 1
ATOM 2149 C CA . PRO A 1 275 ? 14.472 96.541 10.919 1.00 72.49 275 PRO A CA 1
ATOM 2150 C C . PRO A 1 275 ? 14.232 95.062 11.266 1.00 71.73 275 PRO A C 1
ATOM 2151 O O . PRO A 1 275 ? 14.256 94.629 12.411 1.00 72.04 275 PRO A O 1
ATOM 2155 N N . GLY A 1 276 ? 13.920 94.301 10.194 1.00 70.58 276 GLY A N 1
ATOM 2156 C CA . GLY A 1 276 ? 13.899 92.835 10.227 1.00 68.87 276 GLY A CA 1
ATOM 2157 C C . GLY A 1 276 ? 13.250 92.174 11.455 1.00 67.52 276 GLY A C 1
ATOM 2158 O O . GLY A 1 276 ? 13.713 91.149 11.932 1.00 68.58 276 GLY A O 1
ATOM 2159 N N . HIS A 1 277 ? 12.164 92.768 11.987 1.00 65.24 277 HIS A N 1
ATOM 2160 C CA . HIS A 1 277 ? 11.397 92.018 12.990 1.00 63.03 277 HIS A CA 1
ATOM 2161 C C . HIS A 1 277 ? 9.930 91.876 12.578 1.00 60.84 277 HIS A C 1
ATOM 2162 O O . HIS A 1 277 ? 9.001 92.102 13.347 1.00 60.60 277 HIS A O 1
ATOM 2169 N N . ASP A 1 278 ? 9.744 91.491 11.301 1.00 58.00 278 ASP A N 1
ATOM 2170 C CA . ASP A 1 278 ? 8.435 91.606 10.651 1.00 55.33 278 ASP A CA 1
ATOM 2171 C C . ASP A 1 278 ? 7.875 90.247 10.198 1.00 52.04 278 ASP A C 1
ATOM 2172 O O . ASP A 1 278 ? 6.889 90.160 9.479 1.00 52.63 278 ASP A O 1
ATOM 2177 N N . LEU A 1 279 ? 8.567 89.153 10.570 1.00 47.05 279 LEU A N 1
ATOM 2178 C CA . LEU A 1 279 ? 8.182 87.859 9.998 1.00 42.10 279 LEU A CA 1
ATOM 2179 C C . LEU A 1 279 ? 7.465 86.943 11.001 1.00 38.83 279 LEU A C 1
ATOM 2180 O O . LEU A 1 279 ? 7.731 86.939 12.193 1.00 37.96 279 LEU A O 1
ATOM 2185 N N . ARG A 1 280 ? 6.497 86.176 10.461 1.00 33.25 280 ARG A N 1
ATOM 2186 C CA . ARG A 1 280 ? 5.778 85.206 11.270 1.00 29.34 280 ARG A CA 1
ATOM 2187 C C . ARG A 1 280 ? 6.240 83.775 10.966 1.00 27.87 280 ARG A C 1
ATOM 2188 O O . ARG A 1 280 ? 6.437 83.386 9.823 1.00 26.45 280 ARG A O 1
ATOM 2196 N N . TYR A 1 281 ? 6.429 83.008 12.031 1.00 27.71 281 TYR A N 1
ATOM 2197 C CA . TYR A 1 281 ? 6.842 81.619 11.932 1.00 27.71 281 TYR A CA 1
ATOM 2198 C C . TYR A 1 281 ? 5.739 80.845 12.622 1.00 25.74 281 TYR A C 1
ATOM 2199 O O . TYR A 1 281 ? 5.296 81.239 13.696 1.00 25.08 281 TYR A O 1
ATOM 2208 N N . SER A 1 282 ? 5.281 79.761 12.007 1.00 23.76 282 SER A N 1
ATOM 2209 C CA . SER A 1 282 ? 4.203 78.989 12.603 1.00 23.54 282 SER A CA 1
ATOM 2210 C C . SER A 1 282 ? 4.279 77.510 12.236 1.00 24.50 282 SER A C 1
ATOM 2211 O O . SER A 1 282 ? 4.370 77.155 11.062 1.00 22.84 282 SER A O 1
ATOM 2214 N N . LEU A 1 283 ? 4.243 76.655 13.255 1.00 25.37 283 LEU A N 1
ATOM 2215 C CA . LEU A 1 283 ? 4.311 75.215 13.056 1.00 24.82 283 LEU A CA 1
ATOM 2216 C C . LEU A 1 283 ? 3.001 74.517 13.396 1.00 24.59 283 LEU A C 1
ATOM 2217 O O . LEU A 1 283 ? 2.342 74.839 14.384 1.00 23.38 283 LEU A O 1
ATOM 2222 N N . ASP A 1 284 ? 2.644 73.553 12.555 1.00 24.59 284 ASP A N 1
ATOM 2223 C CA . ASP A 1 284 ? 1.452 72.739 12.739 1.00 23.40 284 ASP A CA 1
ATOM 2224 C C . ASP A 1 284 ? 1.971 71.503 13.485 1.00 22.68 284 ASP A C 1
ATOM 2225 O O . ASP A 1 284 ? 2.669 70.681 12.895 1.00 22.23 284 ASP A O 1
ATOM 2230 N N . SER A 1 285 ? 1.650 71.374 14.769 1.00 22.87 285 SER A N 1
ATOM 2231 C CA . SER A 1 285 ? 2.116 70.217 15.533 1.00 25.36 285 SER A CA 1
ATOM 2232 C C . SER A 1 285 ? 1.053 69.136 15.752 1.00 24.97 285 SER A C 1
ATOM 2233 O O . SER A 1 285 ? 1.018 68.489 16.799 1.00 26.08 285 SER A O 1
ATOM 2236 N N . TRP A 1 286 ? 0.197 68.930 14.759 1.00 24.23 286 TRP A N 1
ATOM 2237 C CA . TRP A 1 286 ? -0.845 67.910 14.862 1.00 25.57 286 TRP A CA 1
ATOM 2238 C C . TRP A 1 286 ? -0.277 66.485 14.836 1.00 24.87 286 TRP A C 1
ATOM 2239 O O . TRP A 1 286 ? -0.788 65.593 15.513 1.00 24.22 286 TRP A O 1
ATOM 2250 N N . LYS A 1 287 ? 0.779 66.273 14.059 1.00 23.98 287 LYS A N 1
ATOM 2251 C CA . LYS A 1 287 ? 1.383 64.946 13.944 1.00 24.50 287 LYS A CA 1
ATOM 2252 C C . LYS A 1 287 ? 1.761 64.351 15.298 1.00 23.45 287 LYS A C 1
ATOM 2253 O O . LYS A 1 287 ? 1.355 63.240 15.635 1.00 23.00 287 LYS A O 1
ATOM 2259 N N . ILE A 1 288 ? 2.530 65.100 16.080 1.00 23.30 288 ILE A N 1
ATOM 2260 C CA . ILE A 1 288 ? 2.954 64.621 17.381 1.00 22.06 288 ILE A CA 1
ATOM 2261 C C . ILE A 1 288 ? 1.763 64.488 18.324 1.00 22.64 288 ILE A C 1
ATOM 2262 O O . ILE A 1 288 ? 1.737 63.605 19.184 1.00 22.02 288 ILE A O 1
ATOM 2267 N N . THR A 1 289 ? 0.763 65.345 18.157 1.00 22.60 289 THR A N 1
ATOM 2268 C CA . THR A 1 289 ? -0.422 65.264 19.000 1.00 21.70 289 THR A CA 1
ATOM 2269 C C . THR A 1 289 ? -1.138 63.947 18.733 1.00 20.38 289 THR A C 1
ATOM 2270 O O . THR A 1 289 ? -1.420 63.180 19.654 1.00 22.11 289 THR A O 1
ATOM 2274 N N . ARG A 1 290 ? -1.414 63.694 17.458 1.00 21.10 290 ARG A N 1
ATOM 2275 C CA . ARG A 1 290 ? -2.115 62.495 17.002 1.00 20.70 290 ARG A CA 1
ATOM 2276 C C . ARG A 1 290 ? -1.395 61.186 17.309 1.00 21.05 290 ARG A C 1
ATOM 2277 O O . ARG A 1 290 ? -1.990 60.261 17.857 1.00 21.45 290 ARG A O 1
ATOM 2285 N N . ASP A 1 291 ? -0.123 61.106 16.934 1.00 19.50 291 ASP A N 1
ATOM 2286 C CA . ASP A 1 291 ? 0.658 59.887 17.128 1.00 21.07 291 ASP A CA 1
ATOM 2287 C C . ASP A 1 291 ? 1.191 59.624 18.535 1.00 22.69 291 ASP A C 1
ATOM 2288 O O . ASP A 1 291 ? 1.039 58.522 19.059 1.00 22.85 291 ASP A O 1
ATOM 2293 N N . LEU A 1 292 ? 1.805 60.629 19.153 1.00 22.51 292 LEU A N 1
ATOM 2294 C CA . LEU A 1 292 ? 2.381 60.442 20.478 1.00 23.60 292 LEU A CA 1
ATOM 2295 C C . LEU A 1 292 ? 1.571 61.028 21.628 1.00 25.01 292 LEU A C 1
ATOM 2296 O O . LEU A 1 292 ? 1.989 60.953 22.785 1.00 26.10 292 LEU A O 1
ATOM 2301 N N . LYS A 1 293 ? 0.419 61.614 21.315 1.00 24.27 293 LYS A N 1
ATOM 2302 C CA . LYS A 1 293 ? -0.445 62.201 22.335 1.00 24.32 293 LYS A CA 1
ATOM 2303 C C . LYS A 1 293 ? 0.199 63.328 23.134 1.00 24.50 293 LYS A C 1
ATOM 2304 O O . LYS A 1 293 ? -0.150 63.546 24.294 1.00 24.79 293 LYS A O 1
ATOM 2310 N N . TRP A 1 294 ? 1.134 64.050 22.523 1.00 25.24 294 TRP A N 1
ATOM 2311 C CA . TRP A 1 294 ? 1.777 65.162 23.212 1.00 24.66 294 TRP A CA 1
ATOM 2312 C C . TRP A 1 294 ? 0.870 66.391 23.275 1.00 24.81 294 TRP A C 1
ATOM 2313 O O . TRP A 1 294 ? 0.281 66.783 22.270 1.00 23.45 294 TRP A O 1
ATOM 2324 N N . ARG A 1 295 ? 0.788 66.999 24.455 1.00 24.38 295 ARG A N 1
ATOM 2325 C CA . ARG A 1 295 ? 0.001 68.212 24.677 1.00 26.68 295 ARG A CA 1
ATOM 2326 C C . ARG A 1 295 ? 0.805 69.107 25.629 1.00 27.95 295 ARG A C 1
ATOM 2327 O O . ARG A 1 295 ? 1.530 68.609 26.494 1.00 27.18 295 ARG A O 1
ATOM 2335 N N . PRO A 1 296 ? 0.701 70.437 25.479 1.00 27.90 296 PRO A N 1
ATOM 2336 C CA . PRO A 1 296 ? 1.465 71.277 26.409 1.00 29.17 296 PRO A CA 1
ATOM 2337 C C . PRO A 1 296 ? 0.889 71.065 27.808 1.00 29.37 296 PRO A C 1
ATOM 2338 O O . PRO A 1 296 ? -0.332 70.921 27.968 1.00 27.93 296 PRO A O 1
ATOM 2342 N N . LYS A 1 297 ? 1.758 71.032 28.813 1.00 28.11 297 LYS A N 1
ATOM 2343 C CA . LYS A 1 297 ? 1.317 70.829 30.195 1.00 30.19 297 LYS A CA 1
ATOM 2344 C C . LYS A 1 297 ? 1.013 72.162 30.881 1.00 29.52 297 LYS A C 1
ATOM 2345 O O . LYS A 1 297 ? 0.233 72.226 31.830 1.00 29.87 297 LYS A O 1
ATOM 2351 N N . TYR A 1 298 ? 1.624 73.226 30.378 1.00 30.05 298 TYR A N 1
ATOM 2352 C CA . TYR A 1 298 ? 1.455 74.555 30.950 1.00 31.13 298 TYR A CA 1
ATOM 2353 C C . TYR A 1 298 ? 0.872 75.534 29.938 1.00 31.93 298 TYR A C 1
ATOM 2354 O O . TYR A 1 298 ? 1.166 75.448 28.744 1.00 31.52 298 TYR A O 1
ATOM 2363 N N . THR A 1 299 ? 0.045 76.460 30.416 1.00 30.48 299 THR A N 1
ATOM 2364 C CA . THR A 1 299 ? -0.515 77.484 29.540 1.00 30.75 299 THR A CA 1
ATOM 2365 C C . THR A 1 299 ? 0.578 78.549 29.471 1.00 31.13 299 THR A C 1
ATOM 2366 O O . THR A 1 299 ? 1.560 78.464 30.201 1.00 29.51 299 THR A O 1
ATOM 2370 N N . PHE A 1 300 ? 0.426 79.536 28.597 1.00 30.98 300 PHE A N 1
ATOM 2371 C CA . PHE A 1 300 ? 1.433 80.580 28.493 1.00 32.63 300 PHE A CA 1
ATOM 2372 C C . PHE A 1 300 ? 1.561 81.302 29.837 1.00 34.24 300 PHE A C 1
ATOM 2373 O O . PHE A 1 300 ? 2.671 81.597 30.292 1.00 33.14 300 PHE A O 1
ATOM 2381 N N . ASP A 1 301 ? 0.420 81.572 30.469 1.00 34.44 301 ASP A N 1
ATOM 2382 C CA . ASP A 1 301 ? 0.389 82.246 31.767 1.00 36.26 301 ASP A CA 1
ATOM 2383 C C . ASP A 1 301 ? 1.134 81.470 32.846 1.00 36.42 301 ASP A C 1
ATOM 2384 O O . ASP A 1 301 ? 1.879 82.048 33.641 1.00 35.91 301 ASP A O 1
ATOM 2389 N N . GLU A 1 302 ? 0.923 80.159 32.883 1.00 35.83 302 GLU A N 1
ATOM 2390 C CA . GLU A 1 302 ? 1.586 79.329 33.876 1.00 35.84 302 GLU A CA 1
ATOM 2391 C C . GLU A 1 302 ? 3.089 79.286 33.610 1.00 34.66 302 GLU A C 1
ATOM 2392 O O . GLU A 1 302 ? 3.894 79.348 34.537 1.00 34.27 302 GLU A O 1
ATOM 2398 N N . GLY A 1 303 ? 3.460 79.199 32.337 1.00 34.18 303 GLY A N 1
ATOM 2399 C CA . GLY A 1 303 ? 4.866 79.141 31.978 1.00 33.65 303 GLY A CA 1
ATOM 2400 C C . GLY A 1 303 ? 5.612 80.433 32.257 1.00 33.20 303 GLY A C 1
ATOM 2401 O O . GLY A 1 303 ? 6.779 80.405 32.655 1.00 31.09 303 GLY A O 1
ATOM 2402 N N . ILE A 1 304 ? 4.944 81.562 32.030 1.00 32.38 304 ILE A N 1
ATOM 2403 C CA . ILE A 1 304 ? 5.544 82.875 32.264 1.00 33.13 304 ILE A CA 1
ATOM 2404 C C . ILE A 1 304 ? 5.688 83.109 33.766 1.00 33.39 304 ILE A C 1
ATOM 2405 O O . ILE A 1 304 ? 6.692 83.647 34.229 1.00 34.37 304 ILE A O 1
ATOM 2410 N N . LYS A 1 305 ? 4.673 82.690 34.515 1.00 34.52 305 LYS A N 1
ATOM 2411 C CA . LYS A 1 305 ? 4.662 82.820 35.966 1.00 35.58 305 LYS A CA 1
ATOM 2412 C C . LYS A 1 305 ? 5.830 82.023 36.549 1.00 35.34 305 LYS A C 1
ATOM 2413 O O . LYS A 1 305 ? 6.543 82.503 37.427 1.00 35.69 305 LYS A O 1
ATOM 2419 N N . LYS A 1 306 ? 6.025 80.802 36.056 1.00 35.13 306 LYS A N 1
ATOM 2420 C CA . LYS A 1 306 ? 7.115 79.960 36.537 1.00 34.14 306 LYS A CA 1
ATOM 2421 C C . LYS A 1 306 ? 8.452 80.572 36.140 1.00 32.05 306 LYS A C 1
ATOM 2422 O O . LYS A 1 306 ? 9.436 80.458 36.865 1.00 32.31 306 LYS A O 1
ATOM 2428 N N . THR A 1 307 ? 8.474 81.226 34.986 1.00 30.14 307 THR A N 1
ATOM 2429 C CA . THR A 1 307 ? 9.684 81.858 34.488 1.00 29.81 307 THR A CA 1
ATOM 2430 C C . THR A 1 307 ? 9.998 83.113 35.308 1.00 31.21 307 THR A C 1
ATOM 2431 O O . THR A 1 307 ? 11.163 83.403 35.596 1.00 30.76 307 THR A O 1
ATOM 2435 N N . ILE A 1 308 ? 8.955 83.848 35.688 1.00 31.74 308 ILE A N 1
ATOM 2436 C CA . ILE A 1 308 ? 9.126 85.049 36.500 1.00 32.81 308 ILE A CA 1
ATOM 2437 C C . ILE A 1 308 ? 9.719 84.645 37.851 1.00 33.84 308 ILE A C 1
ATOM 2438 O O . ILE A 1 308 ? 10.728 85.202 38.286 1.00 33.99 308 ILE A O 1
ATOM 2443 N N . ASP A 1 309 ? 9.096 83.663 38.502 1.00 33.88 309 ASP A N 1
ATOM 2444 C CA . ASP A 1 309 ? 9.567 83.186 39.797 1.00 34.67 309 ASP A CA 1
ATOM 2445 C C . ASP A 1 309 ? 11.025 82.734 39.749 1.00 34.99 309 ASP A C 1
ATOM 2446 O O . ASP A 1 309 ? 11.808 83.068 40.635 1.00 34.50 309 ASP A O 1
ATOM 2451 N N . TRP A 1 310 ? 11.389 81.976 38.718 1.00 33.12 310 TRP A N 1
ATOM 2452 C CA . TRP A 1 310 ? 12.757 81.479 38.597 1.00 31.17 310 TRP A CA 1
ATOM 2453 C C . TRP A 1 310 ? 13.800 82.590 38.513 1.00 30.94 310 TRP A C 1
ATOM 2454 O O . TRP A 1 310 ? 14.814 82.543 39.208 1.00 31.81 310 TRP A O 1
ATOM 2465 N N . TYR A 1 311 ? 13.561 83.578 37.655 1.00 31.48 311 TYR A N 1
ATOM 2466 C CA . TYR A 1 311 ? 14.508 84.673 37.487 1.00 31.28 311 TYR A CA 1
ATOM 2467 C C . TYR A 1 311 ? 14.626 85.578 38.701 1.00 32.93 311 TYR A C 1
ATOM 2468 O O . TYR A 1 311 ? 15.697 86.130 38.968 1.00 32.31 311 TYR A O 1
ATOM 2477 N N . LEU A 1 312 ? 13.536 85.735 39.441 1.00 33.36 312 LEU A N 1
ATOM 2478 C CA . LEU A 1 312 ? 13.586 86.583 40.617 1.00 35.01 312 LEU A CA 1
ATOM 2479 C C . LEU A 1 312 ? 14.378 85.889 41.736 1.00 35.62 312 LEU A C 1
ATOM 2480 O O . LEU A 1 312 ? 15.123 86.545 42.465 1.00 37.93 312 LEU A O 1
ATOM 2485 N N . LYS A 1 313 ? 14.260 84.559 41.830 1.00 36.04 313 LYS A N 1
ATOM 2486 C CA . LYS A 1 313 ? 14.964 83.772 42.851 1.00 36.69 313 LYS A CA 1
ATOM 2487 C C . LYS A 1 313 ? 16.356 83.300 42.442 1.00 34.90 313 LYS A C 1
ATOM 2488 O O . LYS A 1 313 ? 17.072 82.693 43.238 1.00 36.07 313 LYS A O 1
ATOM 2494 N N . ASN A 1 314 ? 16.753 83.558 41.207 1.00 31.93 314 ASN A N 1
ATOM 2495 C CA . ASN A 1 314 ? 18.059 83.091 40.782 1.00 31.03 314 ASN A CA 1
ATOM 2496 C C . ASN A 1 314 ? 18.899 84.206 40.207 1.00 29.75 314 ASN A C 1
ATOM 2497 O O . ASN A 1 314 ? 19.563 84.043 39.182 1.00 28.31 314 ASN A O 1
ATOM 2502 N N . GLU A 1 315 ? 18.877 85.342 40.893 1.00 28.48 315 GLU A N 1
ATOM 2503 C CA . GLU A 1 315 ? 19.649 86.491 40.458 1.00 30.09 315 GLU A CA 1
ATOM 2504 C C . GLU A 1 315 ? 21.118 86.095 40.358 1.00 28.54 315 GLU A C 1
ATOM 2505 O O . GLU A 1 315 ? 21.869 86.666 39.577 1.00 29.65 315 GLU A O 1
ATOM 2511 N N . TRP A 1 316 ? 21.517 85.099 41.139 1.00 29.67 316 TRP A N 1
ATOM 2512 C CA . TRP A 1 316 ? 22.902 84.633 41.126 1.00 31.52 316 TRP A CA 1
ATOM 2513 C C . TRP A 1 316 ? 23.307 84.140 39.736 1.00 31.93 316 TRP A C 1
ATOM 2514 O O . TRP A 1 316 ? 24.460 84.301 39.320 1.00 30.31 316 TRP A O 1
ATOM 2525 N N . TRP A 1 317 ? 22.346 83.554 39.022 1.00 31.15 317 TRP A N 1
ATOM 2526 C CA . TRP A 1 317 ? 22.600 83.006 37.691 1.00 30.52 317 TRP A CA 1
ATOM 2527 C C . TRP A 1 317 ? 22.678 84.036 36.554 1.00 30.50 317 TRP A C 1
ATOM 2528 O O . TRP A 1 317 ? 23.668 84.065 35.823 1.00 30.24 317 TRP A O 1
ATOM 2539 N N . TRP A 1 318 ? 21.658 84.883 36.413 1.00 29.54 318 TRP A N 1
ATOM 2540 C CA . TRP A 1 318 ? 21.633 85.864 35.323 1.00 31.67 318 TRP A CA 1
ATOM 2541 C C . TRP A 1 318 ? 22.463 87.128 35.513 1.00 32.18 318 TRP A C 1
ATOM 2542 O O . TRP A 1 318 ? 22.914 87.744 34.546 1.00 31.06 318 TRP A O 1
ATOM 2553 N N . LYS A 1 319 ? 22.635 87.518 36.766 1.00 33.70 319 LYS A N 1
ATOM 2554 C CA . LYS A 1 319 ? 23.383 88.704 37.126 1.00 36.38 319 LYS A CA 1
ATOM 2555 C C . LYS A 1 319 ? 24.768 88.788 36.460 1.00 35.38 319 LYS A C 1
ATOM 2556 O O . LYS A 1 319 ? 25.113 89.799 35.864 1.00 34.39 319 LYS A O 1
ATOM 2562 N N . PRO A 1 320 ? 25.583 87.728 36.556 1.00 35.38 320 PRO A N 1
ATOM 2563 C CA . PRO A 1 320 ? 26.915 87.740 35.935 1.00 36.12 320 PRO A CA 1
ATOM 2564 C C . PRO A 1 320 ? 26.828 87.870 34.415 1.00 37.63 320 PRO A C 1
ATOM 2565 O O . PRO A 1 320 ? 27.775 88.304 33.760 1.00 38.42 320 PRO A O 1
ATOM 2569 N N . LEU A 1 321 ? 25.677 87.504 33.861 1.00 37.84 321 LEU A N 1
ATOM 2570 C CA . LEU A 1 321 ? 25.489 87.542 32.415 1.00 40.87 321 LEU A CA 1
ATOM 2571 C C . LEU A 1 321 ? 25.002 88.862 31.823 1.00 42.68 321 LEU A C 1
ATOM 2572 O O . LEU A 1 321 ? 25.217 89.119 30.638 1.00 42.37 321 LEU A O 1
ATOM 2577 N N . VAL A 1 322 ? 24.347 89.695 32.626 1.00 45.03 322 VAL A N 1
ATOM 2578 C CA . VAL A 1 322 ? 23.856 90.972 32.113 1.00 48.17 322 VAL A CA 1
ATOM 2579 C C . VAL A 1 322 ? 24.999 91.972 31.953 1.00 51.52 322 VAL A C 1
ATOM 2580 O O . VAL A 1 322 ? 25.957 91.965 32.730 1.00 51.80 322 VAL A O 1
ATOM 2584 N N . ASP A 1 323 ? 24.894 92.829 30.940 1.00 54.73 323 ASP A N 1
ATOM 2585 C CA . ASP A 1 323 ? 25.971 93.797 30.644 1.00 57.79 323 ASP A CA 1
ATOM 2586 C C . ASP A 1 323 ? 25.596 95.256 30.977 1.00 60.18 323 ASP A C 1
ATOM 2587 O O . ASP A 1 323 ? 25.739 95.723 32.101 1.00 61.62 323 ASP A O 1
ATOM 2592 N N . GLU A 1 324 ? 25.139 95.991 29.949 1.00 61.79 324 GLU A N 1
ATOM 2593 C CA . GLU A 1 324 ? 24.832 97.405 30.160 1.00 63.07 324 GLU A CA 1
ATOM 2594 C C . GLU A 1 324 ? 23.777 97.867 29.164 1.00 63.20 324 GLU A C 1
ATOM 2595 O O . GLU A 1 324 ? 22.958 98.739 29.416 1.00 63.59 324 GLU A O 1
ATOM 2601 N N . ARG A 1 325 ? 23.872 97.276 27.966 1.00 63.51 325 ARG A N 1
ATOM 2602 C CA . ARG A 1 325 ? 22.800 97.395 26.992 1.00 64.08 325 ARG A CA 1
ATOM 2603 C C . ARG A 1 325 ? 21.467 96.960 27.617 1.00 63.80 325 ARG A C 1
ATOM 2604 O O . ARG A 1 325 ? 20.395 97.467 27.311 1.00 64.60 325 ARG A O 1
ATOM 2612 N N . ILE A 1 326 ? 21.588 95.936 28.490 1.00 63.29 326 ILE A N 1
ATOM 2613 C CA . ILE A 1 326 ? 20.417 95.279 29.062 1.00 62.97 326 ILE A CA 1
ATOM 2614 C C . ILE A 1 326 ? 19.846 96.057 30.252 1.00 62.78 326 ILE A C 1
ATOM 2615 O O . ILE A 1 326 ? 18.645 96.082 30.487 1.00 62.79 326 ILE A O 1
ATOM 2620 N N . LEU A 1 327 ? 20.750 96.662 31.047 1.00 62.54 327 LEU A N 1
ATOM 2621 C CA . LEU A 1 327 ? 20.283 97.439 32.199 1.00 62.42 327 LEU A CA 1
ATOM 2622 C C . LEU A 1 327 ? 20.200 98.942 31.909 1.00 62.68 327 LEU A C 1
ATOM 2623 O O . LEU A 1 327 ? 19.875 99.758 32.762 1.00 63.58 327 LEU A O 1
ATOM 2628 N N . HIS A 1 328 ? 20.534 99.297 30.673 1.00 62.37 328 HIS A N 1
ATOM 2629 C CA . HIS A 1 328 ? 20.553 100.696 30.254 1.00 62.32 328 HIS A CA 1
ATOM 2630 C C . HIS A 1 328 ? 19.151 101.317 30.358 1.00 62.19 328 HIS A C 1
ATOM 2631 O O . HIS A 1 328 ? 18.160 100.697 29.986 1.00 61.44 328 HIS A O 1
ATOM 2638 N N . PRO A 1 329 ? 19.056 102.558 30.854 1.00 61.96 329 PRO A N 1
ATOM 2639 C CA . PRO A 1 329 ? 17.769 103.255 31.012 1.00 61.49 329 PRO A CA 1
ATOM 2640 C C . PRO A 1 329 ? 17.042 103.483 29.679 1.00 61.36 329 PRO A C 1
ATOM 2641 O O . PRO A 1 329 ? 15.818 103.353 29.591 1.00 60.84 329 PRO A O 1
ATOM 2645 N N . THR A 1 330 ? 17.820 103.844 28.655 1.00 61.83 330 THR A N 1
ATOM 2646 C CA . THR A 1 330 ? 17.309 104.142 27.308 1.00 62.04 330 THR A CA 1
ATOM 2647 C C . THR A 1 330 ? 18.084 103.390 26.220 1.00 62.94 330 THR A C 1
ATOM 2648 O O . THR A 1 330 ? 18.747 104.006 25.384 1.00 63.03 330 THR A O 1
ATOM 2652 N N . PRO A 1 331 ? 18.000 102.052 26.204 1.00 63.79 331 PRO A N 1
ATOM 2653 C CA . PRO A 1 331 ? 18.713 101.250 25.202 1.00 64.53 331 PRO A CA 1
ATOM 2654 C C . PRO A 1 331 ? 18.316 101.460 23.740 1.00 65.50 331 PRO A C 1
ATOM 2655 O O . PRO A 1 331 ? 19.119 101.229 22.836 1.00 65.38 331 PRO A O 1
ATOM 2659 N N . TRP A 1 332 ? 17.084 101.899 23.506 1.00 66.76 332 TRP A N 1
ATOM 2660 C CA . TRP A 1 332 ? 16.601 102.120 22.144 1.00 68.10 332 TRP A CA 1
ATOM 2661 C C . TRP A 1 332 ? 17.247 103.350 21.507 1.00 68.95 332 TRP A C 1
ATOM 2662 O O . TRP A 1 332 ? 16.924 103.711 20.375 1.00 68.83 332 TRP A O 1
ATOM 2673 N N . LYS A 1 333 ? 18.162 103.987 22.233 1.00 70.55 333 LYS A N 1
ATOM 2674 C CA . LYS A 1 333 ? 18.854 105.168 21.724 1.00 72.01 333 LYS A CA 1
ATOM 2675 C C . LYS A 1 333 ? 20.317 104.868 21.402 1.00 72.64 333 LYS A C 1
ATOM 2676 O O . LYS A 1 333 ? 20.958 105.608 20.657 1.00 73.08 333 LYS A O 1
ATOM 2682 N N . LEU A 1 334 ? 20.830 103.781 21.970 1.00 73.57 334 LEU A N 1
ATOM 2683 C CA . LEU A 1 334 ? 22.212 103.344 21.765 1.00 74.31 334 LEU A CA 1
ATOM 2684 C C . LEU A 1 334 ? 22.576 102.377 22.890 1.00 74.79 334 LEU A C 1
ATOM 2685 O O . LEU A 1 334 ? 23.641 102.564 23.516 1.00 75.49 334 LEU A O 1
ATOM 2690 N N . MET B 1 1 ? 21.550 89.969 -22.606 1.00 72.44 1 MET B N 1
ATOM 2691 C CA . MET B 1 1 ? 22.320 88.836 -22.016 1.00 71.83 1 MET B CA 1
ATOM 2692 C C . MET B 1 1 ? 23.364 88.285 -22.978 1.00 71.00 1 MET B C 1
ATOM 2693 O O . MET B 1 1 ? 24.079 87.336 -22.658 1.00 71.19 1 MET B O 1
ATOM 2698 N N . HIS B 1 2 ? 23.461 88.886 -24.156 1.00 69.89 2 HIS B N 1
ATOM 2699 C CA . HIS B 1 2 ? 24.422 88.421 -25.140 1.00 68.10 2 HIS B CA 1
ATOM 2700 C C . HIS B 1 2 ? 25.862 88.657 -24.685 1.00 65.49 2 HIS B C 1
ATOM 2701 O O . HIS B 1 2 ? 26.124 89.559 -23.890 1.00 65.87 2 HIS B O 1
ATOM 2708 N N . SER B 1 3 ? 26.782 87.837 -25.199 1.00 61.93 3 SER B N 1
ATOM 2709 C CA . SER B 1 3 ? 28.210 87.899 -24.865 1.00 57.78 3 SER B CA 1
ATOM 2710 C C . SER B 1 3 ? 28.508 87.321 -23.478 1.00 54.89 3 SER B C 1
ATOM 2711 O O . SER B 1 3 ? 29.626 87.441 -22.964 1.00 53.60 3 SER B O 1
ATOM 2714 N N . MET B 1 4 ? 27.501 86.679 -22.894 1.00 49.05 4 MET B N 1
ATOM 2715 C CA . MET B 1 4 ? 27.586 86.076 -21.566 1.00 44.28 4 MET B CA 1
ATOM 2716 C C . MET B 1 4 ? 28.721 85.066 -21.352 1.00 40.47 4 MET B C 1
ATOM 2717 O O . MET B 1 4 ? 28.884 84.125 -22.124 1.00 39.29 4 MET B O 1
ATOM 2722 N N . LYS B 1 5 ? 29.504 85.266 -20.297 1.00 37.27 5 LYS B N 1
ATOM 2723 C CA . LYS B 1 5 ? 30.598 84.352 -19.976 1.00 35.32 5 LYS B CA 1
ATOM 2724 C C . LYS B 1 5 ? 30.136 83.408 -18.870 1.00 33.52 5 LYS B C 1
ATOM 2725 O O . LYS B 1 5 ? 29.611 83.850 -17.850 1.00 33.50 5 LYS B O 1
ATOM 2731 N N . LEU B 1 6 ? 30.347 82.109 -19.054 1.00 31.33 6 LEU B N 1
ATOM 2732 C CA . LEU B 1 6 ? 29.900 81.145 -18.056 1.00 29.72 6 LEU B CA 1
ATOM 2733 C C . LEU B 1 6 ? 30.967 80.281 -17.406 1.00 29.50 6 LEU B C 1
ATOM 2734 O O . LEU B 1 6 ? 31.923 79.856 -18.054 1.00 27.88 6 LEU B O 1
ATOM 2739 N N . LEU B 1 7 ? 30.784 80.030 -16.111 1.00 29.41 7 LEU B N 1
ATOM 2740 C CA . LEU B 1 7 ? 31.653 79.127 -15.377 1.00 28.32 7 LEU B CA 1
ATOM 2741 C C . LEU B 1 7 ? 30.776 77.886 -15.234 1.00 28.89 7 LEU B C 1
ATOM 2742 O O . LEU B 1 7 ? 29.720 77.935 -14.596 1.00 28.21 7 LEU B O 1
ATOM 2747 N N . VAL B 1 8 ? 31.192 76.788 -15.853 1.00 28.10 8 VAL B N 1
ATOM 2748 C CA . VAL B 1 8 ? 30.439 75.548 -15.769 1.00 27.20 8 VAL B CA 1
ATOM 2749 C C . VAL B 1 8 ? 31.237 74.596 -14.896 1.00 27.61 8 VAL B C 1
ATOM 2750 O O . VAL B 1 8 ? 32.380 74.266 -15.214 1.00 26.06 8 VAL B O 1
ATOM 2754 N N . THR B 1 9 ? 30.653 74.165 -13.785 1.00 26.72 9 THR B N 1
ATOM 2755 C CA . THR B 1 9 ? 31.356 73.239 -12.908 1.00 27.39 9 THR B CA 1
ATOM 2756 C C . THR B 1 9 ? 30.961 71.819 -13.282 1.00 27.75 9 THR B C 1
ATOM 2757 O O . THR B 1 9 ? 29.804 71.555 -13.609 1.00 29.76 9 THR B O 1
ATOM 2761 N N . GLY B 1 10 ? 31.922 70.904 -13.225 1.00 28.08 10 GLY B N 1
ATOM 2762 C CA . GLY B 1 10 ? 31.640 69.520 -13.570 1.00 28.98 10 GLY B CA 1
ATOM 2763 C C . GLY B 1 10 ? 31.358 69.384 -15.054 1.00 28.37 10 GLY B C 1
ATOM 2764 O O . GLY B 1 10 ? 30.594 68.515 -15.477 1.00 29.54 10 GLY B O 1
ATOM 2765 N N . GLY B 1 11 ? 31.981 70.246 -15.849 1.00 27.17 11 GLY B N 1
ATOM 2766 C CA . GLY B 1 11 ? 31.771 70.212 -17.286 1.00 28.01 11 GLY B CA 1
ATOM 2767 C C . GLY B 1 11 ? 32.345 69.007 -18.010 1.00 29.46 11 GLY B C 1
ATOM 2768 O O . GLY B 1 11 ? 32.011 68.758 -19.178 1.00 29.89 11 GLY B O 1
ATOM 2769 N N . MET B 1 12 ? 33.203 68.252 -17.331 1.00 29.34 12 MET B N 1
ATOM 2770 C CA . MET B 1 12 ? 33.811 67.085 -17.952 1.00 28.57 12 MET B CA 1
ATOM 2771 C C . MET B 1 12 ? 32.955 65.845 -17.720 1.00 28.90 12 MET B C 1
ATOM 2772 O O . MET B 1 12 ? 33.371 64.731 -18.034 1.00 28.21 12 MET B O 1
ATOM 2777 N N . GLY B 1 13 ? 31.754 66.049 -17.182 1.00 27.69 13 GLY B N 1
ATOM 2778 C CA . GLY B 1 13 ? 30.859 64.933 -16.925 1.00 26.86 13 GLY B CA 1
ATOM 2779 C C . GLY B 1 13 ? 29.836 64.703 -18.029 1.00 26.19 13 GLY B C 1
ATOM 2780 O O . GLY B 1 13 ? 29.863 65.360 -19.072 1.00 26.62 13 GLY B O 1
ATOM 2781 N N . PHE B 1 14 ? 28.922 63.771 -17.787 1.00 26.28 14 PHE B N 1
ATOM 2782 C CA . PHE B 1 14 ? 27.883 63.427 -18.749 1.00 26.24 14 PHE B CA 1
ATOM 2783 C C . PHE B 1 14 ? 27.027 64.631 -19.116 1.00 26.04 14 PHE B C 1
ATOM 2784 O O . PHE B 1 14 ? 27.030 65.067 -20.264 1.00 25.86 14 PHE B O 1
ATOM 2792 N N . ILE B 1 15 ? 26.309 65.189 -18.150 1.00 26.33 15 ILE B N 1
ATOM 2793 C CA . ILE B 1 15 ? 25.445 66.329 -18.450 1.00 26.64 15 ILE B CA 1
ATOM 2794 C C . ILE B 1 15 ? 26.255 67.596 -18.700 1.00 28.17 15 ILE B C 1
ATOM 2795 O O . ILE B 1 15 ? 25.951 68.374 -19.608 1.00 29.51 15 ILE B O 1
ATOM 2800 N N . GLY B 1 16 ? 27.301 67.788 -17.904 1.00 28.49 16 GLY B N 1
ATOM 2801 C CA . GLY B 1 16 ? 28.137 68.965 -18.059 1.00 28.69 16 GLY B CA 1
ATOM 2802 C C . GLY B 1 16 ? 28.662 69.144 -19.469 1.00 27.86 16 GLY B C 1
ATOM 2803 O O . GLY B 1 16 ? 28.596 70.243 -20.028 1.00 28.03 16 GLY B O 1
ATOM 2804 N N . SER B 1 17 ? 29.178 68.064 -20.048 1.00 27.59 17 SER B N 1
ATOM 2805 C CA . SER B 1 17 ? 29.724 68.101 -21.404 1.00 29.57 17 SER B CA 1
ATOM 2806 C C . SER B 1 17 ? 28.655 68.408 -22.437 1.00 28.37 17 SER B C 1
ATOM 2807 O O . SER B 1 17 ? 28.872 69.205 -23.350 1.00 30.41 17 SER B O 1
ATOM 2810 N N . ASN B 1 18 ? 27.503 67.761 -22.305 1.00 28.83 18 ASN B N 1
ATOM 2811 C CA . ASN B 1 18 ? 26.399 68.009 -23.221 1.00 26.89 18 ASN B CA 1
ATOM 2812 C C . ASN B 1 18 ? 25.988 69.472 -23.133 1.00 26.06 18 ASN B C 1
ATOM 2813 O O . ASN B 1 18 ? 25.699 70.105 -24.147 1.00 25.47 18 ASN B O 1
ATOM 2818 N N . PHE B 1 19 ? 25.961 70.006 -21.915 1.00 25.31 19 PHE B N 1
ATOM 2819 C CA . PHE B 1 19 ? 25.578 71.399 -21.715 1.00 25.89 19 PHE B CA 1
ATOM 2820 C C . PHE B 1 19 ? 26.562 72.344 -22.400 1.00 26.41 19 PHE B C 1
ATOM 2821 O O . PHE B 1 19 ? 26.161 73.253 -23.130 1.00 24.97 19 PHE B O 1
ATOM 2829 N N . ILE B 1 20 ? 27.851 72.124 -22.162 1.00 26.02 20 ILE B N 1
ATOM 2830 C CA . ILE B 1 20 ? 28.877 72.970 -22.752 1.00 26.68 20 ILE B CA 1
ATOM 2831 C C . ILE B 1 20 ? 28.824 72.949 -24.276 1.00 28.54 20 ILE B C 1
ATOM 2832 O O . ILE B 1 20 ? 28.887 74.002 -24.917 1.00 29.59 20 ILE B O 1
ATOM 2837 N N . ARG B 1 21 ? 28.702 71.764 -24.868 1.00 30.12 21 ARG B N 1
ATOM 2838 C CA . ARG B 1 21 ? 28.633 71.690 -26.325 1.00 31.47 21 ARG B CA 1
ATOM 2839 C C . ARG B 1 21 ? 27.411 72.457 -26.839 1.00 31.52 21 ARG B C 1
ATOM 2840 O O . ARG B 1 21 ? 27.523 73.291 -27.741 1.00 32.47 21 ARG B O 1
ATOM 2848 N N . TYR B 1 22 ? 26.250 72.188 -26.251 1.00 30.82 22 TYR B N 1
ATOM 2849 C CA . TYR B 1 22 ? 25.011 72.858 -26.646 1.00 30.85 22 TYR B CA 1
ATOM 2850 C C . TYR B 1 22 ? 25.137 74.384 -26.622 1.00 31.39 22 TYR B C 1
ATOM 2851 O O . TYR B 1 22 ? 24.871 75.057 -27.616 1.00 30.40 22 TYR B O 1
ATOM 2860 N N . ILE B 1 23 ? 25.540 74.921 -25.475 1.00 32.20 23 ILE B N 1
ATOM 2861 C CA . ILE B 1 23 ? 25.674 76.363 -25.298 1.00 34.79 23 ILE B CA 1
ATOM 2862 C C . ILE B 1 23 ? 26.664 77.034 -26.267 1.00 34.92 23 ILE B C 1
ATOM 2863 O O . ILE B 1 23 ? 26.342 78.057 -26.867 1.00 34.87 23 ILE B O 1
ATOM 2868 N N . LEU B 1 24 ? 27.857 76.470 -26.430 1.00 35.90 24 LEU B N 1
ATOM 2869 C CA . LEU B 1 24 ? 28.833 77.066 -27.344 1.00 37.40 24 LEU B CA 1
ATOM 2870 C C . LEU B 1 24 ? 28.348 76.977 -28.790 1.00 39.32 24 LEU B C 1
ATOM 2871 O O . LEU B 1 24 ? 28.686 77.813 -29.628 1.00 38.15 24 LEU B O 1
ATOM 2876 N N . GLU B 1 25 ? 27.546 75.959 -29.070 1.00 40.23 25 GLU B N 1
ATOM 2877 C CA . GLU B 1 25 ? 27.009 75.751 -30.407 1.00 41.89 25 GLU B CA 1
ATOM 2878 C C . GLU B 1 25 ? 25.887 76.748 -30.695 1.00 41.34 25 GLU B C 1
ATOM 2879 O O . GLU B 1 25 ? 25.791 77.294 -31.793 1.00 39.97 25 GLU B O 1
ATOM 2885 N N . LYS B 1 26 ? 25.055 76.991 -29.688 1.00 41.05 26 LYS B N 1
ATOM 2886 C CA . LYS B 1 26 ? 23.901 77.875 -29.811 1.00 41.90 26 LYS B CA 1
ATOM 2887 C C . LYS B 1 26 ? 24.187 79.370 -29.688 1.00 42.16 26 LYS B C 1
ATOM 2888 O O . LYS B 1 26 ? 23.489 80.189 -30.284 1.00 42.37 26 LYS B O 1
ATOM 2894 N N . HIS B 1 27 ? 25.213 79.729 -28.924 1.00 41.03 27 HIS B N 1
ATOM 2895 C CA . HIS B 1 27 ? 25.543 81.140 -28.722 1.00 39.98 27 HIS B CA 1
ATOM 2896 C C . HIS B 1 27 ? 26.974 81.452 -29.169 1.00 39.96 27 HIS B C 1
ATOM 2897 O O . HIS B 1 27 ? 27.927 81.239 -28.429 1.00 38.54 27 HIS B O 1
ATOM 2904 N N . PRO B 1 28 ? 27.134 81.968 -30.395 1.00 40.57 28 PRO B N 1
ATOM 2905 C CA . PRO B 1 28 ? 28.446 82.310 -30.959 1.00 39.96 28 PRO B CA 1
ATOM 2906 C C . PRO B 1 28 ? 29.349 83.271 -30.187 1.00 39.88 28 PRO B C 1
ATOM 2907 O O . PRO B 1 28 ? 30.574 83.188 -30.306 1.00 40.21 28 PRO B O 1
ATOM 2911 N N . ASP B 1 29 ? 28.771 84.168 -29.385 1.00 39.38 29 ASP B N 1
ATOM 2912 C CA . ASP B 1 29 ? 29.590 85.112 -28.622 1.00 39.83 29 ASP B CA 1
ATOM 2913 C C . ASP B 1 29 ? 29.698 84.820 -27.131 1.00 38.70 29 ASP B C 1
ATOM 2914 O O . ASP B 1 29 ? 30.104 85.692 -26.366 1.00 39.23 29 ASP B O 1
ATOM 2919 N N . TRP B 1 30 ? 29.327 83.617 -26.711 1.00 36.42 30 TRP B N 1
ATOM 2920 C CA . TRP B 1 30 ? 29.423 83.250 -25.304 1.00 34.37 30 TRP B CA 1
ATOM 2921 C C . TRP B 1 30 ? 30.758 82.554 -25.098 1.00 33.26 30 TRP B C 1
ATOM 2922 O O . TRP B 1 30 ? 31.381 82.091 -26.050 1.00 32.81 30 TRP B O 1
ATOM 2933 N N . GLU B 1 31 ? 31.200 82.494 -23.851 1.00 33.28 31 GLU B N 1
ATOM 2934 C CA . GLU B 1 31 ? 32.456 81.839 -23.535 1.00 33.36 31 GLU B CA 1
ATOM 2935 C C . GLU B 1 31 ? 32.199 80.909 -22.368 1.00 31.68 31 GLU B C 1
ATOM 2936 O O . GLU B 1 31 ? 31.278 81.129 -21.579 1.00 30.73 31 GLU B O 1
ATOM 2942 N N . VAL B 1 32 ? 33.007 79.866 -22.264 1.00 31.95 32 VAL B N 1
ATOM 2943 C CA . VAL B 1 32 ? 32.844 78.910 -21.191 1.00 31.40 32 VAL B CA 1
ATOM 2944 C C . VAL B 1 32 ? 34.145 78.532 -20.513 1.00 31.14 32 VAL B C 1
ATOM 2945 O O . VAL B 1 32 ? 35.146 78.255 -21.170 1.00 32.85 32 VAL B O 1
ATOM 2949 N N . ILE B 1 33 ? 34.117 78.545 -19.187 1.00 31.12 33 ILE B N 1
ATOM 2950 C CA . ILE B 1 33 ? 35.250 78.133 -18.384 1.00 31.70 33 ILE B CA 1
ATOM 2951 C C . ILE B 1 33 ? 34.725 76.890 -17.679 1.00 30.65 33 ILE B C 1
ATOM 2952 O O . ILE B 1 33 ? 33.722 76.940 -16.968 1.00 30.33 33 ILE B O 1
ATOM 2957 N N . ASN B 1 34 ? 35.399 75.773 -17.900 1.00 30.78 34 ASN B N 1
ATOM 2958 C CA . ASN B 1 34 ? 35.013 74.501 -17.321 1.00 30.49 34 ASN B CA 1
ATOM 2959 C C . ASN B 1 34 ? 35.961 74.108 -16.194 1.00 31.69 34 ASN B C 1
ATOM 2960 O O . ASN B 1 34 ? 37.145 73.848 -16.432 1.00 31.66 34 ASN B O 1
ATOM 2965 N N . ILE B 1 35 ? 35.452 74.087 -14.965 1.00 30.28 35 ILE B N 1
ATOM 2966 C CA . ILE B 1 35 ? 36.274 73.665 -13.838 1.00 29.25 35 ILE B CA 1
ATOM 2967 C C . ILE B 1 35 ? 35.802 72.266 -13.472 1.00 29.29 35 ILE B C 1
ATOM 2968 O O . ILE B 1 35 ? 34.609 72.033 -13.249 1.00 30.60 35 ILE B O 1
ATOM 2973 N N . ASP B 1 36 ? 36.741 71.331 -13.441 1.00 28.78 36 ASP B N 1
ATOM 2974 C CA . ASP B 1 36 ? 36.424 69.948 -13.132 1.00 29.17 36 ASP B CA 1
ATOM 2975 C C . ASP B 1 36 ? 37.654 69.311 -12.496 1.00 30.85 36 ASP B C 1
ATOM 2976 O O . ASP B 1 36 ? 38.782 69.561 -12.932 1.00 30.39 36 ASP B O 1
ATOM 2981 N N . LYS B 1 37 ? 37.433 68.495 -11.466 1.00 31.94 37 LYS B N 1
ATOM 2982 C CA . LYS B 1 37 ? 38.529 67.841 -10.752 1.00 33.45 37 LYS B CA 1
ATOM 2983 C C . LYS B 1 37 ? 38.998 66.548 -11.418 1.00 34.72 37 LYS B C 1
ATOM 2984 O O . LYS B 1 37 ? 40.002 65.958 -11.008 1.00 35.73 37 LYS B O 1
ATOM 2990 N N . LEU B 1 38 ? 38.271 66.115 -12.444 1.00 33.37 38 LEU B N 1
ATOM 2991 C CA . LEU B 1 38 ? 38.603 64.890 -13.158 1.00 32.75 38 LEU B CA 1
ATOM 2992 C C . LEU B 1 38 ? 38.486 63.671 -12.247 1.00 32.87 38 LEU B C 1
ATOM 2993 O O . LEU B 1 38 ? 39.389 62.830 -12.194 1.00 32.59 38 LEU B O 1
ATOM 2998 N N . GLY B 1 39 ? 37.365 63.588 -11.531 1.00 32.35 39 GLY B N 1
ATOM 2999 C CA . GLY B 1 39 ? 37.124 62.469 -10.636 1.00 31.58 39 GLY B CA 1
ATOM 3000 C C . GLY B 1 39 ? 36.194 61.453 -11.276 1.00 31.07 39 GLY B C 1
ATOM 3001 O O . GLY B 1 39 ? 36.174 61.310 -12.491 1.00 30.34 39 GLY B O 1
ATOM 3002 N N . TYR B 1 40 ? 35.420 60.744 -10.464 1.00 31.79 40 TYR B N 1
ATOM 3003 C CA . TYR B 1 40 ? 34.498 59.751 -10.997 1.00 32.96 40 TYR B CA 1
ATOM 3004 C C . TYR B 1 40 ? 33.522 60.416 -11.956 1.00 33.50 40 TYR B C 1
ATOM 3005 O O . TYR B 1 40 ? 32.983 61.487 -11.661 1.00 32.87 40 TYR B O 1
ATOM 3014 N N . GLY B 1 41 ? 33.299 59.776 -13.100 1.00 32.81 41 GLY B N 1
ATOM 3015 C CA . GLY B 1 41 ? 32.373 60.307 -14.081 1.00 34.39 41 GLY B CA 1
ATOM 3016 C C . GLY B 1 41 ? 33.016 61.217 -15.110 1.00 34.93 41 GLY B C 1
ATOM 3017 O O . GLY B 1 41 ? 32.425 61.504 -16.153 1.00 34.05 41 GLY B O 1
ATOM 3018 N N . SER B 1 42 ? 34.229 61.674 -14.822 1.00 34.44 42 SER B N 1
ATOM 3019 C CA . SER B 1 42 ? 34.938 62.564 -15.734 1.00 35.77 42 SER B CA 1
ATOM 3020 C C . SER B 1 42 ? 35.499 61.821 -16.941 1.00 35.77 42 SER B C 1
ATOM 3021 O O . SER B 1 42 ? 35.893 60.657 -16.846 1.00 34.99 42 SER B O 1
ATOM 3024 N N . ASN B 1 43 ? 35.535 62.512 -18.073 1.00 35.43 43 ASN B N 1
ATOM 3025 C CA . ASN B 1 43 ? 36.065 61.948 -19.304 1.00 35.33 43 ASN B CA 1
ATOM 3026 C C . ASN B 1 43 ? 36.354 63.092 -20.267 1.00 34.46 43 ASN B C 1
ATOM 3027 O O . ASN B 1 43 ? 35.451 63.599 -20.932 1.00 34.15 43 ASN B O 1
ATOM 3032 N N . PRO B 1 44 ? 37.624 63.525 -20.336 1.00 34.07 44 PRO B N 1
ATOM 3033 C CA . PRO B 1 44 ? 38.092 64.612 -21.201 1.00 33.69 44 PRO B CA 1
ATOM 3034 C C . PRO B 1 44 ? 37.725 64.431 -22.669 1.00 33.13 44 PRO B C 1
ATOM 3035 O O . PRO B 1 44 ? 37.577 65.406 -23.406 1.00 32.55 44 PRO B O 1
ATOM 3039 N N . ALA B 1 45 ? 37.588 63.180 -23.092 1.00 33.76 45 ALA B N 1
ATOM 3040 C CA . ALA B 1 45 ? 37.244 62.889 -24.477 1.00 34.08 45 ALA B CA 1
ATOM 3041 C C . ALA B 1 45 ? 35.882 63.474 -24.849 1.00 34.58 45 ALA B C 1
ATOM 3042 O O . ALA B 1 45 ? 35.584 63.660 -26.029 1.00 34.80 45 ALA B O 1
ATOM 3044 N N . ASN B 1 46 ? 35.060 63.767 -23.846 1.00 33.97 46 ASN B N 1
ATOM 3045 C CA . ASN B 1 46 ? 33.738 64.322 -24.112 1.00 35.10 46 ASN B CA 1
ATOM 3046 C C . ASN B 1 46 ? 33.808 65.653 -24.842 1.00 36.02 46 ASN B C 1
ATOM 3047 O O . ASN B 1 46 ? 32.922 65.972 -25.626 1.00 37.97 46 ASN B O 1
ATOM 3052 N N . LEU B 1 47 ? 34.859 66.428 -24.590 1.00 37.23 47 LEU B N 1
ATOM 3053 C CA . LEU B 1 47 ? 34.995 67.739 -25.219 1.00 39.24 47 LEU B CA 1
ATOM 3054 C C . LEU B 1 47 ? 36.273 67.908 -26.034 1.00 41.42 47 LEU B C 1
ATOM 3055 O O . LEU B 1 47 ? 36.670 69.028 -26.354 1.00 40.37 47 LEU B O 1
ATOM 3060 N N . LYS B 1 48 ? 36.906 66.793 -26.374 1.00 44.73 48 LYS B N 1
ATOM 3061 C CA . LYS B 1 48 ? 38.142 66.818 -27.145 1.00 49.08 48 LYS B CA 1
ATOM 3062 C C . LYS B 1 48 ? 38.014 67.625 -28.435 1.00 50.47 48 LYS B C 1
ATOM 3063 O O . LYS B 1 48 ? 38.994 68.190 -28.915 1.00 51.98 48 LYS B O 1
ATOM 3069 N N . ASP B 1 49 ? 36.803 67.693 -28.983 1.00 52.05 49 ASP B N 1
ATOM 3070 C CA . ASP B 1 49 ? 36.568 68.402 -30.240 1.00 53.20 49 ASP B CA 1
ATOM 3071 C C . ASP B 1 49 ? 36.366 69.917 -30.169 1.00 53.25 49 ASP B C 1
ATOM 3072 O O . ASP B 1 49 ? 36.256 70.572 -31.205 1.00 53.15 49 ASP B O 1
ATOM 3077 N N . LEU B 1 50 ? 36.310 70.482 -28.968 1.00 52.65 50 LEU B N 1
ATOM 3078 C CA . LEU B 1 50 ? 36.127 71.924 -28.846 1.00 51.97 50 LEU B CA 1
ATOM 3079 C C . LEU B 1 50 ? 37.064 72.460 -27.777 1.00 52.20 50 LEU B C 1
ATOM 3080 O O . LEU B 1 50 ? 37.033 73.641 -27.434 1.00 51.88 50 LEU B O 1
ATOM 3085 N N . GLU B 1 51 ? 37.912 71.571 -27.271 1.00 52.47 51 GLU B N 1
ATOM 3086 C CA . GLU B 1 51 ? 38.871 71.909 -26.232 1.00 53.53 51 GLU B CA 1
ATOM 3087 C C . GLU B 1 51 ? 39.844 72.990 -26.688 1.00 53.22 51 GLU B C 1
ATOM 3088 O O . GLU B 1 51 ? 40.520 73.605 -25.868 1.00 54.01 51 GLU B O 1
ATOM 3094 N N . ASP B 1 52 ? 39.918 73.217 -27.995 1.00 52.57 52 ASP B N 1
ATOM 3095 C CA . ASP B 1 52 ? 40.817 74.232 -28.523 1.00 52.11 52 ASP B CA 1
ATOM 3096 C C . ASP B 1 52 ? 40.098 75.483 -29.022 1.00 51.05 52 ASP B C 1
ATOM 3097 O O . ASP B 1 52 ? 40.734 76.435 -29.470 1.00 51.36 52 ASP B O 1
ATOM 3102 N N . ASP B 1 53 ? 38.772 75.480 -28.940 1.00 49.01 53 ASP B N 1
ATOM 3103 C CA . ASP B 1 53 ? 37.980 76.630 -29.356 1.00 46.94 53 ASP B CA 1
ATOM 3104 C C . ASP B 1 53 ? 38.402 77.809 -28.471 1.00 46.38 53 ASP B C 1
ATOM 3105 O O . ASP B 1 53 ? 38.624 77.642 -27.273 1.00 47.71 53 ASP B O 1
ATOM 3110 N N . PRO B 1 54 ? 38.528 79.012 -29.050 1.00 45.10 54 PRO B N 1
ATOM 3111 C CA . PRO B 1 54 ? 38.928 80.204 -28.292 1.00 44.51 54 PRO B CA 1
ATOM 3112 C C . PRO B 1 54 ? 37.998 80.570 -27.135 1.00 43.74 54 PRO B C 1
ATOM 3113 O O . PRO B 1 54 ? 38.439 81.111 -26.120 1.00 43.32 54 PRO B O 1
ATOM 3117 N N . ARG B 1 55 ? 36.711 80.278 -27.293 1.00 41.84 55 ARG B N 1
ATOM 3118 C CA . ARG B 1 55 ? 35.721 80.603 -26.272 1.00 40.44 55 ARG B CA 1
ATOM 3119 C C . ARG B 1 55 ? 35.693 79.618 -25.104 1.00 39.38 55 ARG B C 1
ATOM 3120 O O . ARG B 1 55 ? 35.028 79.857 -24.096 1.00 38.29 55 ARG B O 1
ATOM 3128 N N . TYR B 1 56 ? 36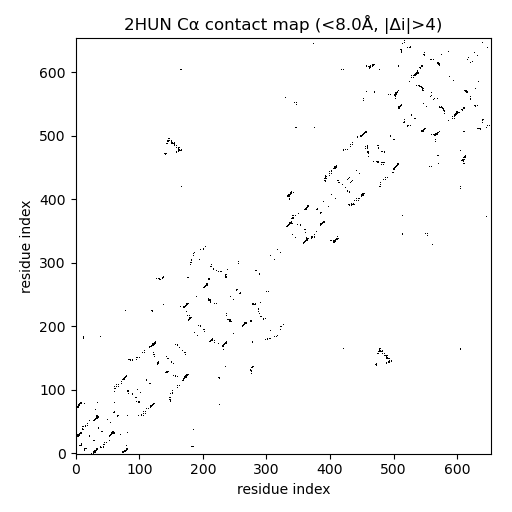.417 78.515 -25.242 1.00 39.43 56 TYR B N 1
ATOM 3129 C CA . TYR B 1 56 ? 36.445 77.488 -24.212 1.00 39.79 56 TYR B CA 1
ATOM 3130 C C . TYR B 1 56 ? 37.782 77.395 -23.504 1.00 40.94 56 TYR B C 1
ATOM 3131 O O . TYR B 1 56 ? 38.834 77.506 -24.128 1.00 40.75 56 TYR B O 1
ATOM 3140 N N . THR B 1 57 ? 37.725 77.166 -22.198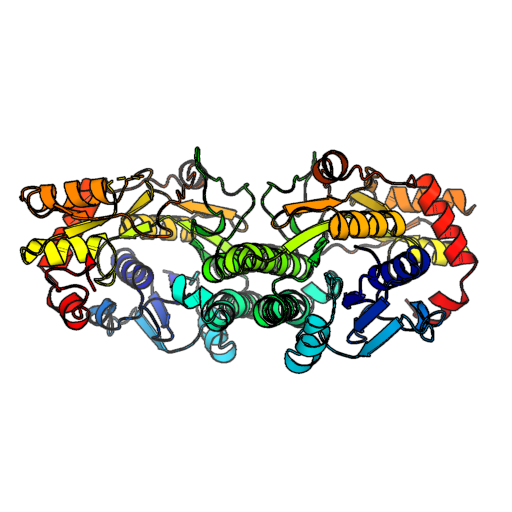 1.00 40.89 57 THR B N 1
ATOM 3141 C CA . THR B 1 57 ? 38.920 77.025 -21.387 1.00 41.11 57 THR B CA 1
ATOM 3142 C C . THR B 1 57 ? 38.652 76.074 -20.236 1.00 40.30 57 THR B C 1
ATOM 3143 O O . THR B 1 57 ? 37.650 76.197 -19.528 1.00 40.41 57 THR B O 1
ATOM 3147 N N . PHE B 1 58 ? 39.547 75.115 -20.059 1.00 38.71 58 PHE B N 1
ATOM 3148 C CA . PHE B 1 58 ? 39.400 74.145 -18.992 1.00 38.55 58 PHE B CA 1
ATOM 3149 C C . PHE B 1 58 ? 40.337 74.428 -17.822 1.00 39.01 58 PHE B C 1
ATOM 3150 O O . PHE B 1 58 ? 41.503 74.779 -18.011 1.00 38.93 58 PHE B O 1
ATOM 3158 N N . VAL B 1 59 ? 39.810 74.271 -16.612 1.00 38.73 59 VAL B N 1
ATOM 3159 C CA . VAL B 1 59 ? 40.581 74.479 -15.396 1.00 38.82 59 VAL B CA 1
ATOM 3160 C C . VAL B 1 59 ? 40.406 73.254 -14.509 1.00 39.43 59 VAL B C 1
ATOM 3161 O O . VAL B 1 59 ? 39.293 72.943 -14.077 1.00 38.90 59 VAL B O 1
ATOM 3165 N N . LYS B 1 60 ? 41.501 72.547 -14.249 1.00 38.64 60 LYS B N 1
ATOM 3166 C CA . LYS B 1 60 ? 41.436 71.369 -13.400 1.00 38.94 60 LYS B CA 1
ATOM 3167 C C . LYS B 1 60 ? 41.473 71.801 -11.940 1.00 38.99 60 LYS B C 1
ATOM 3168 O O . LYS B 1 60 ? 42.445 72.400 -11.481 1.00 39.57 60 LYS B O 1
ATOM 3174 N N . GLY B 1 61 ? 40.407 71.500 -11.211 1.00 37.24 61 GLY B N 1
ATOM 3175 C CA . GLY B 1 61 ? 40.360 71.869 -9.812 1.00 34.83 61 GLY B CA 1
ATOM 3176 C C . GLY B 1 61 ? 39.051 71.465 -9.170 1.00 34.66 61 GLY B C 1
ATOM 3177 O O . GLY B 1 61 ? 38.114 71.040 -9.851 1.00 33.19 61 GLY B O 1
ATOM 3178 N N . ASP B 1 62 ? 38.995 71.601 -7.850 1.00 33.64 62 ASP B N 1
ATOM 3179 C CA . ASP B 1 62 ? 37.811 71.255 -7.081 1.00 32.76 62 ASP B CA 1
ATOM 3180 C C . ASP B 1 62 ? 37.082 72.547 -6.743 1.00 32.09 62 ASP B C 1
ATOM 3181 O O . ASP B 1 62 ? 37.723 73.562 -6.466 1.00 30.74 62 ASP B O 1
ATOM 3186 N N . VAL B 1 63 ? 35.751 72.521 -6.777 1.00 29.28 63 VAL B N 1
ATOM 3187 C CA . VAL B 1 63 ? 34.976 73.713 -6.444 1.00 28.23 63 VAL B CA 1
ATOM 3188 C C . VAL B 1 63 ? 35.141 74.028 -4.956 1.00 28.31 63 VAL B C 1
ATOM 3189 O O . VAL B 1 63 ? 34.771 75.102 -4.496 1.00 28.61 63 VAL B O 1
ATOM 3193 N N . ALA B 1 64 ? 35.692 73.076 -4.209 1.00 27.56 64 ALA B N 1
ATOM 3194 C CA . ALA B 1 64 ? 35.923 73.250 -2.778 1.00 29.69 64 ALA B CA 1
ATOM 3195 C C . ALA B 1 64 ? 37.226 74.019 -2.539 1.00 29.69 64 ALA B C 1
ATOM 3196 O O . ALA B 1 64 ? 37.553 74.365 -1.406 1.00 31.98 64 ALA B O 1
ATOM 3198 N N . ASP B 1 65 ? 37.958 74.281 -3.618 1.00 29.34 65 ASP B N 1
ATOM 3199 C CA . ASP B 1 65 ? 39.222 75.021 -3.559 1.00 28.59 65 ASP B CA 1
ATOM 3200 C C . ASP B 1 65 ? 38.887 76.516 -3.659 1.00 27.15 65 ASP B C 1
ATOM 3201 O O . ASP B 1 65 ? 38.879 77.085 -4.748 1.00 26.75 65 ASP B O 1
ATOM 3206 N N . TYR B 1 66 ? 38.619 77.150 -2.522 1.00 29.12 66 TYR B N 1
ATOM 3207 C CA . TYR B 1 66 ? 38.240 78.565 -2.506 1.00 30.34 66 TYR B CA 1
ATOM 3208 C C . TYR B 1 66 ? 39.134 79.530 -3.293 1.00 31.80 66 TYR B C 1
ATOM 3209 O O . TYR B 1 66 ? 38.638 80.330 -4.098 1.00 30.52 66 TYR B O 1
ATOM 3218 N N . GLU B 1 67 ? 40.443 79.470 -3.068 1.00 31.73 67 GLU B N 1
ATOM 3219 C CA . GLU B 1 67 ? 41.345 80.380 -3.762 1.00 33.56 67 GLU B CA 1
ATOM 3220 C C . GLU B 1 67 ? 41.306 80.224 -5.273 1.00 33.12 67 GLU B C 1
ATOM 3221 O O . GLU B 1 67 ? 41.368 81.216 -5.999 1.00 32.65 67 GLU B O 1
ATOM 3227 N N . LEU B 1 68 ? 41.196 78.988 -5.752 1.00 32.56 68 LEU B N 1
ATOM 3228 C CA . LEU B 1 68 ? 41.143 78.750 -7.191 1.00 32.53 68 LEU B CA 1
ATOM 3229 C C . LEU B 1 68 ? 39.798 79.151 -7.790 1.00 31.86 68 LEU B C 1
ATOM 3230 O O . LEU B 1 68 ? 39.752 79.911 -8.757 1.00 30.27 68 LEU B O 1
ATOM 3235 N N . VAL B 1 69 ? 38.702 78.660 -7.217 1.00 31.72 69 VAL B N 1
ATOM 3236 C CA . VAL B 1 69 ? 37.395 78.977 -7.784 1.00 32.06 69 VAL B CA 1
ATOM 3237 C C . VAL B 1 69 ? 36.966 80.438 -7.635 1.00 32.16 69 VAL B C 1
ATOM 3238 O O . VAL B 1 69 ? 36.263 80.957 -8.495 1.00 32.53 69 VAL B O 1
ATOM 3242 N N . LYS B 1 70 ? 37.404 81.108 -6.570 1.00 33.66 70 LYS B N 1
ATOM 3243 C CA . LYS B 1 70 ? 37.050 82.514 -6.346 1.00 34.61 70 LYS B CA 1
ATOM 3244 C C . LYS B 1 70 ? 37.451 83.424 -7.511 1.00 34.49 70 LYS B C 1
ATOM 3245 O O . LYS B 1 70 ? 36.733 84.371 -7.838 1.00 31.89 70 LYS B O 1
ATOM 3251 N N . GLU B 1 71 ? 38.597 83.137 -8.129 1.00 33.58 71 GLU B N 1
ATOM 3252 C CA . GLU B 1 71 ? 39.081 83.933 -9.254 1.00 34.26 71 GLU B CA 1
ATOM 3253 C C . GLU B 1 71 ? 38.204 83.736 -10.496 1.00 33.91 71 GLU B C 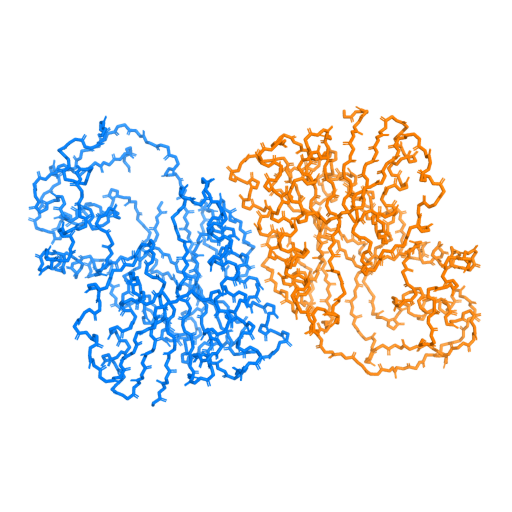1
ATOM 3254 O O . GLU B 1 71 ? 37.960 84.676 -11.255 1.00 32.55 71 GLU B O 1
ATOM 3260 N N . LEU B 1 72 ? 37.739 82.510 -10.702 1.00 33.60 72 LEU B N 1
ATOM 3261 C CA . LEU B 1 72 ? 36.897 82.203 -11.853 1.00 32.78 72 LEU B CA 1
ATOM 3262 C C . LEU B 1 72 ? 35.508 82.816 -11.678 1.00 32.55 72 LEU B C 1
ATOM 3263 O O . LEU B 1 72 ? 34.957 83.403 -12.606 1.00 32.40 72 LEU B O 1
ATOM 3268 N N . VAL B 1 73 ? 34.958 82.685 -10.474 1.00 32.74 73 VAL B N 1
ATOM 3269 C CA . VAL B 1 73 ? 33.633 83.213 -10.152 1.00 31.90 73 VAL B CA 1
ATOM 3270 C C . VAL B 1 73 ? 33.546 84.730 -10.318 1.00 31.87 73 VAL B C 1
ATOM 3271 O O . VAL B 1 73 ? 32.519 85.260 -10.754 1.00 29.89 73 VAL B O 1
ATOM 3275 N N . ARG B 1 74 ? 34.632 85.423 -9.985 1.00 31.01 74 ARG B N 1
ATOM 3276 C CA . ARG B 1 74 ? 34.669 86.882 -10.055 1.00 31.61 74 ARG B CA 1
ATOM 3277 C C . ARG B 1 74 ? 34.547 87.470 -11.463 1.00 31.50 74 ARG B C 1
ATOM 3278 O O . ARG B 1 74 ? 33.964 88.537 -11.643 1.00 33.37 74 ARG B O 1
ATOM 3286 N N . LYS B 1 75 ? 35.079 86.763 -12.454 1.00 31.31 75 LYS B N 1
ATOM 3287 C CA . LYS B 1 75 ? 35.086 87.241 -13.832 1.00 32.59 75 LYS B CA 1
ATOM 3288 C C . LYS B 1 75 ? 33.960 86.804 -14.780 1.00 32.06 75 LYS B C 1
ATOM 3289 O O . LYS B 1 75 ? 33.902 87.281 -15.920 1.00 33.07 75 LYS B O 1
ATOM 3295 N N . VAL B 1 76 ? 33.077 85.909 -14.347 1.00 30.55 76 VAL B N 1
ATOM 3296 C CA . VAL B 1 76 ? 32.001 85.453 -15.237 1.00 28.01 76 VAL B CA 1
ATOM 3297 C C . VAL B 1 76 ? 30.672 86.154 -14.980 1.00 28.34 76 VAL B C 1
ATOM 3298 O O . VAL B 1 76 ? 30.529 86.891 -14.007 1.00 28.58 76 VAL B O 1
ATOM 3302 N N . ASP B 1 77 ? 29.702 85.921 -15.861 1.00 28.27 77 ASP B N 1
ATOM 3303 C CA . ASP B 1 77 ? 28.380 86.532 -15.741 1.00 28.72 77 ASP B CA 1
ATOM 3304 C C . ASP B 1 77 ? 27.359 85.516 -15.248 1.00 28.27 77 ASP B C 1
ATOM 3305 O O . ASP B 1 77 ? 26.255 85.877 -14.844 1.00 28.80 77 ASP B O 1
ATOM 3310 N N . GLY B 1 78 ? 27.730 84.244 -15.303 1.00 27.57 78 GLY B N 1
ATOM 3311 C CA . GLY B 1 78 ? 26.832 83.199 -14.860 1.00 28.21 78 GLY B CA 1
ATOM 3312 C C . GLY B 1 78 ? 27.592 81.974 -14.400 1.00 28.30 78 GLY B C 1
ATOM 3313 O O . GLY B 1 78 ? 28.712 81.721 -14.850 1.00 26.60 78 GLY B O 1
ATOM 3314 N N . VAL B 1 79 ? 26.974 81.220 -13.494 1.00 28.03 79 VAL B N 1
ATOM 3315 C CA . VAL B 1 79 ? 27.561 80.000 -12.950 1.00 27.89 79 VAL B CA 1
ATOM 3316 C C . VAL B 1 79 ? 26.516 78.879 -13.004 1.00 28.25 79 VAL B C 1
ATOM 3317 O O . VAL B 1 79 ? 25.411 79.019 -12.474 1.00 28.06 79 VAL B O 1
ATOM 3321 N N . VAL B 1 80 ? 26.862 77.784 -13.673 1.00 27.84 80 VAL B N 1
ATOM 3322 C CA . VAL B 1 80 ? 25.980 76.627 -13.784 1.00 27.22 80 VAL B CA 1
ATOM 3323 C C . VAL B 1 80 ? 26.710 75.520 -13.031 1.00 26.85 80 VAL B C 1
ATOM 3324 O O . VAL B 1 80 ? 27.705 74.965 -13.515 1.00 27.79 80 VAL B O 1
ATOM 3328 N N . HIS B 1 81 ? 26.214 75.221 -11.834 1.00 25.34 81 HIS B N 1
ATOM 3329 C CA . HIS B 1 81 ? 26.826 74.231 -10.951 1.00 25.08 81 HIS B CA 1
ATOM 3330 C C . HIS B 1 81 ? 26.338 72.791 -11.169 1.00 25.22 81 HIS B C 1
ATOM 3331 O O . HIS B 1 81 ? 25.265 72.401 -10.699 1.00 25.88 81 HIS B O 1
ATOM 3338 N N . LEU B 1 82 ? 27.146 72.011 -11.882 1.00 26.35 82 LEU B N 1
ATOM 3339 C CA . LEU B 1 82 ? 26.831 70.621 -12.195 1.00 28.01 82 LEU B CA 1
ATOM 3340 C C . LEU B 1 82 ? 27.727 69.627 -11.454 1.00 29.18 82 LEU B C 1
ATOM 3341 O O . LEU B 1 82 ? 27.317 68.507 -11.170 1.00 29.27 82 LEU B O 1
ATOM 3346 N N . ALA B 1 83 ? 28.953 70.040 -11.133 1.00 29.86 83 ALA B N 1
ATOM 3347 C CA . ALA B 1 83 ? 29.896 69.161 -10.443 1.00 30.27 83 ALA B CA 1
ATOM 3348 C C . ALA B 1 83 ? 29.324 68.567 -9.165 1.00 30.13 83 ALA B C 1
ATOM 3349 O O . ALA B 1 83 ? 28.699 69.261 -8.359 1.00 29.55 83 ALA B O 1
ATOM 3351 N N . ALA B 1 84 ? 29.563 67.277 -8.974 1.00 27.96 84 ALA B N 1
ATOM 3352 C CA . ALA B 1 84 ? 29.074 66.586 -7.804 1.00 27.76 84 ALA B CA 1
ATOM 3353 C C . ALA B 1 84 ? 29.430 65.121 -7.912 1.00 27.09 84 ALA B C 1
ATOM 3354 O O . ALA B 1 84 ? 29.710 64.629 -8.999 1.00 26.14 84 ALA B O 1
ATOM 3356 N N . GLU B 1 85 ? 29.444 64.433 -6.775 1.00 24.87 85 GLU B N 1
ATOM 3357 C CA . GLU B 1 85 ? 29.679 62.997 -6.767 1.00 27.93 85 GLU B CA 1
ATOM 3358 C C . GLU B 1 85 ? 28.221 62.549 -6.887 1.00 29.17 85 GLU B C 1
ATOM 3359 O O . GLU B 1 85 ? 27.388 62.906 -6.051 1.00 27.83 85 GLU B O 1
ATOM 3365 N N . SER B 1 86 ? 27.907 61.794 -7.933 1.00 31.55 86 SER B N 1
ATOM 3366 C CA . SER B 1 86 ? 26.525 61.400 -8.171 1.00 33.99 86 SER B CA 1
ATOM 3367 C C . SER B 1 86 ? 26.210 59.918 -8.224 1.00 35.40 86 SER B C 1
ATOM 3368 O O . SER B 1 86 ? 25.129 59.540 -8.682 1.00 38.77 86 SER B O 1
ATOM 3371 N N . HIS B 1 87 ? 27.130 59.081 -7.760 1.00 34.92 87 HIS B N 1
ATOM 3372 C CA . HIS B 1 87 ? 26.918 57.639 -7.790 1.00 33.60 87 HIS B CA 1
ATOM 3373 C C . HIS B 1 87 ? 26.290 57.165 -6.482 1.00 33.45 87 HIS B C 1
ATOM 3374 O O . HIS B 1 87 ? 26.903 57.266 -5.421 1.00 32.69 87 HIS B O 1
ATOM 3381 N N . VAL B 1 88 ? 25.064 56.652 -6.564 1.00 31.49 88 VAL B N 1
ATOM 3382 C CA . VAL B 1 88 ? 24.350 56.182 -5.385 1.00 31.18 88 VAL B CA 1
ATOM 3383 C C . VAL B 1 88 ? 25.078 55.112 -4.573 1.00 31.60 88 VAL B C 1
ATOM 3384 O O . VAL B 1 88 ? 25.233 55.252 -3.363 1.00 31.57 88 VAL B O 1
ATOM 3388 N N . ASP B 1 89 ? 25.523 54.043 -5.224 1.00 31.76 89 ASP B N 1
ATOM 3389 C CA . ASP B 1 89 ? 26.209 52.975 -4.501 1.00 33.04 89 ASP B CA 1
ATOM 3390 C C . ASP B 1 89 ? 27.510 53.420 -3.843 1.00 31.26 89 ASP B C 1
ATOM 3391 O O . ASP B 1 89 ? 27.803 53.027 -2.718 1.00 31.42 89 ASP B O 1
ATOM 3396 N N . ARG B 1 90 ? 28.293 54.235 -4.538 1.00 29.96 90 ARG B N 1
ATOM 3397 C CA . ARG B 1 90 ? 29.536 54.724 -3.959 1.00 30.95 90 ARG B CA 1
ATOM 3398 C C . ARG B 1 90 ? 29.236 55.586 -2.733 1.00 30.04 90 ARG B C 1
ATOM 3399 O O . ARG B 1 90 ? 30.022 55.611 -1.789 1.00 29.30 90 ARG B O 1
ATOM 3407 N N . SER B 1 91 ? 28.094 56.278 -2.743 1.00 30.63 91 SER B N 1
ATOM 3408 C CA . SER B 1 91 ? 27.719 57.146 -1.622 1.00 27.60 91 SER B CA 1
ATOM 3409 C C . SER B 1 91 ? 27.413 56.338 -0.362 1.00 27.83 91 SER B C 1
ATOM 3410 O O . SER B 1 91 ? 27.674 56.789 0.755 1.00 28.60 91 SER B O 1
ATOM 3413 N N . ILE B 1 92 ? 26.856 55.143 -0.533 1.00 28.13 92 ILE B N 1
ATOM 3414 C CA . ILE B 1 92 ? 26.542 54.295 0.618 1.00 29.25 92 ILE B CA 1
ATOM 3415 C C . ILE B 1 92 ? 27.844 53.700 1.166 1.00 30.12 92 ILE B C 1
ATOM 3416 O O . ILE B 1 92 ? 28.059 53.636 2.376 1.00 30.22 92 ILE B O 1
ATOM 3421 N N . SER B 1 93 ? 28.717 53.291 0.259 1.00 31.47 93 SER B N 1
ATOM 3422 C CA . SER B 1 93 ? 29.999 52.704 0.622 1.00 33.78 93 SER B CA 1
ATOM 3423 C C . SER B 1 93 ? 30.911 53.709 1.328 1.00 34.16 93 SER B C 1
ATOM 3424 O O . SER B 1 93 ? 31.521 53.394 2.346 1.00 36.03 93 SER B O 1
ATOM 3427 N N . SER B 1 94 ? 30.999 54.921 0.790 1.00 34.46 94 SER B N 1
ATOM 3428 C CA . SER B 1 94 ? 31.841 55.952 1.385 1.00 34.30 94 SER B CA 1
ATOM 3429 C C . SER B 1 94 ? 31.262 57.346 1.158 1.00 33.61 94 SER B C 1
ATOM 3430 O O . SER B 1 94 ? 31.621 58.037 0.202 1.00 32.46 94 SER B O 1
ATOM 3433 N N . PRO B 1 95 ? 30.371 57.788 2.061 1.00 33.60 95 PRO B N 1
ATOM 3434 C CA . PRO B 1 95 ? 29.713 59.098 1.989 1.00 33.41 95 PRO B CA 1
ATOM 3435 C C . PRO B 1 95 ? 30.609 60.329 2.143 1.00 33.41 95 PRO B C 1
ATOM 3436 O O . PRO B 1 95 ? 30.220 61.430 1.757 1.00 33.00 95 PRO B O 1
ATOM 3440 N N . GLU B 1 96 ? 31.805 60.155 2.694 1.00 32.99 96 GLU B N 1
ATOM 3441 C CA . GLU B 1 96 ? 32.692 61.296 2.887 1.00 31.72 96 GLU B CA 1
ATOM 3442 C C . GLU B 1 96 ? 32.931 62.133 1.629 1.00 29.44 96 GLU B C 1
ATOM 3443 O O . GLU B 1 96 ? 32.796 63.352 1.667 1.00 29.24 96 GLU B O 1
ATOM 3449 N N . ILE B 1 97 ? 33.287 61.493 0.520 1.00 28.10 97 ILE B N 1
ATOM 3450 C CA . ILE B 1 97 ? 33.538 62.235 -0.713 1.00 26.65 97 ILE B CA 1
ATOM 3451 C C . ILE B 1 97 ? 32.281 62.975 -1.168 1.00 24.56 97 ILE B C 1
ATOM 3452 O O . ILE B 1 97 ? 32.364 63.997 -1.855 1.00 23.89 97 ILE B O 1
ATOM 3457 N N . PHE B 1 98 ? 31.118 62.462 -0.783 1.00 22.94 98 PHE B N 1
ATOM 3458 C CA . PHE B 1 98 ? 29.862 63.098 -1.160 1.00 23.34 98 PHE B CA 1
ATOM 3459 C C . PHE B 1 98 ? 29.596 64.333 -0.307 1.00 23.14 98 PHE B C 1
ATOM 3460 O O . PHE B 1 98 ? 29.117 65.342 -0.813 1.00 23.47 98 PHE B O 1
ATOM 3468 N N . LEU B 1 99 ? 29.924 64.262 0.980 1.00 23.11 99 LEU B N 1
ATOM 3469 C CA . LEU B 1 99 ? 29.750 65.418 1.860 1.00 24.84 99 LEU B CA 1
ATOM 3470 C C . LEU B 1 99 ? 30.649 66.536 1.322 1.00 25.38 99 LEU B C 1
ATOM 3471 O O . LEU B 1 99 ? 30.225 67.684 1.175 1.00 26.57 99 LEU B O 1
ATOM 3476 N N . HIS B 1 100 ? 31.894 66.182 1.024 1.00 25.88 100 HIS B N 1
ATOM 3477 C CA . HIS B 1 100 ? 32.874 67.141 0.509 1.00 27.54 100 HIS B CA 1
ATOM 3478 C C . HIS B 1 100 ? 32.470 67.818 -0.805 1.00 27.46 100 HIS B C 1
ATOM 3479 O O . HIS B 1 100 ? 32.300 69.034 -0.861 1.00 28.29 100 HIS B O 1
ATOM 3486 N N . SER B 1 101 ? 32.334 67.036 -1.873 1.00 28.32 101 SER B N 1
ATOM 3487 C CA . SER B 1 101 ? 31.961 67.604 -3.164 1.00 26.87 101 SER B CA 1
ATOM 3488 C C . SER B 1 101 ? 30.585 68.263 -3.189 1.00 26.91 101 SER B C 1
ATOM 3489 O O . SER B 1 101 ? 30.440 69.403 -3.637 1.00 27.50 101 SER B O 1
ATOM 3492 N N . ASN B 1 102 ? 29.575 67.549 -2.705 1.00 24.82 102 ASN B N 1
ATOM 3493 C CA . ASN B 1 102 ? 28.209 68.064 -2.741 1.00 24.68 102 ASN B CA 1
ATOM 3494 C C . ASN B 1 102 ? 27.879 69.166 -1.742 1.00 24.14 102 ASN B C 1
ATOM 3495 O O . ASN B 1 102 ? 27.343 70.206 -2.126 1.00 23.58 102 ASN B O 1
ATOM 3500 N N . VAL B 1 103 ? 28.206 68.954 -0.472 1.00 23.96 103 VAL B N 1
ATOM 3501 C CA . VAL B 1 103 ? 27.921 69.958 0.541 1.00 24.97 103 VAL B CA 1
ATOM 3502 C C . VAL B 1 103 ? 29.029 71.012 0.673 1.00 26.21 103 VAL B C 1
ATOM 3503 O O . VAL B 1 103 ? 28.757 72.208 0.560 1.00 23.79 103 VAL B O 1
ATOM 3507 N N . ILE B 1 104 ? 30.269 70.578 0.908 1.00 26.77 104 ILE B N 1
ATOM 3508 C CA . ILE B 1 104 ? 31.374 71.527 1.045 1.00 27.58 104 ILE B CA 1
ATOM 3509 C C . ILE B 1 104 ? 31.611 72.278 -0.258 1.00 26.10 104 ILE B C 1
ATOM 3510 O O . ILE B 1 104 ? 31.764 73.499 -0.260 1.00 27.27 104 ILE B O 1
ATOM 3515 N N . GLY B 1 105 ? 31.631 71.541 -1.366 1.00 26.14 105 GLY B N 1
ATOM 3516 C CA . GLY B 1 105 ? 31.837 72.148 -2.668 1.00 23.99 105 GLY B CA 1
ATOM 3517 C C . GLY B 1 105 ? 30.825 73.239 -2.983 1.00 24.51 105 GLY B C 1
ATOM 3518 O O . GLY B 1 105 ? 31.198 74.308 -3.457 1.00 25.43 105 GLY B O 1
ATOM 3519 N N . THR B 1 106 ? 29.545 72.975 -2.727 1.00 23.58 106 THR B N 1
ATOM 3520 C CA . THR B 1 106 ? 28.502 73.963 -2.991 1.00 23.13 106 THR B CA 1
ATOM 3521 C C . THR B 1 106 ? 28.653 75.153 -2.038 1.00 23.86 106 THR B C 1
ATOM 3522 O O . THR B 1 106 ? 28.519 76.310 -2.445 1.00 24.63 106 THR B O 1
ATOM 3526 N N . TYR B 1 107 ? 28.923 74.859 -0.769 1.00 23.49 107 TYR B N 1
ATOM 3527 C CA . TYR B 1 107 ? 29.118 75.899 0.239 1.00 24.52 107 TYR B CA 1
ATOM 3528 C C . TYR B 1 107 ? 30.250 76.847 -0.173 1.00 25.20 107 TYR B C 1
ATOM 3529 O O . TYR B 1 107 ? 30.123 78.064 -0.058 1.00 24.95 107 TYR B O 1
ATOM 3538 N N . THR B 1 108 ? 31.358 76.277 -0.641 1.00 24.86 108 THR B N 1
ATOM 3539 C CA . THR B 1 108 ? 32.518 77.064 -1.062 1.00 25.35 108 THR B CA 1
ATOM 3540 C C . THR B 1 108 ? 32.179 77.943 -2.268 1.00 26.64 108 THR B C 1
ATOM 3541 O O . THR B 1 108 ? 32.570 79.113 -2.338 1.00 26.91 108 THR B O 1
ATOM 3545 N N . LEU B 1 109 ? 31.457 77.369 -3.222 1.00 27.25 109 LEU B N 1
ATOM 3546 C CA . LEU B 1 109 ? 31.055 78.103 -4.412 1.00 26.35 109 LEU B CA 1
ATOM 3547 C C . LEU B 1 109 ? 30.111 79.239 -4.007 1.00 26.75 109 LEU B C 1
ATOM 3548 O O . LEU B 1 109 ? 30.201 80.351 -4.532 1.00 25.03 109 LEU B O 1
ATOM 3553 N N . LEU B 1 110 ? 29.208 78.959 -3.069 1.00 25.78 110 LEU B N 1
ATOM 3554 C CA . LEU B 1 110 ? 28.266 79.973 -2.603 1.00 26.83 110 LEU B CA 1
ATOM 3555 C C . LEU B 1 110 ? 29.033 81.118 -1.932 1.00 27.32 110 LEU B C 1
ATOM 3556 O O . LEU B 1 110 ? 28.704 82.291 -2.099 1.00 27.09 110 LEU B O 1
ATOM 3561 N N . GLU B 1 111 ? 30.061 80.776 -1.172 1.00 28.83 111 GLU B N 1
ATOM 3562 C CA . GLU B 1 111 ? 30.854 81.804 -0.514 1.00 31.12 111 GLU B CA 1
ATOM 3563 C C . GLU B 1 111 ? 31.591 82.660 -1.545 1.00 30.65 111 GLU B C 1
ATOM 3564 O O . GLU B 1 111 ? 31.693 83.877 -1.384 1.00 32.37 111 GLU B O 1
ATOM 3570 N N . SER B 1 112 ? 32.080 82.027 -2.606 1.00 30.01 112 SER B N 1
ATOM 3571 C CA . SER B 1 112 ? 32.786 82.734 -3.673 1.00 30.86 112 SER B CA 1
ATOM 3572 C C . SER B 1 112 ? 31.868 83.761 -4.323 1.00 30.79 112 SER B C 1
ATOM 3573 O O . SER B 1 112 ? 32.273 84.888 -4.623 1.00 30.03 112 SER B O 1
ATOM 3576 N N . ILE B 1 113 ? 30.625 83.348 -4.544 1.00 30.20 113 ILE B N 1
ATOM 3577 C CA . ILE B 1 113 ? 29.615 84.195 -5.159 1.00 29.06 113 ILE B CA 1
ATOM 3578 C C . ILE B 1 113 ? 29.247 85.395 -4.289 1.00 29.12 113 ILE B C 1
ATOM 3579 O O . ILE B 1 113 ? 29.325 86.539 -4.737 1.00 30.51 113 ILE B O 1
ATOM 3584 N N . ARG B 1 114 ? 28.834 85.132 -3.053 1.00 28.49 114 ARG B N 1
ATOM 3585 C CA . ARG B 1 114 ? 28.435 86.198 -2.134 1.00 29.44 114 ARG B CA 1
ATOM 3586 C C . ARG B 1 114 ? 29.563 87.189 -1.856 1.00 28.87 114 ARG B C 1
ATOM 3587 O O . ARG B 1 114 ? 29.317 88.375 -1.661 1.00 28.07 114 ARG B O 1
ATOM 3595 N N . ARG B 1 115 ? 30.796 86.697 -1.835 1.00 29.22 115 ARG B N 1
ATOM 3596 C CA . ARG B 1 115 ? 31.940 87.548 -1.540 1.00 31.52 115 ARG B CA 1
ATOM 3597 C C . ARG B 1 115 ? 32.620 88.203 -2.739 1.00 32.41 115 ARG B C 1
ATOM 3598 O O . ARG B 1 115 ? 33.147 89.307 -2.618 1.00 34.47 115 ARG B O 1
ATOM 3606 N N . GLU B 1 116 ? 32.602 87.542 -3.894 1.00 32.35 116 GLU B N 1
ATOM 3607 C CA . GLU B 1 116 ? 33.267 88.080 -5.080 1.00 32.55 116 GLU B CA 1
ATOM 3608 C C . GLU B 1 116 ? 32.394 88.472 -6.266 1.00 31.87 116 GLU B C 1
ATOM 3609 O O . GLU B 1 116 ? 32.853 89.193 -7.153 1.00 29.17 116 GLU B O 1
ATOM 3615 N N . ASN B 1 117 ? 31.150 88.007 -6.301 1.00 30.94 117 ASN B N 1
ATOM 3616 C CA . ASN B 1 117 ? 30.287 88.330 -7.429 1.00 29.50 117 ASN B CA 1
ATOM 3617 C C . ASN B 1 117 ? 28.823 88.066 -7.075 1.00 29.96 117 ASN B C 1
ATOM 3618 O O . ASN B 1 117 ? 28.152 87.265 -7.723 1.00 28.14 117 ASN B O 1
ATOM 3623 N N . PRO B 1 118 ? 28.305 88.755 -6.048 1.00 30.77 118 PRO B N 1
ATOM 3624 C CA . PRO B 1 118 ? 26.912 88.560 -5.634 1.00 32.72 118 PRO B CA 1
ATOM 3625 C C . PRO B 1 118 ? 25.871 88.759 -6.726 1.00 33.51 118 PRO B C 1
ATOM 3626 O O . PRO B 1 118 ? 24.743 88.288 -6.598 1.00 34.00 118 PRO B O 1
ATOM 3630 N N . GLU B 1 119 ? 26.250 89.444 -7.800 1.00 34.28 119 GLU B N 1
ATOM 3631 C CA . GLU B 1 119 ? 25.325 89.702 -8.897 1.00 35.96 119 GLU B CA 1
ATOM 3632 C C . GLU B 1 119 ? 25.360 88.661 -10.021 1.00 34.08 119 GLU B C 1
ATOM 3633 O O . GLU B 1 119 ? 24.566 88.728 -10.955 1.00 33.22 119 GLU B O 1
ATOM 3639 N N . VAL B 1 120 ? 26.266 87.695 -9.932 1.00 31.06 120 VAL B N 1
ATOM 3640 C CA . VAL B 1 120 ? 26.357 86.672 -10.966 1.00 29.44 120 VAL B CA 1
ATOM 3641 C C . VAL B 1 120 ? 25.068 85.835 -11.012 1.00 29.21 120 VAL B C 1
ATOM 3642 O O . VAL B 1 120 ? 24.401 85.654 -9.993 1.00 29.47 120 VAL B O 1
ATOM 3646 N N . ARG B 1 121 ? 24.713 85.339 -12.195 1.00 28.48 121 ARG B N 1
ATOM 3647 C CA . ARG B 1 121 ? 23.516 84.510 -12.339 1.00 26.82 121 ARG B CA 1
ATOM 3648 C C . ARG B 1 121 ? 23.919 83.066 -12.055 1.00 27.31 121 ARG B C 1
ATOM 3649 O O . ARG B 1 121 ? 24.677 82.454 -12.812 1.00 28.86 121 ARG B O 1
ATOM 3657 N N . PHE B 1 122 ? 23.387 82.530 -10.965 1.00 25.14 122 PHE B N 1
ATOM 3658 C CA . PHE B 1 122 ? 23.708 81.185 -10.524 1.00 24.59 122 PHE B CA 1
ATOM 3659 C C . PHE B 1 122 ? 22.562 80.186 -10.672 1.00 24.63 122 PHE B C 1
ATOM 3660 O O . PHE B 1 122 ? 21.424 80.461 -10.295 1.00 24.60 122 PHE B O 1
ATOM 3668 N N . VAL B 1 123 ? 22.879 79.032 -11.246 1.00 24.03 123 VAL B N 1
ATOM 3669 C CA . VAL B 1 123 ? 21.916 77.957 -11.403 1.00 22.75 123 VAL B CA 1
ATOM 3670 C C . VAL B 1 123 ? 22.548 76.741 -10.730 1.00 22.59 123 VAL B C 1
ATOM 3671 O O . VAL B 1 123 ? 23.628 76.291 -11.126 1.00 24.15 123 VAL B O 1
ATOM 3675 N N . HIS B 1 124 ? 21.893 76.245 -9.688 1.00 22.01 124 HIS B N 1
ATOM 3676 C CA . HIS B 1 124 ? 22.358 75.072 -8.945 1.00 22.45 124 HIS B CA 1
ATOM 3677 C C . HIS B 1 124 ? 21.596 73.870 -9.510 1.00 22.62 124 HIS B C 1
ATOM 3678 O O . HIS B 1 124 ? 20.364 73.832 -9.450 1.00 23.16 124 HIS B O 1
ATOM 3685 N N . VAL B 1 125 ? 22.326 72.901 -10.063 1.00 23.10 125 VAL B N 1
ATOM 3686 C CA . VAL B 1 125 ? 21.707 71.714 -10.657 1.00 23.32 125 VAL B CA 1
ATOM 3687 C C . VAL B 1 125 ? 21.589 70.562 -9.662 1.00 24.25 125 VAL B C 1
ATOM 3688 O O . VAL B 1 125 ? 22.591 70.076 -9.124 1.00 21.82 125 VAL B O 1
ATOM 3692 N N . SER B 1 126 ? 20.350 70.131 -9.428 1.00 23.10 126 SER B N 1
ATOM 3693 C CA . SER B 1 126 ? 20.079 69.062 -8.484 1.00 24.37 126 SER B CA 1
ATOM 3694 C C . SER B 1 126 ? 19.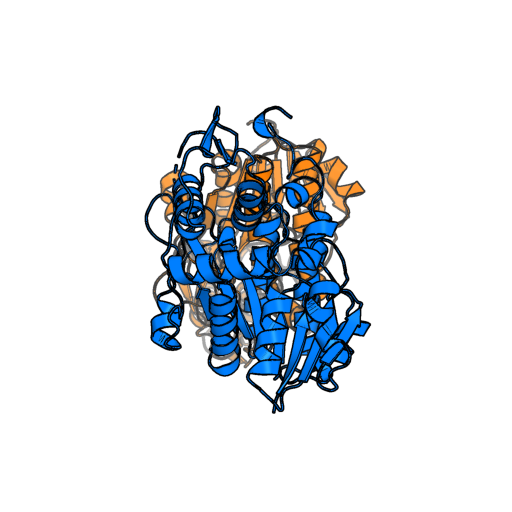265 67.890 -9.073 1.00 24.91 126 SER B C 1
ATOM 3695 O O . SER B 1 126 ? 19.074 67.808 -10.289 1.00 26.83 126 SER B O 1
ATOM 3698 N N . THR B 1 127 ? 18.762 67.011 -8.204 1.00 23.83 127 THR B N 1
ATOM 3699 C CA . THR B 1 127 ? 18.060 65.798 -8.638 1.00 23.69 127 THR B CA 1
ATOM 3700 C C . THR B 1 127 ? 16.684 65.476 -8.047 1.00 22.20 127 THR B C 1
ATOM 3701 O O . THR B 1 127 ? 16.354 65.889 -6.938 1.00 21.43 127 THR B O 1
ATOM 3705 N N . ASP B 1 128 ? 15.906 64.682 -8.780 1.00 20.61 128 ASP B N 1
ATOM 3706 C CA . ASP B 1 128 ? 14.582 64.282 -8.312 1.00 20.00 128 ASP B CA 1
ATOM 3707 C C . ASP B 1 128 ? 14.700 63.314 -7.138 1.00 19.05 128 ASP B C 1
ATOM 3708 O O . ASP B 1 128 ? 13.727 63.063 -6.431 1.00 17.21 128 ASP B O 1
ATOM 3713 N N . GLU B 1 129 ? 15.899 62.786 -6.918 1.00 18.08 129 GLU B N 1
ATOM 3714 C CA . GLU B 1 129 ? 16.106 61.851 -5.819 1.00 20.20 129 GLU B CA 1
ATOM 3715 C C . GLU B 1 129 ? 15.973 62.500 -4.450 1.00 20.14 129 GLU B C 1
ATOM 3716 O O . GLU B 1 129 ? 15.736 61.807 -3.454 1.00 18.95 129 GLU B O 1
ATOM 3722 N N . VAL B 1 130 ? 16.093 63.828 -4.384 1.00 19.38 130 VAL B N 1
ATOM 3723 C CA . VAL B 1 130 ? 15.971 64.498 -3.093 1.00 19.64 130 VAL B CA 1
ATOM 3724 C C . VAL B 1 130 ? 14.586 64.346 -2.469 1.00 20.65 130 VAL B C 1
ATOM 3725 O O . VAL B 1 130 ? 14.460 64.367 -1.242 1.00 22.69 130 VAL B O 1
ATOM 3729 N N . TYR B 1 131 ? 13.551 64.184 -3.291 1.00 19.84 131 TYR B N 1
ATOM 3730 C CA . TYR B 1 131 ? 12.187 64.034 -2.760 1.00 20.40 131 TYR B CA 1
ATOM 3731 C C . TYR B 1 131 ? 11.934 62.619 -2.258 1.00 20.17 131 TYR B C 1
ATOM 3732 O O . TYR B 1 131 ? 10.991 62.366 -1.501 1.00 21.53 131 TYR B O 1
ATOM 3741 N N . GLY B 1 132 ? 12.767 61.686 -2.695 1.00 20.69 132 GLY B N 1
ATOM 3742 C CA . GLY B 1 132 ? 12.586 60.319 -2.263 1.00 19.95 132 GLY B CA 1
ATOM 3743 C C . GLY B 1 132 ? 11.484 59.613 -3.032 1.00 21.90 132 GLY B C 1
ATOM 3744 O O . GLY B 1 132 ? 11.003 60.090 -4.062 1.00 21.64 132 GLY B O 1
ATOM 3745 N N . ASP B 1 133 ? 11.091 58.465 -2.503 1.00 21.16 133 ASP B N 1
ATOM 3746 C CA . ASP B 1 133 ? 10.080 57.602 -3.085 1.00 24.16 133 ASP B CA 1
ATOM 3747 C C . ASP B 1 133 ? 8.652 58.158 -3.047 1.00 23.31 133 ASP B C 1
ATOM 3748 O O . ASP B 1 133 ? 8.286 58.892 -2.131 1.00 20.99 133 ASP B O 1
ATOM 3753 N N . ILE B 1 134 ? 7.862 57.807 -4.061 1.00 23.70 134 ILE B N 1
ATOM 3754 C CA . ILE B 1 134 ? 6.460 58.209 -4.147 1.00 24.11 134 ILE B CA 1
ATOM 3755 C C . ILE B 1 134 ? 5.668 57.193 -4.976 1.00 25.71 134 ILE B C 1
ATOM 3756 O O . ILE B 1 134 ? 5.858 57.058 -6.180 1.00 25.79 134 ILE B O 1
ATOM 3761 N N . LEU B 1 135 ? 4.780 56.474 -4.298 1.00 27.58 135 LEU B N 1
ATOM 3762 C CA . LEU B 1 135 ? 3.948 55.445 -4.914 1.00 28.78 135 LEU B CA 1
ATOM 3763 C C . LEU B 1 135 ? 3.046 55.954 -6.032 1.00 27.72 135 LEU B C 1
ATOM 3764 O O . LEU B 1 135 ? 2.990 55.368 -7.111 1.00 27.84 135 LEU B O 1
ATOM 3769 N N . LYS B 1 136 ? 2.331 57.039 -5.764 1.00 27.19 136 LYS B N 1
ATOM 3770 C CA . LYS B 1 136 ? 1.409 57.597 -6.744 1.00 26.84 136 LYS B CA 1
ATOM 3771 C C . LYS B 1 136 ? 1.477 59.121 -6.746 1.00 25.64 136 LYS B C 1
ATOM 3772 O O . LYS B 1 136 ? 1.660 59.746 -5.702 1.00 26.19 136 LYS B O 1
ATOM 3778 N N . GLY B 1 137 ? 1.314 59.725 -7.916 1.00 24.00 137 GLY B N 1
ATOM 3779 C CA . GLY B 1 137 ? 1.377 61.172 -7.986 1.00 23.70 137 GLY B CA 1
ATOM 3780 C C . GLY B 1 137 ? 2.800 61.636 -8.248 1.00 23.06 137 GLY B C 1
ATOM 3781 O O . GLY B 1 137 ? 3.662 60.830 -8.596 1.00 22.37 137 GLY B O 1
ATOM 3782 N N . SER B 1 138 ? 3.041 62.935 -8.069 1.00 23.92 138 SER B N 1
ATOM 3783 C CA . SER B 1 138 ? 4.351 63.545 -8.315 1.00 22.08 138 SER B CA 1
ATOM 3784 C C . SER B 1 138 ? 4.606 64.667 -7.307 1.00 22.25 138 SER B C 1
ATOM 3785 O O . SER B 1 138 ? 3.662 65.258 -6.795 1.00 19.28 138 SER B O 1
ATOM 3788 N N . PHE B 1 139 ? 5.881 64.970 -7.056 1.00 21.03 139 PHE B N 1
ATOM 3789 C CA . PHE B 1 139 ? 6.266 66.028 -6.118 1.00 21.58 139 PHE B CA 1
ATOM 3790 C C . PHE B 1 139 ? 6.393 67.391 -6.793 1.00 21.29 139 PHE B C 1
ATOM 3791 O O . PHE B 1 139 ? 6.891 67.492 -7.914 1.00 20.32 139 PHE B O 1
ATOM 3799 N N . THR B 1 140 ? 5.948 68.434 -6.096 1.00 20.65 140 THR B N 1
ATOM 3800 C CA . THR B 1 140 ? 6.056 69.800 -6.591 1.00 19.65 140 THR B CA 1
ATOM 3801 C C . THR B 1 140 ? 7.211 70.407 -5.790 1.00 21.67 140 THR B C 1
ATOM 3802 O O . THR B 1 140 ? 7.684 69.811 -4.813 1.00 20.45 140 THR B O 1
ATOM 3806 N N . GLU B 1 141 ? 7.652 71.590 -6.197 1.00 19.70 141 GLU B N 1
ATOM 3807 C CA . GLU B 1 141 ? 8.748 72.261 -5.515 1.00 20.72 141 GLU B CA 1
ATOM 3808 C C . GLU B 1 141 ? 8.354 72.658 -4.085 1.00 20.56 141 GLU B C 1
ATOM 3809 O O . GLU B 1 141 ? 9.210 73.014 -3.280 1.00 19.01 141 GLU B O 1
ATOM 3815 N N . ASN B 1 142 ? 7.063 72.587 -3.762 1.00 19.13 142 ASN B N 1
ATOM 3816 C CA . ASN B 1 142 ? 6.621 72.948 -2.417 1.00 19.57 142 ASN B CA 1
ATOM 3817 C C . ASN B 1 142 ? 6.564 71.766 -1.443 1.00 20.10 142 ASN B C 1
ATOM 3818 O O . ASN B 1 142 ? 6.176 71.927 -0.287 1.00 17.92 142 ASN B O 1
ATOM 3823 N N . ASP B 1 143 ? 6.962 70.586 -1.903 1.00 19.16 143 ASP B N 1
ATOM 3824 C CA . ASP B 1 143 ? 6.943 69.411 -1.038 1.00 20.68 143 ASP B CA 1
ATOM 3825 C C . ASP B 1 143 ? 8.269 69.178 -0.324 1.00 19.36 143 ASP B C 1
ATOM 3826 O O . ASP B 1 143 ? 9.331 69.551 -0.821 1.00 19.80 143 ASP B O 1
ATOM 3831 N N . ARG B 1 144 ? 8.180 68.557 0.851 1.00 20.42 144 ARG B N 1
ATOM 3832 C CA . ARG B 1 144 ? 9.342 68.233 1.663 1.00 20.19 144 ARG B CA 1
ATOM 3833 C C . ARG B 1 144 ? 10.249 67.279 0.900 1.00 20.40 144 ARG B C 1
ATOM 3834 O O . ARG B 1 144 ? 9.820 66.619 -0.053 1.00 20.48 144 ARG B O 1
ATOM 3842 N N . LEU B 1 145 ? 11.501 67.204 1.333 1.00 19.57 145 LEU B N 1
ATOM 3843 C CA . LEU B 1 145 ? 12.462 66.304 0.729 1.00 19.12 145 LEU B CA 1
ATOM 3844 C C . LEU B 1 145 ? 12.532 65.084 1.645 1.00 20.19 145 LEU B C 1
ATOM 3845 O O . LEU B 1 145 ? 12.131 65.159 2.807 1.00 20.31 145 LEU B O 1
ATOM 3850 N N . MET B 1 146 ? 13.025 63.963 1.117 1.00 18.87 146 MET B N 1
ATOM 3851 C CA . MET B 1 146 ? 13.148 62.730 1.887 1.00 19.45 146 MET B CA 1
ATOM 3852 C C . MET B 1 146 ? 14.203 61.865 1.197 1.00 20.79 146 MET B C 1
ATOM 3853 O O . MET B 1 146 ? 13.905 60.773 0.714 1.00 19.69 146 MET B O 1
ATOM 3858 N N . PRO B 1 147 ? 15.453 62.357 1.130 1.00 19.74 147 PRO B N 1
ATOM 3859 C CA . PRO B 1 147 ? 16.550 61.623 0.489 1.00 20.39 147 PRO B CA 1
ATOM 3860 C C . PRO B 1 147 ? 16.785 60.266 1.143 1.00 22.29 147 PRO B C 1
ATOM 3861 O O . PRO B 1 147 ? 16.781 60.155 2.371 1.00 23.32 147 PRO B O 1
ATOM 3865 N N . SER B 1 148 ? 16.994 59.236 0.325 1.00 22.83 148 SER B N 1
ATOM 3866 C CA . SER B 1 148 ? 17.198 57.897 0.853 1.00 25.63 148 SER B CA 1
ATOM 3867 C C . SER B 1 148 ? 18.624 57.366 0.748 1.00 25.18 148 SER B C 1
ATOM 3868 O O . SER B 1 148 ? 18.874 56.225 1.103 1.00 25.68 148 SER B O 1
ATOM 3871 N N . SER B 1 149 ? 19.554 58.181 0.263 1.00 24.57 149 SER B N 1
ATOM 3872 C CA . SER B 1 149 ? 20.954 57.761 0.173 1.00 23.75 149 SER B CA 1
ATOM 3873 C C . SER B 1 149 ? 21.854 58.934 0.528 1.00 24.16 149 SER B C 1
ATOM 3874 O O . SER B 1 149 ? 21.400 60.082 0.577 1.00 21.55 149 SER B O 1
ATOM 3877 N N . PRO B 1 150 ? 23.146 58.666 0.795 1.00 24.18 150 PRO B N 1
ATOM 3878 C CA . PRO B 1 150 ? 24.048 59.767 1.135 1.00 23.87 150 PRO B CA 1
ATOM 3879 C C . PRO B 1 150 ? 24.154 60.726 -0.040 1.00 23.27 150 PRO B C 1
ATOM 3880 O O . PRO B 1 150 ? 24.272 61.947 0.137 1.00 24.96 150 PRO B O 1
ATOM 3884 N N . TYR B 1 151 ? 24.110 60.166 -1.244 1.00 19.92 151 TYR B N 1
ATOM 3885 C CA . TYR B 1 151 ? 24.180 60.974 -2.451 1.00 19.26 151 TYR B CA 1
ATOM 3886 C C . TYR B 1 151 ? 23.034 61.982 -2.475 1.00 19.07 151 TYR B C 1
ATOM 3887 O O . TYR B 1 151 ? 23.268 63.181 -2.577 1.00 20.49 151 TYR B O 1
ATOM 3896 N N . SER B 1 152 ? 21.795 61.502 -2.372 1.00 16.11 152 SER B N 1
ATOM 3897 C CA . SER B 1 152 ? 20.663 62.421 -2.429 1.00 17.12 152 SER B CA 1
ATOM 3898 C C . SER B 1 152 ? 20.529 63.293 -1.185 1.00 16.20 152 SER B C 1
ATOM 3899 O O . SER B 1 152 ? 19.985 64.389 -1.251 1.00 16.68 152 SER B O 1
ATOM 3902 N N . ALA B 1 153 ? 21.030 62.810 -0.054 1.00 17.92 153 ALA B N 1
ATOM 3903 C CA . ALA B 1 153 ? 20.967 63.573 1.189 1.00 18.08 153 ALA B CA 1
ATOM 3904 C C . ALA B 1 153 ? 21.915 64.769 1.129 1.00 19.45 153 ALA B C 1
ATOM 3905 O O . ALA B 1 153 ? 21.567 65.867 1.572 1.00 19.78 153 ALA B O 1
ATOM 3907 N N . THR B 1 154 ? 23.112 64.557 0.590 1.00 17.99 154 THR B N 1
ATOM 3908 C CA . THR B 1 154 ? 24.075 65.644 0.488 1.00 19.64 154 THR B CA 1
ATOM 3909 C C . THR B 1 154 ? 23.648 66.593 -0.628 1.00 20.97 154 THR B C 1
ATOM 3910 O O . THR B 1 154 ? 23.902 67.791 -0.551 1.00 21.69 154 THR B O 1
ATOM 3914 N N . LYS B 1 155 ? 22.994 66.071 -1.666 1.00 21.53 155 LYS B N 1
ATOM 3915 C CA . LYS B 1 155 ? 22.505 66.949 -2.726 1.00 22.80 155 LYS B CA 1
ATOM 3916 C C . LYS B 1 155 ? 21.399 67.805 -2.100 1.00 21.60 155 LYS B C 1
ATOM 3917 O O . LYS B 1 155 ? 21.296 68.999 -2.368 1.00 21.27 155 LYS B O 1
ATOM 3923 N N . ALA B 1 156 ? 20.577 67.185 -1.261 1.00 21.20 156 ALA B N 1
ATOM 3924 C CA . ALA B 1 156 ? 19.485 67.896 -0.608 1.00 23.62 156 ALA B CA 1
ATOM 3925 C C . ALA B 1 156 ? 20.047 68.943 0.354 1.00 24.03 156 ALA B C 1
ATOM 3926 O O . ALA B 1 156 ? 19.502 70.035 0.485 1.00 24.96 156 ALA B O 1
ATOM 3928 N N . ALA B 1 157 ? 21.141 68.603 1.026 1.00 23.57 157 ALA B N 1
ATOM 3929 C CA . ALA B 1 157 ? 21.768 69.531 1.956 1.00 24.19 157 ALA B CA 1
ATOM 3930 C C . ALA B 1 157 ? 22.285 70.730 1.167 1.00 24.57 157 ALA B C 1
ATOM 3931 O O . ALA B 1 157 ? 22.148 71.874 1.609 1.00 25.79 157 ALA B O 1
ATOM 3933 N N . SER B 1 158 ? 22.871 70.466 -0.002 1.00 24.30 158 SER B N 1
ATOM 3934 C CA . SER B 1 158 ? 23.395 71.539 -0.848 1.00 24.16 158 SER B CA 1
ATOM 3935 C C . SER B 1 158 ? 22.255 72.467 -1.294 1.00 23.80 158 SER B C 1
ATOM 3936 O O . SER B 1 158 ? 22.409 73.689 -1.279 1.00 24.44 158 SER B O 1
ATOM 3939 N N . ASP B 1 159 ? 21.115 71.894 -1.684 1.00 22.08 159 ASP B N 1
ATOM 3940 C CA . ASP B 1 159 ? 19.958 72.703 -2.090 1.00 20.66 159 ASP B CA 1
ATOM 3941 C C . ASP B 1 159 ? 19.610 73.707 -0.990 1.00 18.63 159 ASP B C 1
ATOM 3942 O O . ASP B 1 159 ? 19.376 74.885 -1.260 1.00 20.76 159 ASP B O 1
ATOM 3947 N N . MET B 1 160 ? 19.542 73.216 0.244 1.00 17.00 160 MET B N 1
ATOM 3948 C CA . MET B 1 160 ? 19.201 74.050 1.394 1.00 18.73 160 MET B CA 1
ATOM 3949 C C . MET B 1 160 ? 20.178 75.214 1.592 1.00 18.87 160 MET B C 1
ATOM 3950 O O . MET B 1 160 ? 19.763 76.334 1.880 1.00 19.77 160 MET B O 1
ATOM 3955 N N . LEU B 1 161 ? 21.473 74.950 1.452 1.00 17.75 161 LEU B N 1
ATOM 3956 C CA . LEU B 1 161 ? 22.465 76.011 1.598 1.00 19.53 161 LEU B CA 1
ATOM 3957 C C . LEU B 1 161 ? 22.212 77.086 0.545 1.00 20.41 161 LEU B C 1
ATOM 3958 O O . LEU B 1 161 ? 22.234 78.274 0.845 1.00 22.80 161 LEU B O 1
ATOM 3963 N N . VAL B 1 162 ? 21.946 76.660 -0.686 1.00 22.17 162 VAL B N 1
ATOM 3964 C CA . VAL B 1 162 ? 21.689 77.595 -1.774 1.00 22.32 162 VAL B CA 1
ATOM 3965 C C . VAL B 1 162 ? 20.496 78.494 -1.466 1.00 23.04 162 VAL B C 1
ATOM 3966 O O . VAL B 1 162 ? 20.555 79.704 -1.668 1.00 26.23 162 VAL B O 1
ATOM 3970 N N . LEU B 1 163 ? 19.410 77.908 -0.976 1.00 23.27 163 LEU B N 1
ATOM 3971 C CA . LEU B 1 163 ? 18.222 78.691 -0.660 1.00 23.26 163 LEU B CA 1
ATOM 3972 C C . LEU B 1 163 ? 18.534 79.745 0.405 1.00 23.81 163 LEU B C 1
ATOM 3973 O O . LEU B 1 163 ? 18.210 80.926 0.239 1.00 23.09 163 LEU B O 1
ATOM 3978 N N . GLY B 1 164 ? 19.172 79.305 1.489 1.00 24.07 164 GLY B N 1
ATOM 3979 C CA . GLY B 1 164 ? 19.528 80.203 2.576 1.00 24.06 164 GLY B CA 1
ATOM 3980 C C . GLY B 1 164 ? 20.472 81.317 2.148 1.00 25.73 164 GLY B C 1
ATOM 3981 O O . GLY B 1 164 ? 20.248 82.475 2.485 1.00 24.86 164 GLY B O 1
ATOM 3982 N N . TRP B 1 165 ? 21.530 80.974 1.416 1.00 24.76 165 TRP B N 1
ATOM 3983 C CA . TRP B 1 165 ? 22.488 81.978 0.956 1.00 25.35 165 TRP B CA 1
ATOM 3984 C C . TRP B 1 165 ? 21.833 82.993 0.015 1.00 26.66 165 TRP B C 1
ATOM 3985 O O . TRP B 1 165 ? 22.090 84.188 0.105 1.00 27.53 165 TRP B O 1
ATOM 3996 N N . THR B 1 166 ? 20.995 82.515 -0.898 1.00 26.39 166 THR B N 1
ATOM 3997 C CA . THR B 1 166 ? 20.332 83.404 -1.838 1.00 26.41 166 THR B CA 1
ATOM 3998 C C . THR B 1 166 ? 19.533 84.486 -1.115 1.00 27.65 166 THR B C 1
ATOM 3999 O O . THR B 1 166 ? 19.602 85.659 -1.475 1.00 25.55 166 THR B O 1
ATOM 4003 N N . ARG B 1 167 ? 18.789 84.099 -0.086 1.00 27.38 167 ARG B N 1
ATOM 4004 C CA . ARG B 1 167 ? 17.987 85.063 0.651 1.00 30.45 167 ARG B CA 1
ATOM 4005 C C . ARG B 1 167 ? 18.824 85.913 1.598 1.00 31.16 167 ARG B C 1
ATOM 4006 O O . ARG B 1 167 ? 18.530 87.086 1.821 1.00 32.07 167 ARG B O 1
ATOM 4014 N N . THR B 1 168 ? 19.881 85.323 2.141 1.00 31.45 168 THR B N 1
ATOM 4015 C CA . THR B 1 168 ? 20.746 86.038 3.065 1.00 30.91 168 THR B CA 1
ATOM 4016 C C . THR B 1 168 ? 21.553 87.139 2.382 1.00 30.44 168 THR B C 1
ATOM 4017 O O . THR B 1 168 ? 21.585 88.273 2.860 1.00 29.93 168 THR B O 1
ATOM 4021 N N . TYR B 1 169 ? 22.187 86.808 1.262 1.00 27.97 169 TYR B N 1
ATOM 4022 C CA . TYR B 1 169 ? 23.019 87.765 0.544 1.00 27.99 169 TYR B CA 1
ATOM 4023 C C . TYR B 1 169 ? 22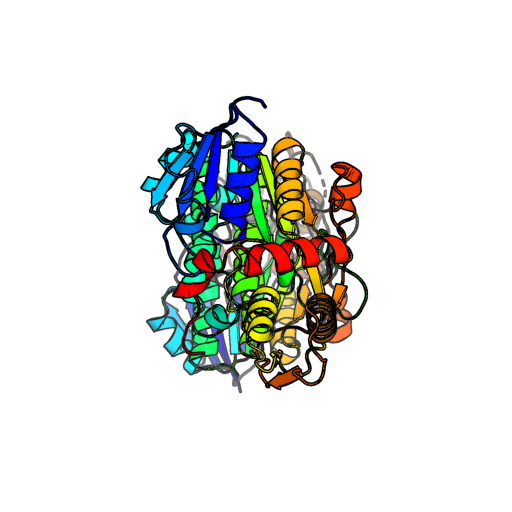.389 88.332 -0.723 1.00 28.03 169 TYR B C 1
ATOM 4024 O O . TYR B 1 169 ? 23.082 88.908 -1.565 1.00 27.72 169 TYR B O 1
ATOM 4033 N N . ASN B 1 170 ? 21.072 88.181 -0.842 1.00 28.73 170 ASN B N 1
ATOM 4034 C CA . ASN B 1 170 ? 20.325 88.668 -1.996 1.00 29.77 170 ASN B CA 1
ATOM 4035 C C . ASN B 1 170 ? 20.952 88.275 -3.325 1.00 30.01 170 ASN B C 1
ATOM 4036 O O . ASN B 1 170 ? 21.189 89.124 -4.187 1.00 29.41 170 ASN B O 1
ATOM 4041 N N . LEU B 1 171 ? 21.212 86.984 -3.494 1.00 27.94 171 LEU B N 1
ATOM 4042 C CA . LEU B 1 171 ? 21.817 86.499 -4.728 1.00 28.24 171 LEU B CA 1
ATOM 4043 C C . LEU B 1 171 ? 20.787 86.312 -5.841 1.00 26.76 171 LEU B C 1
ATOM 4044 O O . LEU B 1 171 ? 19.579 86.351 -5.613 1.00 27.18 171 LEU B O 1
ATOM 4049 N N . ASN B 1 172 ? 21.285 86.126 -7.054 1.00 27.65 172 ASN B N 1
ATOM 4050 C CA . ASN B 1 172 ? 20.441 85.903 -8.220 1.00 27.74 172 ASN B CA 1
ATOM 4051 C C . ASN B 1 172 ? 20.714 84.440 -8.503 1.00 27.98 172 ASN B C 1
ATOM 4052 O O . ASN B 1 172 ? 21.635 84.109 -9.248 1.00 27.48 172 ASN B O 1
ATOM 4057 N N . ALA B 1 173 ? 19.926 83.564 -7.888 1.00 26.92 173 ALA B N 1
ATOM 4058 C CA . ALA B 1 173 ? 20.149 82.137 -8.051 1.00 26.39 173 ALA B CA 1
ATOM 4059 C C . ALA B 1 173 ? 18.878 81.305 -8.002 1.00 26.01 173 ALA B C 1
ATOM 4060 O O . ALA B 1 173 ? 17.943 81.616 -7.267 1.00 24.00 173 ALA B O 1
ATOM 4062 N N . SER B 1 174 ? 18.869 80.243 -8.802 1.00 25.80 174 SER B N 1
ATOM 4063 C CA . SER B 1 174 ? 17.744 79.317 -8.873 1.00 25.32 174 SER B CA 1
ATOM 4064 C C . SER B 1 174 ? 18.285 77.889 -8.780 1.00 24.87 174 SER B C 1
ATOM 4065 O O . SER B 1 174 ? 19.485 77.645 -8.973 1.00 21.48 174 SER B O 1
ATOM 4068 N N . ILE B 1 175 ? 17.398 76.950 -8.476 1.00 23.57 175 ILE B N 1
ATOM 4069 C CA . ILE B 1 175 ? 17.783 75.546 -8.370 1.00 22.60 175 ILE B CA 1
ATOM 4070 C C . ILE B 1 175 ? 16.960 74.728 -9.361 1.00 22.67 175 ILE B C 1
ATOM 4071 O O . ILE B 1 175 ? 15.770 74.998 -9.553 1.00 22.03 175 ILE B O 1
ATOM 4076 N N . THR B 1 176 ? 17.585 73.736 -9.990 1.00 22.77 176 THR B N 1
ATOM 4077 C CA . THR B 1 176 ? 16.860 72.865 -10.914 1.00 22.81 176 THR B CA 1
ATOM 4078 C C . THR B 1 176 ? 16.980 71.427 -10.417 1.00 23.64 176 THR B C 1
ATOM 4079 O O . THR B 1 176 ? 18.037 71.015 -9.930 1.00 23.95 176 THR B O 1
ATOM 4083 N N . ARG B 1 177 ? 15.887 70.678 -10.526 1.00 21.24 177 ARG B N 1
ATOM 4084 C CA . ARG B 1 177 ? 15.859 69.279 -10.126 1.00 21.07 177 ARG B CA 1
ATOM 4085 C C . ARG B 1 177 ? 15.253 68.496 -11.289 1.00 22.16 177 ARG B C 1
ATOM 4086 O O . ARG B 1 177 ? 14.056 68.604 -11.572 1.00 19.51 177 ARG B O 1
ATOM 4094 N N . CYS B 1 178 ? 16.085 67.715 -11.966 1.00 21.36 178 CYS B N 1
ATOM 4095 C CA . CYS B 1 178 ? 15.622 66.934 -13.108 1.00 23.17 178 CYS B CA 1
ATOM 4096 C C . CYS B 1 178 ? 15.579 65.439 -12.827 1.00 23.64 178 CYS B C 1
ATOM 4097 O O . CYS B 1 178 ? 16.044 64.965 -11.794 1.00 24.00 178 CYS B O 1
ATOM 4100 N N . THR B 1 179 ? 15.030 64.694 -13.776 1.00 24.45 179 THR B N 1
ATOM 4101 C CA . THR B 1 179 ? 14.914 63.257 -13.633 1.00 24.15 179 THR B CA 1
ATOM 4102 C C . THR B 1 179 ? 16.086 62.556 -14.312 1.00 24.25 179 THR B C 1
ATOM 4103 O O . THR B 1 179 ? 17.070 63.201 -14.660 1.00 25.22 179 THR B O 1
ATOM 4107 N N . ASN B 1 180 ? 15.989 61.239 -14.482 1.00 25.06 180 ASN B N 1
ATOM 4108 C CA . ASN B 1 180 ? 17.060 60.460 -15.106 1.00 24.70 180 ASN B CA 1
ATOM 4109 C C . ASN B 1 180 ? 17.401 60.935 -16.505 1.00 25.41 180 ASN B C 1
ATOM 4110 O O . ASN B 1 180 ? 16.551 60.925 -17.387 1.00 24.30 180 ASN B O 1
ATOM 4115 N N . ASN B 1 181 ? 18.647 61.347 -16.713 1.00 22.49 181 ASN B N 1
ATOM 4116 C CA . ASN B 1 181 ? 19.053 61.775 -18.035 1.00 22.18 181 ASN B CA 1
ATOM 4117 C C . ASN B 1 181 ? 19.547 60.555 -18.822 1.00 23.57 181 ASN B C 1
ATOM 4118 O O . ASN B 1 181 ? 19.913 59.532 -18.249 1.00 25.34 181 ASN B O 1
ATOM 4123 N N . TYR B 1 182 ? 19.530 60.663 -20.141 1.00 23.97 182 TYR B N 1
ATOM 4124 C CA . TYR B 1 182 ? 20.023 59.596 -21.007 1.00 26.59 182 TYR B CA 1
ATOM 4125 C C . TYR B 1 182 ? 20.350 60.287 -22.311 1.00 26.34 182 TYR B C 1
ATOM 4126 O O . TYR B 1 182 ? 19.769 61.328 -22.623 1.00 27.49 182 TYR B O 1
ATOM 4135 N N . GLY B 1 183 ? 21.287 59.724 -23.062 1.00 26.31 183 GLY B N 1
ATOM 4136 C CA . GLY B 1 183 ? 21.679 60.334 -24.315 1.00 25.76 183 GLY B CA 1
ATOM 4137 C C . GLY B 1 183 ? 23.174 60.212 -24.554 1.00 25.64 183 GLY B C 1
ATOM 4138 O O . GLY B 1 183 ? 23.847 59.411 -23.908 1.00 23.81 183 GLY B O 1
ATOM 4139 N N . PRO B 1 184 ? 23.725 61.003 -25.481 1.00 26.85 184 PRO B N 1
ATOM 4140 C CA . PRO B 1 184 ? 25.158 60.948 -25.783 1.00 28.03 184 PRO B CA 1
ATOM 4141 C C . PRO B 1 184 ? 26.065 61.194 -24.580 1.00 29.57 184 PRO B C 1
ATOM 4142 O O . PRO B 1 184 ? 25.747 61.992 -23.695 1.00 30.20 184 PRO B O 1
ATOM 4146 N N . TYR B 1 185 ? 27.190 60.488 -24.555 1.00 30.51 185 TYR B N 1
ATOM 4147 C CA . TYR B 1 185 ? 28.188 60.648 -23.509 1.00 30.73 185 TYR B CA 1
ATOM 4148 C C . TYR B 1 185 ? 27.900 60.124 -22.108 1.00 31.17 185 TYR B C 1
ATOM 4149 O O . TYR B 1 185 ? 28.563 60.529 -21.155 1.00 31.31 185 TYR B O 1
ATOM 4158 N N . GLN B 1 186 ? 26.927 59.231 -21.970 1.00 31.00 186 GLN B N 1
ATOM 4159 C CA . GLN B 1 186 ? 26.633 58.658 -20.664 1.00 29.30 186 GLN B CA 1
ATOM 4160 C C . GLN B 1 186 ? 27.466 57.380 -20.559 1.00 30.30 186 GLN B C 1
ATOM 4161 O O . GLN B 1 186 ? 27.529 56.592 -21.507 1.00 29.96 186 GLN B O 1
ATOM 4167 N N . PHE B 1 187 ? 28.117 57.178 -19.419 1.00 30.26 187 PHE B N 1
ATOM 4168 C CA . PHE B 1 187 ? 28.958 55.999 -19.229 1.00 31.22 187 PHE B CA 1
ATOM 4169 C C . PHE B 1 187 ? 28.221 54.673 -19.395 1.00 31.30 187 PHE B C 1
ATOM 4170 O O . PHE B 1 187 ? 27.034 54.558 -19.081 1.00 29.17 187 PHE B O 1
ATOM 4178 N N . PRO B 1 188 ? 28.934 53.648 -19.887 1.00 31.06 188 PRO B N 1
ATOM 4179 C CA . PRO B 1 188 ? 28.405 52.301 -20.125 1.00 30.32 188 PRO B CA 1
ATOM 4180 C C . PRO B 1 188 ? 27.788 51.604 -18.922 1.00 31.12 188 PRO B C 1
ATOM 4181 O O . PRO B 1 188 ? 26.987 50.685 -19.081 1.00 31.01 188 PRO B O 1
ATOM 4185 N N . GLU B 1 189 ? 28.146 52.038 -17.718 1.00 28.97 189 GLU B N 1
ATOM 4186 C CA . GLU B 1 189 ? 27.605 51.405 -16.526 1.00 30.34 189 GLU B CA 1
ATOM 4187 C C . GLU B 1 189 ? 26.108 51.671 -16.361 1.00 28.97 189 GLU B C 1
ATOM 4188 O O . GLU B 1 189 ? 25.395 50.876 -15.753 1.00 27.60 189 GLU B O 1
ATOM 4194 N N . LYS B 1 190 ? 25.638 52.789 -16.903 1.00 28.32 190 LYS B N 1
ATOM 4195 C CA . LYS B 1 190 ? 24.235 53.165 -16.768 1.00 28.34 190 LYS B CA 1
ATOM 4196 C C . LYS B 1 190 ? 23.292 52.287 -17.586 1.00 28.02 190 LYS B C 1
ATOM 4197 O O . LYS B 1 190 ? 23.679 51.723 -18.605 1.00 27.57 190 LYS B O 1
ATOM 4203 N N . LEU B 1 191 ? 22.049 52.190 -17.125 1.00 27.25 191 LEU B N 1
ATOM 4204 C CA . LEU B 1 191 ? 21.036 51.354 -17.757 1.00 26.38 191 LEU B CA 1
ATOM 4205 C C . LEU B 1 191 ? 20.973 51.382 -19.274 1.00 26.47 191 LEU B C 1
ATOM 4206 O O . LEU B 1 191 ? 21.282 50.388 -19.937 1.00 27.42 191 LEU B O 1
ATOM 4211 N N . ILE B 1 192 ? 20.574 52.518 -19.830 1.00 25.92 192 ILE B N 1
ATOM 4212 C CA . ILE B 1 192 ? 20.433 52.632 -21.272 1.00 26.10 192 ILE B CA 1
ATOM 4213 C C . ILE B 1 192 ? 21.703 52.365 -22.083 1.00 27.47 192 ILE B C 1
ATOM 4214 O O . ILE B 1 192 ? 21.677 51.582 -23.031 1.00 26.40 192 ILE B O 1
ATOM 4219 N N . PRO B 1 193 ? 22.832 52.993 -21.726 1.00 27.08 193 PRO B N 1
ATOM 4220 C CA . PRO B 1 193 ? 24.048 52.727 -22.504 1.00 27.64 193 PRO B CA 1
ATOM 4221 C C . PRO B 1 193 ? 24.450 51.252 -22.414 1.00 29.22 193 PRO B C 1
ATOM 4222 O O . PRO B 1 193 ? 24.877 50.641 -23.398 1.00 29.11 193 PRO B O 1
ATOM 4226 N N . LYS B 1 194 ? 24.303 50.684 -21.222 1.00 29.08 194 LYS B N 1
ATOM 4227 C CA . LYS B 1 194 ? 24.671 49.295 -21.003 1.00 30.95 194 LYS B CA 1
ATOM 4228 C C . LYS B 1 194 ? 23.821 48.339 -21.828 1.00 30.31 194 LYS B C 1
ATOM 4229 O O . LYS B 1 194 ? 24.342 47.400 -22.422 1.00 29.26 194 LYS B O 1
ATOM 4235 N N . THR B 1 195 ? 22.513 48.579 -21.851 1.00 29.28 195 THR B N 1
ATOM 4236 C CA . THR B 1 195 ? 21.586 47.746 -22.602 1.00 28.63 195 THR B CA 1
ATOM 4237 C C . THR B 1 195 ? 21.921 47.782 -24.093 1.00 30.53 195 THR B C 1
ATOM 4238 O O . THR B 1 195 ? 21.958 46.746 -24.752 1.00 29.47 195 THR B O 1
ATOM 4242 N N . ILE B 1 196 ? 22.169 48.978 -24.620 1.00 31.84 196 ILE B N 1
ATOM 4243 C CA . ILE B 1 196 ? 22.498 49.141 -26.036 1.00 32.55 196 ILE B CA 1
ATOM 4244 C C . ILE B 1 196 ? 23.782 48.408 -26.418 1.00 34.86 196 ILE B C 1
ATOM 4245 O O . ILE B 1 196 ? 23.847 47.743 -27.455 1.00 34.04 196 ILE B O 1
ATOM 4250 N N . ILE B 1 197 ? 24.805 48.547 -25.582 1.00 35.16 197 ILE B N 1
ATOM 4251 C CA . ILE B 1 197 ? 26.088 47.904 -25.837 1.00 37.48 197 ILE B CA 1
ATOM 4252 C C . ILE B 1 197 ? 25.989 46.382 -25.713 1.00 38.38 197 ILE B C 1
ATOM 4253 O O . ILE B 1 197 ? 26.460 45.656 -26.586 1.00 38.99 197 ILE B O 1
ATOM 4258 N N . ARG B 1 198 ? 25.369 45.906 -24.637 1.00 39.89 198 ARG B N 1
ATOM 4259 C CA . ARG B 1 198 ? 25.198 44.470 -24.429 1.00 41.48 198 ARG B CA 1
ATOM 4260 C C . ARG B 1 198 ? 24.434 43.906 -25.626 1.00 41.74 198 ARG B C 1
ATOM 4261 O O . ARG B 1 198 ? 24.878 42.955 -26.272 1.00 41.59 198 ARG B O 1
ATOM 4269 N N . ALA B 1 199 ? 23.281 44.510 -25.909 1.00 40.82 199 ALA B N 1
ATOM 4270 C CA . ALA B 1 199 ? 22.428 44.085 -27.013 1.00 40.99 199 ALA B CA 1
ATOM 4271 C C . ALA B 1 199 ? 23.168 44.035 -28.347 1.00 40.66 199 ALA B C 1
ATOM 4272 O O . ALA B 1 199 ? 22.981 43.100 -29.122 1.00 41.73 199 ALA B O 1
ATOM 4274 N N . SER B 1 200 ? 24.002 45.037 -28.616 1.00 40.82 200 SER B N 1
ATOM 4275 C CA . SER B 1 200 ? 24.745 45.072 -29.872 1.00 41.92 200 SER B CA 1
ATOM 4276 C C . SER B 1 200 ? 25.797 43.962 -29.933 1.00 42.60 200 SER B C 1
ATOM 4277 O O . SER B 1 200 ? 26.459 43.786 -30.952 1.00 42.78 200 SER B O 1
ATOM 4280 N N . LEU B 1 201 ? 25.942 43.218 -28.841 1.00 43.28 201 LEU B N 1
ATOM 4281 C CA . LEU B 1 201 ? 26.913 42.130 -28.767 1.00 44.26 201 LEU B CA 1
ATOM 4282 C C . LEU B 1 201 ? 26.218 40.786 -28.556 1.00 44.76 201 LEU B C 1
ATOM 4283 O O . LEU B 1 201 ? 26.864 39.775 -28.265 1.00 44.67 201 LEU B O 1
ATOM 4288 N N . GLY B 1 202 ? 24.896 40.782 -28.701 1.00 44.57 202 GLY B N 1
ATOM 4289 C CA . GLY B 1 202 ? 24.140 39.557 -28.525 1.00 44.90 202 GLY B CA 1
ATOM 4290 C C . GLY B 1 202 ? 24.241 39.006 -27.119 1.00 45.42 202 GLY B C 1
ATOM 4291 O O . GLY B 1 202 ? 23.960 37.833 -26.877 1.00 46.39 202 GLY B O 1
ATOM 4292 N N . LEU B 1 203 ? 24.643 39.853 -26.182 1.00 46.12 203 LEU B N 1
ATOM 4293 C CA . LEU B 1 203 ? 24.776 39.433 -24.797 1.00 46.10 203 LEU B CA 1
ATOM 4294 C C . LEU B 1 203 ? 23.462 39.627 -24.060 1.00 46.82 203 LEU B C 1
ATOM 4295 O O . LEU B 1 203 ? 22.648 40.478 -24.432 1.00 46.49 203 LEU B O 1
ATOM 4300 N N . LYS B 1 204 ? 23.250 38.827 -23.021 1.00 47.97 204 LYS B N 1
ATOM 4301 C CA . LYS B 1 204 ? 22.028 38.936 -22.231 1.00 49.86 204 LYS B CA 1
ATOM 4302 C C . LYS B 1 204 ? 22.012 40.254 -21.462 1.00 50.87 204 LYS B C 1
ATOM 4303 O O . LYS B 1 204 ? 23.065 40.770 -21.083 1.00 50.19 204 LYS B O 1
ATOM 4309 N N . ILE B 1 205 ? 20.815 40.783 -21.238 1.00 52.14 205 ILE B N 1
ATOM 4310 C CA . ILE B 1 205 ? 20.657 42.054 -20.547 1.00 53.33 205 ILE B CA 1
ATOM 4311 C C . ILE B 1 205 ? 20.413 41.932 -19.055 1.00 55.57 205 ILE B C 1
ATOM 4312 O O . ILE B 1 205 ? 19.424 41.351 -18.612 1.00 54.42 205 ILE B O 1
ATOM 4317 N N . PRO B 1 206 ? 21.328 42.470 -18.247 1.00 57.87 206 PRO B N 1
ATOM 4318 C CA . PRO B 1 206 ? 21.231 42.471 -16.784 1.00 59.42 206 PRO B CA 1
ATOM 4319 C C . PRO B 1 206 ? 20.255 43.496 -16.292 1.00 61.74 206 PRO B C 1
ATOM 4320 O O . PRO B 1 206 ? 20.559 44.673 -16.351 1.00 62.16 206 PRO B O 1
ATOM 4324 N N . ILE B 1 207 ? 19.092 43.098 -15.804 1.00 63.85 207 ILE B N 1
ATOM 4325 C CA . ILE B 1 207 ? 18.224 44.053 -15.140 1.00 65.88 207 ILE B CA 1
ATOM 4326 C C . ILE B 1 207 ? 18.328 43.875 -13.633 1.00 66.94 207 ILE B C 1
ATOM 4327 O O . ILE B 1 207 ? 18.706 42.826 -13.129 1.00 67.65 207 ILE B O 1
ATOM 4332 N N . TYR B 1 208 ? 18.030 44.957 -12.902 1.00 67.82 208 TYR B N 1
ATOM 4333 C CA . TYR B 1 208 ? 18.274 44.847 -11.469 1.00 68.30 208 TYR B CA 1
ATOM 4334 C C . TYR B 1 208 ? 17.019 44.512 -10.661 1.00 66.94 208 TYR B C 1
ATOM 4335 O O . TYR B 1 208 ? 15.918 44.955 -10.963 1.00 66.86 208 TYR B O 1
ATOM 4344 N N . GLY B 1 209 ? 17.249 43.640 -9.664 1.00 65.54 209 GLY B N 1
ATOM 4345 C CA . GLY B 1 209 ? 16.129 43.127 -8.891 1.00 63.73 209 GLY B CA 1
ATOM 4346 C C . GLY B 1 209 ? 15.052 42.616 -9.845 1.00 62.12 209 GLY B C 1
ATOM 4347 O O . GLY B 1 209 ? 15.209 41.621 -10.536 1.00 62.69 209 GLY B O 1
ATOM 4348 N N . THR B 1 210 ? 13.905 43.319 -9.842 1.00 60.40 210 THR B N 1
ATOM 4349 C CA . THR B 1 210 ? 12.817 42.901 -10.712 1.00 58.35 210 THR B CA 1
ATOM 4350 C C . THR B 1 210 ? 12.598 43.891 -11.857 1.00 57.10 210 THR B C 1
ATOM 4351 O O . THR B 1 210 ? 11.752 43.713 -12.722 1.00 56.83 210 THR B O 1
ATOM 4355 N N . GLY B 1 211 ? 13.382 44.982 -11.828 1.00 54.92 211 GLY B N 1
ATOM 4356 C CA . GLY B 1 211 ? 13.300 45.956 -12.912 1.00 51.43 211 GLY B CA 1
ATOM 4357 C C . GLY B 1 211 ? 11.949 46.677 -12.934 1.00 48.63 211 GLY B C 1
ATOM 4358 O O . GLY B 1 211 ? 11.489 47.178 -13.954 1.00 47.41 211 GLY B O 1
ATOM 4359 N N . LYS B 1 212 ? 11.284 46.685 -11.765 1.00 46.41 212 LYS B N 1
ATOM 4360 C CA . LYS B 1 212 ? 10.005 47.379 -11.680 1.00 44.38 212 LYS B CA 1
ATOM 4361 C C . LYS B 1 212 ? 10.179 48.821 -11.196 1.00 41.72 212 LYS B C 1
ATOM 4362 O O . LYS B 1 212 ? 9.226 49.577 -11.059 1.00 39.86 212 LYS B O 1
ATOM 4368 N N . ASN B 1 213 ? 11.430 49.202 -10.941 1.00 37.84 213 ASN B N 1
ATOM 4369 C CA . ASN B 1 213 ? 11.719 50.562 -10.498 1.00 36.27 213 ASN B CA 1
ATOM 4370 C C . ASN B 1 213 ? 11.241 51.547 -11.564 1.00 33.72 213 ASN B C 1
ATOM 4371 O O . ASN B 1 213 ? 11.584 51.411 -12.739 1.00 32.40 213 ASN B O 1
ATOM 4376 N N . VAL B 1 214 ? 10.442 52.526 -11.153 1.00 29.65 214 VAL B N 1
ATOM 4377 C CA . VAL B 1 214 ? 9.922 53.529 -12.078 1.00 28.97 214 VAL B CA 1
ATOM 4378 C C . VAL B 1 214 ? 10.730 54.820 -12.015 1.00 29.32 214 VAL B C 1
ATOM 4379 O O . VAL B 1 214 ? 10.978 55.360 -10.937 1.00 29.65 214 VAL B O 1
ATOM 4383 N N . ARG B 1 215 ? 11.131 55.310 -13.182 1.00 28.81 215 ARG B N 1
ATOM 4384 C CA . ARG B 1 215 ? 11.912 56.539 -13.296 1.00 28.47 215 ARG B CA 1
ATOM 4385 C C . ARG B 1 215 ? 11.402 57.341 -14.498 1.00 28.26 215 ARG B C 1
ATOM 4386 O O . ARG B 1 215 ? 10.873 56.765 -15.448 1.00 28.61 215 ARG B O 1
ATOM 4394 N N . ASP B 1 216 ? 11.538 58.664 -14.451 1.00 26.23 216 ASP B N 1
ATOM 4395 C CA . ASP B 1 216 ? 11.140 59.498 -15.582 1.00 26.61 216 ASP B CA 1
ATOM 4396 C C . ASP B 1 216 ? 12.416 59.617 -16.399 1.00 26.17 216 ASP B C 1
ATOM 4397 O O . ASP B 1 216 ? 13.489 59.862 -15.841 1.00 27.64 216 ASP B O 1
ATOM 4402 N N . TRP B 1 217 ? 12.312 59.433 -17.711 1.00 24.31 217 TRP B N 1
ATOM 4403 C CA . TRP B 1 217 ? 13.482 59.519 -18.560 1.00 23.03 217 TRP B CA 1
ATOM 4404 C C . TRP B 1 217 ? 13.465 60.798 -19.382 1.00 23.72 217 TRP B C 1
ATOM 4405 O O . TRP B 1 217 ? 12.532 61.066 -20.140 1.00 25.51 217 TRP B O 1
ATOM 4416 N N . LEU B 1 218 ? 14.514 61.589 -19.203 1.00 22.97 218 LEU B N 1
ATOM 4417 C CA . LEU B 1 218 ? 14.652 62.879 -19.852 1.00 23.10 218 LEU B CA 1
ATOM 4418 C C . LEU B 1 218 ? 15.865 62.899 -20.760 1.00 23.25 218 LEU B C 1
ATOM 4419 O O . LEU B 1 218 ? 16.977 62.605 -20.319 1.00 21.20 218 LEU B O 1
ATOM 4424 N N . TYR B 1 219 ? 15.651 63.244 -22.029 1.00 23.81 219 TYR B N 1
ATOM 4425 C CA . TYR B 1 219 ? 16.751 63.299 -22.977 1.00 24.10 219 TYR B CA 1
ATOM 4426 C C . TYR B 1 219 ? 17.683 64.417 -22.509 1.00 23.96 219 TYR B C 1
ATOM 4427 O O . TYR B 1 219 ? 17.241 65.533 -22.259 1.00 25.32 219 TYR B O 1
ATOM 4436 N N . VAL B 1 220 ? 18.970 64.112 -22.393 1.00 23.59 220 VAL B N 1
ATOM 4437 C CA . VAL B 1 220 ? 19.940 65.087 -21.915 1.00 22.53 220 VAL B CA 1
ATOM 4438 C C . VAL B 1 220 ? 19.844 66.457 -22.587 1.00 24.09 220 VAL B C 1
ATOM 4439 O O . VAL B 1 220 ? 19.984 67.481 -21.922 1.00 24.29 220 VAL B O 1
ATOM 4443 N N . GLU B 1 221 ? 19.596 66.495 -23.891 1.00 25.17 221 GLU B N 1
ATOM 4444 C CA . GLU B 1 221 ? 19.498 67.787 -24.562 1.00 25.82 221 GLU B CA 1
ATOM 4445 C C . GLU B 1 221 ? 18.295 68.610 -24.076 1.00 26.33 221 GLU B C 1
ATOM 4446 O O . GLU B 1 221 ? 18.371 69.840 -24.009 1.00 24.98 221 GLU B O 1
ATOM 4452 N N . ASP B 1 222 ? 17.184 67.950 -23.749 1.00 25.52 222 ASP B N 1
ATOM 4453 C CA . ASP B 1 222 ? 16.026 68.687 -23.249 1.00 26.48 222 ASP B CA 1
ATOM 4454 C C . ASP B 1 222 ? 16.340 69.214 -21.848 1.00 26.07 222 ASP B C 1
ATOM 4455 O O . ASP B 1 222 ? 15.825 70.256 -21.429 1.00 25.84 222 ASP B O 1
ATOM 4460 N N . HIS B 1 223 ? 17.179 68.484 -21.121 1.00 26.17 223 HIS B N 1
ATOM 4461 C CA . HIS B 1 223 ? 17.570 68.910 -19.780 1.00 27.27 223 HIS B CA 1
ATOM 4462 C C . HIS B 1 223 ? 18.411 70.176 -19.886 1.00 26.87 223 HIS B C 1
ATOM 4463 O O . HIS B 1 223 ? 18.183 71.134 -19.151 1.00 27.26 223 HIS B O 1
ATOM 4470 N N . VAL B 1 224 ? 19.385 70.180 -20.796 1.00 27.93 224 VAL B N 1
ATOM 4471 C CA . VAL B 1 224 ? 20.237 71.357 -20.954 1.00 29.19 224 VAL B CA 1
ATOM 4472 C C . VAL B 1 224 ? 19.436 72.544 -21.485 1.00 28.65 224 VAL B C 1
ATOM 4473 O O . VAL B 1 224 ? 19.724 73.687 -21.146 1.00 29.27 224 VAL B O 1
ATOM 4477 N N . ARG B 1 225 ? 18.438 72.280 -22.322 1.00 29.82 225 ARG B N 1
ATOM 4478 C CA . ARG B 1 225 ? 17.601 73.363 -22.834 1.00 28.85 225 ARG B CA 1
ATOM 4479 C C . ARG B 1 225 ? 16.901 73.987 -21.630 1.00 27.75 225 ARG B C 1
ATOM 4480 O O . ARG B 1 225 ? 16.803 75.208 -21.520 1.00 26.81 225 ARG B O 1
ATOM 4488 N N . ALA B 1 226 ? 16.412 73.131 -20.732 1.00 26.41 226 ALA B N 1
ATOM 4489 C CA . ALA B 1 226 ? 15.730 73.583 -19.519 1.00 24.16 226 ALA B CA 1
ATOM 4490 C C . ALA B 1 226 ? 16.703 74.401 -18.676 1.00 23.60 226 ALA B C 1
ATOM 4491 O O . ALA B 1 226 ? 16.350 75.449 -18.143 1.00 22.64 226 ALA B O 1
ATOM 4493 N N . ILE B 1 227 ? 17.933 73.916 -18.551 1.00 24.89 227 ILE B N 1
ATOM 4494 C CA . ILE B 1 227 ? 18.939 74.642 -17.779 1.00 24.81 227 ILE B CA 1
ATOM 4495 C C . ILE B 1 227 ? 19.157 76.032 -18.383 1.00 25.03 227 ILE B C 1
ATOM 4496 O O . ILE B 1 227 ? 19.178 77.033 -17.666 1.00 25.41 227 ILE B O 1
ATOM 4501 N N . GLU B 1 228 ? 19.305 76.091 -19.702 1.00 26.07 228 GLU B N 1
ATOM 4502 C CA . GLU B 1 228 ? 19.505 77.365 -20.384 1.00 26.41 228 GLU B CA 1
ATOM 4503 C C . GLU B 1 228 ? 18.354 78.319 -20.094 1.00 25.78 228 GLU B C 1
ATOM 4504 O O . GLU B 1 228 ? 18.575 79.491 -19.794 1.00 25.23 228 GLU B O 1
ATOM 4510 N N . LEU B 1 229 ? 17.126 77.809 -20.178 1.00 26.01 229 LEU B N 1
ATOM 4511 C CA . LEU B 1 229 ? 15.941 78.620 -19.919 1.00 23.72 229 LEU B CA 1
ATOM 4512 C C . LEU B 1 229 ? 15.929 79.191 -18.509 1.00 23.51 229 LEU B C 1
ATOM 4513 O O . LEU B 1 229 ? 15.615 80.367 -18.310 1.00 23.74 229 LEU B O 1
ATOM 4518 N N . VAL B 1 230 ? 16.254 78.357 -17.527 1.00 22.19 230 VAL B N 1
ATOM 4519 C CA . VAL B 1 230 ? 16.283 78.811 -16.145 1.00 21.26 230 VAL B CA 1
ATOM 4520 C C . VAL B 1 230 ? 17.398 79.853 -15.979 1.00 23.22 230 VAL B C 1
ATOM 4521 O O . VAL B 1 230 ? 17.193 80.882 -15.337 1.00 22.47 230 VAL B O 1
ATOM 4525 N N . LEU B 1 231 ? 18.567 79.593 -16.565 1.00 24.05 231 LEU B N 1
ATOM 4526 C CA . LEU B 1 231 ? 19.687 80.538 -16.474 1.00 26.16 231 LEU B CA 1
ATOM 4527 C C . LEU B 1 231 ? 19.269 81.928 -16.952 1.00 27.38 231 LEU B C 1
ATOM 4528 O O . LEU B 1 231 ? 19.415 82.913 -16.231 1.00 27.74 231 LEU B O 1
ATOM 4533 N N . LEU B 1 232 ? 18.735 81.993 -18.167 1.00 27.27 232 LEU B N 1
ATOM 4534 C CA . LEU B 1 232 ? 18.324 83.256 -18.772 1.00 28.98 232 LEU B CA 1
ATOM 4535 C C . LEU B 1 232 ? 17.016 83.891 -18.293 1.00 29.05 232 LEU B C 1
ATOM 4536 O O . LEU B 1 232 ? 16.919 85.116 -18.229 1.00 29.74 232 LEU B O 1
ATOM 4541 N N . LYS B 1 233 ? 16.015 83.082 -17.951 1.00 28.84 233 LYS B N 1
ATOM 4542 C CA . LYS B 1 233 ? 14.725 83.633 -17.530 1.00 29.17 233 LYS B CA 1
ATOM 4543 C C . LYS B 1 233 ? 14.184 83.201 -16.169 1.00 28.64 233 LYS B C 1
ATOM 4544 O O . LYS B 1 233 ? 13.161 83.723 -15.724 1.00 27.51 233 LYS B O 1
ATOM 4550 N N . GLY B 1 234 ? 14.847 82.250 -15.516 1.00 27.31 234 GLY B N 1
ATOM 4551 C CA . GLY B 1 234 ? 14.389 81.790 -14.215 1.00 29.10 234 GLY B CA 1
ATOM 4552 C C . GLY B 1 234 ? 14.438 82.861 -13.133 1.00 30.81 234 GLY B C 1
ATOM 4553 O O . GLY B 1 234 ? 15.228 83.806 -13.210 1.00 30.36 234 GLY B O 1
ATOM 4554 N N . GLU B 1 235 ? 13.592 82.718 -12.117 1.00 30.92 235 GLU B N 1
ATOM 4555 C CA . GLU B 1 235 ? 13.543 83.689 -11.029 1.00 31.40 235 GLU B CA 1
ATOM 4556 C C . GLU B 1 235 ? 14.414 83.262 -9.861 1.00 30.52 235 GLU B C 1
ATOM 4557 O O . GLU B 1 235 ? 14.495 82.076 -9.530 1.00 28.22 235 GLU B O 1
ATOM 4563 N N . SER B 1 236 ? 15.044 84.245 -9.229 1.00 28.27 236 SER B N 1
ATOM 4564 C CA . SER B 1 236 ? 15.905 83.991 -8.086 1.00 29.20 236 SER B CA 1
ATOM 4565 C C . SER B 1 236 ? 15.077 83.472 -6.921 1.00 27.14 236 SER B C 1
ATOM 4566 O O . SER B 1 236 ? 13.929 83.877 -6.735 1.00 27.17 236 SER B O 1
ATOM 4569 N N . ARG B 1 237 ? 15.669 82.570 -6.146 1.00 28.57 237 ARG B N 1
ATOM 4570 C CA . ARG B 1 237 ? 15.014 81.979 -4.985 1.00 29.97 237 ARG B CA 1
ATOM 4571 C C . ARG B 1 237 ? 13.965 80.939 -5.373 1.00 29.72 237 ARG B C 1
ATOM 4572 O O . ARG B 1 237 ? 13.260 80.412 -4.514 1.00 31.43 237 ARG B O 1
ATOM 4580 N N . GLU B 1 238 ? 13.868 80.642 -6.664 1.00 28.23 238 GLU B N 1
ATOM 4581 C CA . GLU B 1 238 ? 12.904 79.660 -7.144 1.00 26.69 238 GLU B CA 1
ATOM 4582 C C . GLU B 1 238 ? 13.575 78.341 -7.514 1.00 26.32 238 GLU B C 1
ATOM 4583 O O . GLU B 1 238 ? 14.706 78.323 -8.005 1.00 22.34 238 GLU B O 1
ATOM 4589 N N . ILE B 1 239 ? 12.864 77.243 -7.265 1.00 24.82 239 ILE B N 1
ATOM 4590 C CA . ILE B 1 239 ? 13.331 75.907 -7.618 1.00 23.20 239 ILE B CA 1
ATOM 4591 C C . ILE B 1 239 ? 12.470 75.487 -8.807 1.00 23.37 239 ILE B C 1
ATOM 4592 O O . ILE B 1 239 ? 11.256 75.747 -8.827 1.00 22.82 239 ILE B O 1
ATOM 4597 N N . TYR B 1 240 ? 13.086 74.841 -9.790 1.00 22.66 240 TYR B N 1
ATOM 4598 C CA . TYR B 1 240 ? 12.365 74.389 -10.979 1.00 21.13 240 TYR B CA 1
ATOM 4599 C C . TYR B 1 240 ? 12.531 72.894 -11.220 1.00 20.94 240 TYR B C 1
ATOM 4600 O O . TYR B 1 240 ? 13.640 72.433 -11.511 1.00 20.42 240 TYR B O 1
ATOM 4609 N N . ASN B 1 241 ? 11.441 72.137 -11.082 1.00 18.91 241 ASN B N 1
ATOM 4610 C CA . ASN B 1 241 ? 11.484 70.701 -11.347 1.00 18.75 241 ASN B CA 1
ATOM 4611 C C . ASN B 1 241 ? 11.529 70.562 -12.863 1.00 19.69 241 ASN B C 1
ATOM 4612 O O . ASN B 1 241 ? 10.930 71.364 -13.572 1.00 18.47 241 ASN B O 1
ATOM 4617 N N . ILE B 1 242 ? 12.224 69.540 -13.353 1.00 21.29 242 ILE B N 1
ATOM 4618 C CA . ILE B 1 242 ? 12.326 69.296 -14.788 1.00 21.88 242 ILE B CA 1
ATOM 4619 C C . ILE B 1 242 ? 12.063 67.811 -15.044 1.00 22.75 242 ILE B C 1
ATOM 4620 O O . ILE B 1 242 ? 12.845 66.953 -14.623 1.00 21.10 242 ILE B O 1
ATOM 4625 N N . SER B 1 243 ? 10.954 67.511 -15.718 1.00 22.95 243 SER B N 1
ATOM 4626 C CA . SER B 1 243 ? 10.601 66.127 -16.024 1.00 24.20 243 SER B CA 1
ATOM 4627 C C . SER B 1 243 ? 9.973 66.023 -17.419 1.00 23.47 243 SER B C 1
ATOM 4628 O O . SER B 1 243 ? 9.314 66.955 -17.879 1.00 24.76 243 SER B O 1
ATOM 4631 N N . ALA B 1 244 ? 10.175 64.886 -18.082 1.00 21.34 244 ALA B N 1
ATOM 4632 C CA . ALA B 1 244 ? 9.655 64.680 -19.433 1.00 22.33 244 ALA B CA 1
ATOM 4633 C C . ALA B 1 244 ? 8.251 64.087 -19.520 1.00 22.66 244 ALA B C 1
ATOM 4634 O O . ALA B 1 244 ? 7.603 64.198 -20.552 1.00 23.10 244 ALA B O 1
ATOM 4636 N N . GLY B 1 245 ? 7.782 63.462 -18.447 1.00 22.70 245 GLY B N 1
ATOM 4637 C CA . GLY B 1 245 ? 6.467 62.851 -18.488 1.00 26.20 245 GLY B CA 1
ATOM 4638 C C . GLY B 1 245 ? 6.572 61.516 -19.205 1.00 26.72 245 GLY B C 1
ATOM 4639 O O . GLY B 1 245 ? 5.630 61.060 -19.854 1.00 25.95 245 GLY B O 1
ATOM 4640 N N . GLU B 1 246 ? 7.741 60.897 -19.083 1.00 26.72 246 GLU B N 1
ATOM 4641 C CA . GLU B 1 246 ? 8.031 59.603 -19.697 1.00 26.32 246 GLU B CA 1
ATOM 4642 C C . GLU B 1 246 ? 8.445 58.625 -18.605 1.00 26.26 246 GLU B C 1
ATOM 4643 O O . GLU B 1 246 ? 9.606 58.194 -18.539 1.00 24.80 246 GLU B O 1
ATOM 4649 N N . GLU B 1 247 ? 7.497 58.283 -17.742 1.00 25.22 247 GLU B N 1
ATOM 4650 C CA . GLU B 1 247 ? 7.783 57.366 -16.646 1.00 28.37 247 GLU B CA 1
ATOM 4651 C C . GLU B 1 247 ? 7.631 55.915 -17.067 1.00 29.26 247 GLU B C 1
ATOM 4652 O O . GLU B 1 247 ? 6.570 55.494 -17.534 1.00 29.64 247 GLU B O 1
ATOM 4658 N N . LYS B 1 248 ? 8.711 55.156 -16.902 1.00 28.71 248 LYS B N 1
ATOM 4659 C CA . LYS B 1 248 ? 8.731 53.748 -17.280 1.00 29.19 248 LYS B CA 1
ATOM 4660 C C . LYS B 1 248 ? 9.527 52.914 -16.276 1.00 29.29 248 LYS B C 1
ATOM 4661 O O . LYS B 1 248 ? 10.394 53.437 -15.576 1.00 29.29 248 LYS B O 1
ATOM 4667 N N . THR B 1 249 ? 9.226 51.618 -16.201 1.00 27.93 249 THR B N 1
ATOM 4668 C CA . THR B 1 249 ? 9.959 50.724 -15.309 1.00 26.43 249 THR B CA 1
ATOM 4669 C C . THR B 1 249 ? 11.253 50.406 -16.053 1.00 26.95 249 THR B C 1
ATOM 4670 O O . THR B 1 249 ? 11.320 50.586 -17.266 1.00 27.51 249 THR B O 1
ATOM 4674 N N . ASN B 1 250 ? 12.280 49.945 -15.348 1.00 27.78 250 ASN B N 1
ATOM 4675 C CA . ASN B 1 250 ? 13.534 49.621 -16.021 1.00 30.06 250 ASN B CA 1
ATOM 4676 C C . ASN B 1 250 ? 13.324 48.518 -17.059 1.00 30.70 250 ASN B C 1
ATOM 4677 O O . ASN B 1 250 ? 13.982 48.502 -18.097 1.00 31.69 250 ASN B O 1
ATOM 4682 N N . LEU B 1 251 ? 12.405 47.600 -16.775 1.00 31.56 251 LEU B N 1
ATOM 4683 C CA . LEU B 1 251 ? 12.113 46.499 -17.691 1.00 31.13 251 LEU B CA 1
ATOM 4684 C C . LEU B 1 251 ? 11.533 47.042 -18.995 1.00 30.47 251 LEU B C 1
ATOM 4685 O O . LEU B 1 251 ? 11.918 46.614 -20.083 1.00 31.60 251 LEU B O 1
ATOM 4690 N N . GLU B 1 252 ? 10.598 47.980 -18.876 1.00 29.74 252 GLU B N 1
ATOM 4691 C CA . GLU B 1 252 ? 9.975 48.613 -20.032 1.00 29.28 252 GLU B CA 1
ATOM 4692 C C . GLU B 1 252 ? 11.013 49.300 -20.917 1.00 28.27 252 GLU B C 1
ATOM 4693 O O . GLU B 1 252 ? 10.964 49.200 -22.141 1.00 28.92 252 GLU B O 1
ATOM 4699 N N . VAL B 1 253 ? 11.951 50.009 -20.299 1.00 28.27 253 VAL B N 1
ATOM 4700 C CA . VAL B 1 253 ? 12.995 50.695 -21.055 1.00 27.40 253 VAL B CA 1
ATOM 4701 C C . VAL B 1 253 ? 13.830 49.694 -21.855 1.00 27.38 253 VAL B C 1
ATOM 4702 O O . VAL B 1 253 ? 14.127 49.921 -23.030 1.00 25.89 253 VAL B O 1
ATOM 4706 N N . VAL B 1 254 ? 14.199 48.588 -21.216 1.00 27.44 254 VAL B N 1
ATOM 4707 C CA . VAL B 1 254 ? 15.011 47.569 -21.878 1.00 29.45 254 VAL B CA 1
ATOM 4708 C C . VAL B 1 254 ? 14.286 46.951 -23.069 1.00 29.16 254 VAL B C 1
ATOM 4709 O O . VAL B 1 254 ? 14.865 46.817 -24.137 1.00 30.93 254 VAL B O 1
ATOM 4713 N N . LYS B 1 255 ? 13.023 46.583 -22.881 1.00 30.41 255 LYS B N 1
ATOM 4714 C CA . LYS B 1 255 ? 12.248 45.984 -23.958 1.00 31.61 255 LYS B CA 1
ATOM 4715 C C . LYS B 1 255 ? 12.135 46.927 -25.149 1.00 31.31 255 LYS B C 1
ATOM 4716 O O . LYS B 1 255 ? 12.223 46.499 -26.299 1.00 30.80 255 LYS B O 1
ATOM 4722 N N . ILE B 1 256 ? 11.950 48.214 -24.878 1.00 29.24 256 ILE B N 1
ATOM 4723 C CA . ILE B 1 256 ? 11.853 49.191 -25.954 1.00 27.44 256 ILE B CA 1
ATOM 4724 C C . ILE B 1 256 ? 13.154 49.189 -26.753 1.00 27.48 256 ILE B C 1
ATOM 4725 O O . ILE B 1 256 ? 13.143 49.040 -27.979 1.00 27.06 256 ILE B O 1
ATOM 4730 N N . ILE B 1 257 ? 14.278 49.333 -26.061 1.00 25.90 257 ILE B N 1
ATOM 4731 C CA . ILE B 1 257 ? 15.572 49.346 -26.731 1.00 25.17 257 ILE B CA 1
ATOM 4732 C C . ILE B 1 257 ? 15.799 48.088 -27.578 1.00 27.29 257 ILE B C 1
ATOM 4733 O O . ILE B 1 257 ? 16.240 48.178 -28.723 1.00 25.83 257 ILE B O 1
ATOM 4738 N N . LEU B 1 258 ? 15.495 46.920 -27.020 1.00 29.15 258 LEU B N 1
ATOM 4739 C CA . LEU B 1 258 ? 15.689 45.668 -27.747 1.00 32.08 258 LEU B CA 1
ATOM 4740 C C . LEU B 1 258 ? 14.888 45.620 -29.040 1.00 33.01 258 LEU B C 1
ATOM 4741 O O . LEU B 1 258 ? 15.414 45.251 -30.087 1.00 34.28 258 LEU B O 1
ATOM 4746 N N . ARG B 1 259 ? 13.617 45.997 -28.960 1.00 34.94 259 ARG B N 1
ATOM 4747 C CA . ARG B 1 259 ? 12.739 46.021 -30.123 1.00 35.71 259 ARG B CA 1
ATOM 4748 C C . ARG B 1 259 ? 13.329 46.875 -31.240 1.00 35.31 259 ARG B C 1
ATOM 4749 O O . ARG B 1 259 ? 13.432 46.440 -32.388 1.00 35.97 259 ARG B O 1
ATOM 4757 N N . LEU B 1 260 ? 13.719 48.094 -30.892 1.00 33.57 260 LEU B N 1
ATOM 4758 C CA . LEU B 1 260 ? 14.286 49.027 -31.853 1.00 33.99 260 LEU B CA 1
ATOM 4759 C C . LEU B 1 260 ? 15.652 48.611 -32.382 1.00 34.53 260 LEU B C 1
ATOM 4760 O O . LEU B 1 260 ? 16.112 49.132 -33.397 1.00 34.32 260 LEU B O 1
ATOM 4765 N N . MET B 1 261 ? 16.303 47.679 -31.697 1.00 35.03 261 MET B N 1
ATOM 4766 C CA . MET B 1 261 ? 17.617 47.214 -32.131 1.00 37.21 261 MET B CA 1
ATOM 4767 C C . MET B 1 261 ? 17.537 45.886 -32.874 1.00 38.29 261 MET B C 1
ATOM 4768 O O . MET B 1 261 ? 18.531 45.428 -33.441 1.00 36.09 261 MET B O 1
ATOM 4773 N N . GLY B 1 262 ? 16.355 45.271 -32.848 1.00 40.04 262 GLY B N 1
ATOM 4774 C CA . GLY B 1 262 ? 16.149 44.008 -33.536 1.00 42.99 262 GLY B CA 1
ATOM 4775 C C . GLY B 1 262 ? 16.487 42.751 -32.757 1.00 45.30 262 GLY B C 1
ATOM 4776 O O . GLY B 1 262 ? 16.680 41.688 -33.352 1.00 46.28 262 GLY B O 1
ATOM 4777 N N . LYS B 1 263 ? 16.551 42.856 -31.434 1.00 45.09 263 LYS B N 1
ATOM 4778 C CA . LYS B 1 263 ? 16.871 41.703 -30.603 1.00 46.37 263 LYS B CA 1
ATOM 4779 C C . LYS B 1 263 ? 15.621 41.172 -29.903 1.00 47.14 263 LYS B C 1
ATOM 4780 O O . LYS B 1 263 ? 14.592 41.841 -29.859 1.00 47.35 263 LYS B O 1
ATOM 4786 N N . GLY B 1 264 ? 15.718 39.966 -29.354 1.00 48.20 264 GLY B N 1
ATOM 4787 C CA . GLY B 1 264 ? 14.579 39.367 -28.682 1.00 50.46 264 GLY B CA 1
ATOM 4788 C C . GLY B 1 264 ? 14.565 39.577 -27.184 1.00 51.58 264 GLY B C 1
ATOM 4789 O O . GLY B 1 264 ? 15.618 39.678 -26.551 1.00 51.09 264 GLY B O 1
ATOM 4790 N N . GLU B 1 265 ? 13.366 39.630 -26.614 1.00 52.53 265 GLU B N 1
ATOM 4791 C CA . GLU B 1 265 ? 13.216 39.841 -25.183 1.00 54.23 265 GLU B CA 1
ATOM 4792 C C . GLU B 1 265 ? 13.682 38.634 -24.377 1.00 55.57 265 GLU B C 1
ATOM 4793 O O . GLU B 1 265 ? 13.487 38.581 -23.164 1.00 56.59 265 GLU B O 1
ATOM 4799 N N . GLU B 1 266 ? 14.296 37.663 -25.045 1.00 57.71 266 GLU B N 1
ATOM 4800 C CA . GLU B 1 266 ? 14.781 36.486 -24.337 1.00 59.88 266 GLU B CA 1
ATOM 4801 C C . GLU B 1 266 ? 16.172 36.751 -23.775 1.00 60.42 266 GLU B C 1
ATOM 4802 O O . GLU B 1 266 ? 16.671 35.992 -22.945 1.00 61.44 266 GLU B O 1
ATOM 4808 N N . LEU B 1 267 ? 16.797 37.831 -24.231 1.00 60.83 267 LEU B N 1
ATOM 4809 C CA . LEU B 1 267 ? 18.125 38.192 -23.752 1.00 61.45 267 LEU B CA 1
ATOM 4810 C C . LEU B 1 267 ? 18.023 38.761 -22.337 1.00 61.76 267 LEU B C 1
ATOM 4811 O O . LEU B 1 267 ? 19.023 38.869 -21.627 1.00 61.02 267 LEU B O 1
ATOM 4816 N N . ILE B 1 268 ? 16.804 39.112 -21.934 1.00 62.69 268 ILE B N 1
ATOM 4817 C CA . ILE B 1 268 ? 16.552 39.686 -20.619 1.00 63.89 268 ILE B CA 1
ATOM 4818 C C . ILE B 1 268 ? 16.700 38.669 -19.489 1.00 65.05 268 ILE B C 1
ATOM 4819 O O . ILE B 1 268 ? 16.060 37.633 -19.441 1.00 64.82 268 ILE B O 1
ATOM 4824 N N . GLU B 1 269 ? 17.621 38.996 -18.564 1.00 66.62 269 GLU B N 1
ATOM 4825 C CA . GLU B 1 269 ? 17.769 38.177 -17.369 1.00 68.65 269 GLU B CA 1
ATOM 4826 C C . GLU B 1 269 ? 17.960 39.056 -16.131 1.00 69.23 269 GLU B C 1
ATOM 4827 O O . GLU B 1 269 ? 18.920 39.799 -16.004 1.00 69.70 269 GLU B O 1
ATOM 4833 N N . LEU B 1 270 ? 16.976 38.992 -15.216 1.00 69.97 270 LEU B N 1
ATOM 4834 C CA . LEU B 1 270 ? 17.086 39.777 -14.000 1.00 70.87 270 LEU B CA 1
ATOM 4835 C C . LEU B 1 270 ? 18.236 39.300 -13.099 1.00 71.62 270 LEU B C 1
ATOM 4836 O O . LEU B 1 270 ? 18.380 38.128 -12.771 1.00 72.18 270 LEU B O 1
ATOM 4841 N N . VAL B 1 271 ? 19.099 40.282 -12.759 1.00 72.60 271 VAL B N 1
ATOM 4842 C CA . VAL B 1 271 ? 20.107 40.076 -11.724 1.00 73.23 271 VAL B CA 1
ATOM 4843 C C . VAL B 1 271 ? 19.727 40.888 -10.482 1.00 74.00 271 VAL B C 1
ATOM 4844 O O . VAL B 1 271 ? 19.099 41.934 -10.563 1.00 74.41 271 VAL B O 1
ATOM 4848 N N . GLU B 1 272 ? 20.102 40.369 -9.296 1.00 75.00 272 GLU B N 1
ATOM 4849 C CA . GLU B 1 272 ? 19.521 40.941 -8.084 1.00 75.88 272 GLU B CA 1
ATOM 4850 C C . GLU B 1 272 ? 20.452 41.900 -7.344 1.00 76.18 272 GLU B C 1
ATOM 4851 O O . GLU B 1 272 ? 21.587 41.595 -7.003 1.00 76.27 272 GLU B O 1
ATOM 4857 N N . ASP B 1 273 ? 19.922 43.112 -7.127 1.00 76.45 273 ASP B N 1
ATOM 4858 C CA . ASP B 1 273 ? 20.641 44.119 -6.372 1.00 76.88 273 ASP B CA 1
ATOM 4859 C C . ASP B 1 273 ? 19.742 45.313 -6.062 1.00 76.65 273 ASP B C 1
ATOM 4860 O O . ASP B 1 273 ? 19.121 45.906 -6.938 1.00 76.45 273 ASP B O 1
ATOM 4865 N N . ARG B 1 274 ? 19.627 45.631 -4.765 1.00 76.20 274 ARG B N 1
ATOM 4866 C CA . ARG B 1 274 ? 18.678 46.688 -4.444 1.00 75.55 274 ARG B CA 1
ATOM 4867 C C . ARG B 1 274 ? 18.781 47.109 -2.973 1.00 75.18 274 ARG B C 1
ATOM 4868 O O . ARG B 1 274 ? 17.937 46.808 -2.146 1.00 75.09 274 ARG B O 1
ATOM 4876 N N . PRO B 1 275 ? 19.899 47.793 -2.664 1.00 74.53 275 PRO B N 1
ATOM 4877 C CA . PRO B 1 275 ? 20.125 48.332 -1.330 1.00 73.56 275 PRO B CA 1
ATOM 4878 C C . PRO B 1 275 ? 19.412 49.667 -1.123 1.00 72.26 275 PRO B C 1
ATOM 4879 O O . PRO B 1 275 ? 18.366 49.760 -0.500 1.00 72.41 275 PRO B O 1
ATOM 4883 N N . GLY B 1 276 ? 20.036 50.738 -1.643 1.00 71.08 276 GLY B N 1
ATOM 4884 C CA . GLY B 1 276 ? 19.538 52.071 -1.327 1.00 68.59 276 GLY B CA 1
ATOM 4885 C C . GLY B 1 276 ? 18.748 52.698 -2.479 1.00 66.08 276 GLY B C 1
ATOM 4886 O O . GLY B 1 276 ? 18.495 53.894 -2.517 1.00 66.62 276 GLY B O 1
ATOM 4887 N N . HIS B 1 277 ? 18.386 51.851 -3.460 1.00 64.21 277 HIS B N 1
ATOM 4888 C CA . HIS B 1 277 ? 17.566 52.339 -4.564 1.00 60.75 277 HIS B CA 1
ATOM 4889 C C . HIS B 1 277 ? 16.067 52.272 -4.224 1.00 58.46 277 HIS B C 1
ATOM 4890 O O . HIS B 1 277 ? 15.602 51.405 -3.492 1.00 60.37 277 HIS B O 1
ATOM 4897 N N . ASP B 1 278 ? 15.316 53.266 -4.757 1.00 54.76 278 ASP B N 1
ATOM 4898 C CA . ASP B 1 278 ? 13.903 53.428 -4.398 1.00 50.67 278 ASP B CA 1
ATOM 4899 C C . ASP B 1 278 ? 12.966 53.016 -5.548 1.00 47.12 278 ASP B C 1
ATOM 4900 O O . ASP B 1 278 ? 13.323 53.031 -6.717 1.00 47.07 278 ASP B O 1
ATOM 4905 N N . LEU B 1 279 ? 11.721 52.641 -5.169 1.00 43.37 279 LEU B N 1
ATOM 4906 C CA . LEU B 1 279 ? 10.764 52.146 -6.164 1.00 39.96 279 LEU B CA 1
ATOM 4907 C C . LEU B 1 279 ? 10.415 53.162 -7.273 1.00 35.91 279 LEU B C 1
ATOM 4908 O O . LEU B 1 279 ? 10.518 52.872 -8.457 1.00 35.52 279 LEU B O 1
ATOM 4913 N N . ARG B 1 280 ? 9.946 54.374 -6.882 1.00 31.65 280 ARG B N 1
ATOM 4914 C CA . ARG B 1 280 ? 9.481 55.304 -7.923 1.00 28.66 280 ARG B CA 1
ATOM 4915 C C . ARG B 1 280 ? 9.787 56.786 -7.607 1.00 27.04 280 ARG B C 1
ATOM 4916 O O . ARG B 1 280 ? 9.543 57.293 -6.518 1.00 27.46 280 ARG B O 1
ATOM 4924 N N . TYR B 1 281 ? 10.317 57.481 -8.615 1.00 25.42 281 TYR B N 1
ATOM 4925 C CA . TYR B 1 281 ? 10.603 58.917 -8.529 1.00 24.42 281 TYR B CA 1
ATOM 4926 C C . TYR B 1 281 ? 9.719 59.614 -9.555 1.00 21.72 281 TYR B C 1
ATOM 4927 O O . TYR B 1 281 ? 9.618 59.166 -10.697 1.00 22.08 281 TYR B O 1
ATOM 4936 N N . SER B 1 282 ? 9.098 60.719 -9.160 1.00 21.65 282 SER B N 1
ATOM 4937 C CA . SER B 1 282 ? 8.216 61.447 -10.064 1.00 20.26 282 SER B CA 1
ATOM 4938 C C . SER B 1 282 ? 8.128 62.933 -9.707 1.00 21.23 282 SER B C 1
ATOM 4939 O O . SER B 1 282 ? 7.773 63.285 -8.585 1.00 20.86 282 SER B O 1
ATOM 4942 N N . LEU B 1 283 ? 8.435 63.795 -10.676 1.00 21.84 283 LEU B N 1
ATOM 4943 C CA . LEU B 1 283 ? 8.400 65.238 -10.475 1.00 21.49 283 LEU B CA 1
ATOM 4944 C C . LEU B 1 283 ? 7.307 65.913 -11.284 1.00 21.30 283 LEU B C 1
ATOM 4945 O O . LEU B 1 283 ? 7.044 65.550 -12.435 1.00 19.54 283 LEU B O 1
ATOM 4950 N N . ASP B 1 284 ? 6.690 66.911 -10.666 1.00 20.19 284 ASP B N 1
ATOM 4951 C CA . ASP B 1 284 ? 5.653 67.719 -11.291 1.00 20.39 284 ASP B CA 1
ATOM 4952 C C . ASP B 1 284 ? 6.438 68.927 -11.825 1.00 19.67 284 ASP B C 1
ATOM 4953 O O . ASP B 1 284 ? 6.884 69.756 -11.049 1.00 19.83 284 ASP B O 1
ATOM 4958 N N . SER B 1 285 ? 6.629 69.011 -13.138 1.00 20.80 285 SER B N 1
ATOM 4959 C CA . SER B 1 285 ? 7.368 70.128 -13.723 1.00 21.26 285 SER B CA 1
ATOM 4960 C C . SER B 1 285 ? 6.456 71.189 -14.330 1.00 21.35 285 SER B C 1
ATOM 4961 O O . SER B 1 285 ? 6.810 71.838 -15.311 1.00 23.02 285 SER B O 1
ATOM 4964 N N . TRP B 1 286 ? 5.284 71.378 -13.734 1.00 21.86 286 TRP B N 1
ATOM 4965 C CA . TRP B 1 286 ? 4.349 72.376 -14.234 1.00 20.65 286 TRP B CA 1
ATOM 4966 C C . TRP B 1 286 ? 4.890 73.803 -14.141 1.00 23.24 286 TRP B C 1
ATOM 4967 O O . TRP B 1 286 ? 4.687 74.621 -15.043 1.00 23.69 286 TRP B O 1
ATOM 4978 N N . LYS B 1 287 ? 5.557 74.101 -13.031 1.00 23.08 287 LYS B N 1
ATOM 4979 C CA . LYS B 1 287 ? 6.113 75.427 -12.784 1.00 24.24 287 LYS B CA 1
ATOM 4980 C C . LYS B 1 287 ? 6.958 75.980 -13.931 1.00 23.11 287 LYS B C 1
ATOM 4981 O O . LYS B 1 287 ? 6.704 77.083 -14.414 1.00 21.72 287 LYS B O 1
ATOM 4987 N N . ILE B 1 288 ? 7.957 75.216 -14.364 1.00 23.38 288 ILE B N 1
ATOM 4988 C CA . ILE B 1 288 ? 8.841 75.654 -15.436 1.00 23.96 288 ILE B CA 1
ATOM 4989 C C . ILE B 1 288 ? 8.128 75.708 -16.786 1.00 25.01 288 ILE B C 1
ATOM 4990 O O . ILE B 1 288 ? 8.444 76.544 -17.632 1.00 24.68 288 ILE B O 1
ATOM 4995 N N . THR B 1 289 ? 7.160 74.824 -16.992 1.00 25.10 289 THR B N 1
ATOM 4996 C CA . THR B 1 289 ? 6.421 74.833 -18.246 1.00 25.68 289 THR B CA 1
ATOM 4997 C C . THR B 1 289 ? 5.557 76.095 -18.292 1.00 25.12 289 THR B C 1
ATOM 4998 O O . THR B 1 289 ? 5.545 76.812 -19.293 1.00 25.54 289 THR B O 1
ATOM 5002 N N . ARG B 1 290 ? 4.850 76.369 -17.199 1.00 24.98 290 ARG B N 1
ATOM 5003 C CA . ARG B 1 290 ? 3.979 77.545 -17.104 1.00 25.48 290 ARG B CA 1
ATOM 5004 C C . ARG B 1 290 ? 4.743 78.871 -17.172 1.00 26.73 290 ARG B C 1
ATOM 5005 O O . ARG B 1 290 ? 4.402 79.754 -17.963 1.00 25.86 290 ARG B O 1
ATOM 5013 N N . ASP B 1 291 ? 5.778 79.009 -16.350 1.00 26.61 291 ASP B N 1
ATOM 5014 C CA . ASP B 1 291 ? 6.527 80.261 -16.319 1.00 27.84 291 ASP B CA 1
ATOM 5015 C C . ASP B 1 291 ? 7.550 80.457 -17.425 1.00 28.01 291 ASP B C 1
ATOM 5016 O O . ASP B 1 291 ? 7.615 81.529 -18.025 1.00 28.56 291 ASP B O 1
ATOM 5021 N N . LEU B 1 292 ? 8.350 79.433 -17.697 1.00 27.15 292 LEU B N 1
ATOM 5022 C CA . LEU B 1 292 ? 9.386 79.562 -18.710 1.00 25.00 292 LEU B CA 1
ATOM 5023 C C . LEU B 1 292 ? 9.059 78.906 -20.041 1.00 25.51 292 LEU B C 1
ATOM 5024 O O . LEU B 1 292 ? 9.891 78.883 -20.942 1.00 24.13 292 LEU B O 1
ATOM 5029 N N . LYS B 1 293 ? 7.856 78.355 -20.156 1.00 24.40 293 LYS B N 1
ATOM 5030 C CA . LYS B 1 293 ? 7.414 77.732 -21.397 1.00 26.59 293 LYS B CA 1
ATOM 5031 C C . LYS B 1 293 ? 8.271 76.554 -21.868 1.00 26.27 293 LYS B C 1
ATOM 5032 O O . LYS B 1 293 ? 8.373 76.296 -23.066 1.00 26.23 293 LYS B O 1
ATOM 5038 N N . TRP B 1 294 ? 8.877 75.832 -20.935 1.00 25.95 294 TRP B N 1
ATOM 5039 C CA . TRP B 1 294 ? 9.702 74.691 -21.316 1.00 26.20 294 TRP B CA 1
ATOM 5040 C C . TRP B 1 294 ? 8.882 73.425 -21.488 1.00 25.90 294 TRP B C 1
ATOM 5041 O O . TRP B 1 294 ? 8.009 73.131 -20.680 1.00 26.63 294 TRP B O 1
ATOM 5052 N N . ARG B 1 295 ? 9.189 72.687 -22.550 1.00 25.44 295 ARG B N 1
ATOM 5053 C CA . ARG B 1 295 ? 8.556 71.410 -22.847 1.00 25.32 295 ARG B CA 1
ATOM 5054 C C . ARG B 1 295 ? 9.580 70.552 -23.598 1.00 25.24 295 ARG B C 1
ATOM 5055 O O . ARG B 1 295 ? 10.419 71.074 -24.336 1.00 24.75 295 ARG B O 1
ATOM 5063 N N . PRO B 1 296 ? 9.543 69.229 -23.401 1.00 24.62 296 PRO B N 1
ATOM 5064 C CA . PRO B 1 296 ? 10.504 68.367 -24.098 1.00 26.29 296 PRO B CA 1
ATOM 5065 C C . PRO B 1 296 ? 10.407 68.531 -25.609 1.00 27.70 296 PRO B C 1
ATOM 5066 O O . PRO B 1 296 ? 9.307 68.594 -26.169 1.00 26.74 296 PRO B O 1
ATOM 5070 N N . LYS B 1 297 ? 11.558 68.596 -26.265 1.00 25.89 297 LYS B N 1
ATOM 5071 C CA . LYS B 1 297 ? 11.585 68.736 -27.709 1.00 28.48 297 LYS B CA 1
ATOM 5072 C C . LYS B 1 297 ? 11.521 67.339 -28.325 1.00 27.63 297 LYS B C 1
ATOM 5073 O O . LYS B 1 297 ? 11.129 67.172 -29.476 1.00 26.50 297 LYS B O 1
ATOM 5079 N N . TYR B 1 298 ? 11.889 66.338 -27.535 1.00 27.12 298 TYR B N 1
ATOM 5080 C CA . TYR B 1 298 ? 11.900 64.953 -28.001 1.00 27.48 298 TYR B CA 1
ATOM 5081 C C . TYR B 1 298 ? 11.095 64.049 -27.076 1.00 26.26 298 TYR B C 1
ATOM 5082 O O . TYR B 1 298 ? 11.169 64.185 -25.855 1.00 25.84 298 TYR B O 1
ATOM 5091 N N . THR B 1 299 ? 10.323 63.129 -27.652 1.00 25.01 299 THR B N 1
ATOM 5092 C CA . THR B 1 299 ? 9.567 62.185 -26.837 1.00 25.11 299 THR B CA 1
ATOM 5093 C C . THR B 1 299 ? 10.598 61.126 -26.464 1.00 24.62 299 THR B C 1
ATOM 5094 O O . THR B 1 299 ? 11.732 61.175 -26.947 1.00 24.16 299 THR B O 1
ATOM 5098 N N . PHE B 1 300 ? 10.235 60.178 -25.609 1.00 25.47 300 PHE B N 1
ATOM 5099 C CA . PHE B 1 300 ? 11.195 59.143 -25.255 1.00 27.53 300 PHE B CA 1
ATOM 5100 C C . PHE B 1 300 ? 11.487 58.325 -26.509 1.00 28.20 300 PHE B C 1
ATOM 5101 O O . PHE B 1 300 ? 12.633 57.950 -26.780 1.00 28.45 300 PHE B O 1
ATOM 5109 N N . ASP B 1 301 ? 10.443 58.063 -27.284 1.00 28.56 301 ASP B N 1
ATOM 5110 C CA . ASP B 1 301 ? 10.599 57.286 -28.506 1.00 30.04 301 ASP B CA 1
ATOM 5111 C C . ASP B 1 301 ? 11.664 57.891 -29.411 1.00 28.92 301 ASP B C 1
ATOM 5112 O O . ASP B 1 301 ? 12.558 57.188 -29.882 1.00 28.91 301 ASP B O 1
ATOM 5117 N N . GLU B 1 302 ? 11.577 59.199 -29.642 1.00 28.78 302 GLU B N 1
ATOM 5118 C CA . GLU B 1 302 ? 12.545 59.889 -30.490 1.00 28.32 302 GLU B CA 1
ATOM 5119 C C . GLU B 1 302 ? 13.912 59.970 -29.811 1.00 28.50 302 GLU B C 1
ATOM 5120 O O . GLU B 1 302 ? 14.948 59.832 -30.459 1.00 27.88 302 GLU B O 1
ATOM 5126 N N . GLY B 1 303 ? 13.904 60.188 -28.499 1.00 29.20 303 GLY B N 1
ATOM 5127 C CA . GLY B 1 303 ? 15.147 60.293 -27.756 1.00 26.70 303 GLY B CA 1
ATOM 5128 C C . GLY B 1 303 ? 15.944 59.006 -27.701 1.00 24.15 303 GLY B C 1
ATOM 5129 O O . GLY B 1 303 ? 17.160 59.010 -27.879 1.00 23.92 303 GLY B O 1
ATOM 5130 N N . ILE B 1 304 ? 15.263 57.895 -27.454 1.00 24.29 304 ILE B N 1
ATOM 5131 C CA . ILE B 1 304 ? 15.948 56.612 -27.372 1.00 26.02 304 ILE B CA 1
ATOM 5132 C C . ILE B 1 304 ? 16.517 56.186 -28.731 1.00 27.52 304 ILE B C 1
ATOM 5133 O O . ILE B 1 304 ? 17.536 55.491 -28.794 1.00 28.04 304 ILE B O 1
ATOM 5138 N N . LYS B 1 305 ? 15.882 56.621 -29.821 1.00 27.87 305 LYS B N 1
ATOM 5139 C CA . LYS B 1 305 ? 16.374 56.288 -31.159 1.00 27.25 305 LYS B CA 1
ATOM 5140 C C . LYS B 1 305 ? 17.638 57.095 -31.451 1.00 28.40 305 LYS B C 1
ATOM 5141 O O . LYS B 1 305 ? 18.588 56.589 -32.062 1.00 26.08 305 LYS B O 1
ATOM 5147 N N . LYS B 1 306 ? 17.656 58.349 -31.007 1.00 27.36 306 LYS B N 1
ATOM 5148 C CA . LYS B 1 306 ? 18.830 59.191 -31.207 1.00 28.61 306 LYS B CA 1
ATOM 5149 C C . LYS B 1 306 ? 19.986 58.632 -30.381 1.00 28.29 306 LYS B C 1
ATOM 5150 O O . LYS B 1 306 ? 21.141 58.665 -30.801 1.00 29.69 306 LYS B O 1
ATOM 5156 N N . THR B 1 307 ? 19.659 58.105 -29.206 1.00 29.34 307 THR B N 1
ATOM 5157 C CA . THR B 1 307 ? 20.657 57.539 -28.305 1.00 29.55 307 THR B CA 1
ATOM 5158 C C . THR B 1 307 ? 21.240 56.238 -28.847 1.00 28.15 307 THR B C 1
ATOM 5159 O O . THR B 1 307 ? 22.459 56.070 -28.906 1.00 27.39 307 THR B O 1
ATOM 5163 N N . ILE B 1 308 ? 20.367 55.318 -29.235 1.00 28.01 308 ILE B N 1
ATOM 5164 C CA . ILE B 1 308 ? 20.809 54.041 -29.788 1.00 29.23 308 ILE B CA 1
ATOM 5165 C C . ILE B 1 308 ? 21.769 54.295 -30.944 1.00 30.01 308 ILE B C 1
ATOM 5166 O O . ILE B 1 308 ? 22.832 53.678 -31.041 1.00 29.03 308 ILE B O 1
ATOM 5171 N N . ASP B 1 309 ? 21.381 55.223 -31.812 1.00 31.75 309 ASP B N 1
ATOM 5172 C CA . ASP B 1 309 ? 22.173 55.584 -32.974 1.00 32.78 309 ASP B CA 1
ATOM 5173 C C . ASP B 1 309 ? 23.538 56.155 -32.571 1.00 33.39 309 ASP B C 1
ATOM 5174 O O . ASP B 1 309 ? 24.567 55.756 -33.117 1.00 30.56 309 ASP B O 1
ATOM 5179 N N . TRP B 1 310 ? 23.551 57.085 -31.613 1.00 32.15 310 TRP B N 1
ATOM 5180 C CA . TRP B 1 310 ? 24.809 57.688 -31.182 1.00 30.50 310 TRP B CA 1
ATOM 5181 C C . TRP B 1 310 ? 25.803 56.643 -30.694 1.00 31.35 310 TRP B C 1
ATOM 5182 O O . TRP B 1 310 ? 26.975 56.682 -31.061 1.00 31.31 310 TRP B O 1
ATOM 5193 N N . TYR B 1 311 ? 25.343 55.710 -29.864 1.00 31.04 311 TYR B N 1
ATOM 5194 C CA . TYR B 1 311 ? 26.241 54.688 -29.348 1.00 32.52 311 TYR B CA 1
ATOM 5195 C C . TYR B 1 311 ? 26.770 53.739 -30.412 1.00 35.29 311 TYR B C 1
ATOM 5196 O O . TYR B 1 311 ? 27.952 53.389 -30.397 1.00 36.22 311 TYR B O 1
ATOM 5205 N N . LEU B 1 312 ? 25.916 53.325 -31.341 1.00 34.97 312 LEU B N 1
ATOM 5206 C CA . LEU B 1 312 ? 26.381 52.421 -32.387 1.00 36.93 312 LEU B CA 1
ATOM 5207 C C . LEU B 1 312 ? 27.370 53.119 -33.324 1.00 37.13 312 LEU B C 1
ATOM 5208 O O . LEU B 1 312 ? 28.260 52.477 -33.877 1.00 36.35 312 LEU B O 1
ATOM 5213 N N . LYS B 1 313 ? 27.222 54.435 -33.473 1.00 39.02 313 LYS B N 1
ATOM 5214 C CA . LYS B 1 313 ? 28.088 55.235 -34.342 1.00 40.57 313 LYS B CA 1
ATOM 5215 C C . LYS B 1 313 ? 29.309 55.824 -33.635 1.00 41.44 313 LYS B C 1
ATOM 5216 O O . LYS B 1 313 ? 30.172 56.424 -34.276 1.00 39.39 313 LYS B O 1
ATOM 5222 N N . ASN B 1 314 ? 29.388 55.657 -32.319 1.00 41.13 314 ASN B N 1
ATOM 5223 C CA . ASN B 1 314 ? 30.505 56.213 -31.573 1.00 42.30 314 ASN B CA 1
ATOM 5224 C C . ASN B 1 314 ? 31.171 55.224 -30.628 1.00 43.10 314 ASN B C 1
ATOM 5225 O O . ASN B 1 314 ? 31.476 55.552 -29.481 1.00 42.30 314 ASN B O 1
ATOM 5230 N N . GLU B 1 315 ? 31.404 54.013 -31.117 1.00 44.11 315 GLU B N 1
ATOM 5231 C CA . GLU B 1 315 ? 32.047 52.988 -30.308 1.00 46.08 315 GLU B CA 1
ATOM 5232 C C . GLU B 1 315 ? 33.403 53.488 -29.828 1.00 45.63 315 GLU B C 1
ATOM 5233 O O . GLU B 1 315 ? 33.899 53.075 -28.778 1.00 45.67 315 GLU B O 1
ATOM 5239 N N . TRP B 1 316 ? 33.993 54.391 -30.603 1.00 45.09 316 TRP B N 1
ATOM 5240 C CA . TRP B 1 316 ? 35.293 54.952 -30.271 1.00 45.58 316 TRP B CA 1
ATOM 5241 C C . TRP B 1 316 ? 35.282 55.574 -28.872 1.00 45.19 316 TRP B C 1
ATOM 5242 O O . TRP B 1 316 ? 36.316 55.647 -28.208 1.00 43.90 316 TRP B O 1
ATOM 5253 N N . TRP B 1 317 ? 34.109 56.019 -28.429 1.00 44.12 317 TRP B N 1
ATOM 5254 C CA . TRP B 1 317 ? 33.982 56.654 -27.119 1.00 43.08 317 TRP B CA 1
ATOM 5255 C C . TRP B 1 317 ? 33.862 55.668 -25.960 1.00 43.33 317 TRP B C 1
ATOM 5256 O O . TRP B 1 317 ? 34.633 55.735 -25.003 1.00 44.26 317 TRP B O 1
ATOM 5267 N N . TRP B 1 318 ? 32.901 54.755 -26.037 1.00 42.76 318 TRP B N 1
ATOM 5268 C CA . TRP B 1 318 ? 32.706 53.799 -24.955 1.00 43.63 318 TRP B CA 1
ATOM 5269 C C . TRP B 1 318 ? 33.636 52.594 -24.949 1.00 43.47 318 TRP B C 1
ATOM 5270 O O . TRP B 1 318 ? 33.646 51.824 -23.988 1.00 43.39 318 TRP B O 1
ATOM 5281 N N . LYS B 1 319 ? 34.423 52.437 -26.005 1.00 45.30 319 LYS B N 1
ATOM 5282 C CA . LYS B 1 319 ? 35.333 51.304 -26.111 1.00 47.03 319 LYS B CA 1
ATOM 5283 C C . LYS B 1 319 ? 36.242 51.131 -24.888 1.00 46.80 319 LYS B C 1
ATOM 5284 O O . LYS B 1 319 ? 36.239 50.079 -24.256 1.00 46.43 319 LYS B O 1
ATOM 5290 N N . PRO B 1 320 ? 37.019 52.168 -24.527 1.00 47.95 320 PRO B N 1
ATOM 5291 C CA . PRO B 1 320 ? 37.911 52.060 -23.367 1.00 48.87 320 PRO B CA 1
ATOM 5292 C C . PRO B 1 320 ? 37.245 52.280 -22.010 1.00 49.91 320 PRO B C 1
ATOM 5293 O O . PRO B 1 320 ? 37.906 52.213 -20.973 1.00 49.19 320 PRO B O 1
ATOM 5297 N N . LEU B 1 321 ? 35.941 52.544 -22.022 1.00 50.63 321 LEU B N 1
ATOM 5298 C CA . LEU B 1 321 ? 35.195 52.772 -20.787 1.00 51.16 321 LEU B CA 1
ATOM 5299 C C . LEU B 1 321 ? 34.554 51.480 -20.339 1.00 52.91 321 LEU B C 1
ATOM 5300 O O . LEU B 1 321 ? 34.147 51.334 -19.184 1.00 52.59 321 LEU B O 1
ATOM 5305 N N . VAL B 1 322 ? 34.456 50.541 -21.270 1.00 54.61 322 VAL B N 1
ATOM 5306 C CA . VAL B 1 322 ? 33.902 49.243 -20.921 1.00 57.02 322 VAL B CA 1
ATOM 5307 C C . VAL B 1 322 ? 34.935 48.367 -20.215 1.00 59.27 322 VAL B C 1
ATOM 5308 O O . VAL B 1 322 ? 36.008 48.074 -20.727 1.00 59.00 322 VAL B O 1
ATOM 5312 N N . ASP B 1 323 ? 34.596 47.979 -18.977 1.00 62.52 323 ASP B N 1
ATOM 5313 C CA . ASP B 1 323 ? 35.507 47.133 -18.227 1.00 66.07 323 ASP B CA 1
ATOM 5314 C C . ASP B 1 323 ? 35.275 45.660 -18.573 1.00 67.51 323 ASP B C 1
ATOM 5315 O O . ASP B 1 323 ? 34.668 45.316 -19.580 1.00 68.21 323 ASP B O 1
ATOM 5320 N N . GLU B 1 324 ? 35.831 44.775 -17.724 1.00 69.09 324 GLU B N 1
ATOM 5321 C CA . GLU B 1 324 ? 35.498 43.368 -17.872 1.00 70.58 324 GLU B CA 1
ATOM 5322 C C . GLU B 1 324 ? 34.022 43.139 -17.551 1.00 70.97 324 GLU B C 1
ATOM 5323 O O . GLU B 1 324 ? 33.279 42.499 -18.280 1.00 71.15 324 GLU B O 1
ATOM 5329 N N . ARG B 1 325 ? 33.610 43.667 -16.383 1.00 71.65 325 ARG B N 1
ATOM 5330 C CA . ARG B 1 325 ? 32.201 43.607 -16.022 1.00 72.36 325 ARG B CA 1
ATOM 5331 C C . ARG B 1 325 ? 31.326 44.216 -17.118 1.00 72.44 325 ARG B C 1
ATOM 5332 O O . ARG B 1 325 ? 30.520 43.549 -17.753 1.00 72.65 325 ARG B O 1
#

Nearest PDB structures (foldseek):
  2hun-assembly1_A  TM=1.003E+00  e=5.670E-74  Pyrococcus horikoshii OT3
  7ys8-assembly1_B  TM=9.082E-01  e=2.080E-29  Mycobacterium tuberculosis H37Rv
  8rdg-assembly1_A  TM=8.616E-01  e=3.170E-29  Pyrococcus horikoshii
  1rpn-assembly3_C  TM=8.870E-01  e=4.322E-26  Pseudomonas aeruginosa
  2z95-assembly1_C  TM=8.886E-01  e=4.875E-26  Aquifex aeolicus VF5